Protein AF-I7L7L6-F1 (afdb_monomer)

Organism: NCBI:txid1423758

Structure (mmCIF, N/CA/C/O backbone):
data_AF-I7L7L6-F1
#
_entry.id   AF-I7L7L6-F1
#
loop_
_atom_site.group_PDB
_atom_site.id
_atom_site.type_symbol
_atom_site.label_atom_id
_atom_site.label_alt_id
_atom_site.label_comp_id
_atom_site.label_asym_id
_atom_site.label_entity_id
_atom_site.label_seq_id
_atom_site.pdbx_PDB_ins_code
_atom_site.Cartn_x
_atom_site.Cartn_y
_atom_site.Cartn_z
_atom_site.occupancy
_atom_site.B_iso_or_equiv
_atom_site.auth_seq_id
_atom_site.auth_comp_id
_atom_site.auth_asym_id
_atom_site.auth_atom_id
_atom_site.pdbx_PDB_model_num
ATOM 1 N N . MET A 1 1 ? -85.418 -21.195 -28.691 1.00 34.19 1 MET A N 1
ATOM 2 C CA . MET A 1 1 ? -84.416 -22.250 -28.409 1.00 34.19 1 MET A CA 1
ATOM 3 C C . MET A 1 1 ? -83.277 -21.586 -27.632 1.00 34.19 1 MET A C 1
ATOM 5 O O . MET A 1 1 ? -82.710 -20.649 -28.163 1.00 34.19 1 MET A O 1
ATOM 9 N N . ASN A 1 2 ? -83.180 -21.758 -26.302 1.00 35.44 2 ASN A N 1
ATOM 10 C CA . ASN A 1 2 ? -82.299 -22.736 -25.615 1.00 35.44 2 ASN A CA 1
ATOM 11 C C . ASN A 1 2 ? -80.818 -22.563 -26.050 1.00 35.44 2 ASN A C 1
ATOM 13 O O . ASN A 1 2 ? -80.560 -22.733 -27.229 1.00 35.44 2 ASN A O 1
ATOM 17 N N . PHE A 1 3 ? -79.797 -22.224 -25.241 1.00 32.50 3 PHE A N 1
ATOM 18 C CA . PHE A 1 3 ? -79.466 -22.521 -23.834 1.00 32.50 3 PHE A CA 1
ATOM 19 C C . PHE A 1 3 ? -78.437 -21.502 -23.244 1.00 32.50 3 PHE A C 1
ATOM 21 O O . PHE A 1 3 ? -77.791 -20.761 -23.973 1.00 32.50 3 PHE A O 1
ATOM 28 N N . LYS A 1 4 ? -78.304 -21.537 -21.905 1.00 37.53 4 LYS A N 1
ATOM 29 C CA . LYS A 1 4 ? -77.403 -20.854 -20.929 1.00 37.53 4 LYS A CA 1
ATOM 30 C C . LYS A 1 4 ? -75.898 -20.780 -21.352 1.00 37.53 4 LYS A C 1
ATOM 32 O O . LYS A 1 4 ? -75.464 -21.647 -22.094 1.00 37.53 4 LYS A O 1
ATOM 37 N N . THR A 1 5 ? -74.986 -19.913 -20.854 1.00 35.25 5 THR A N 1
ATOM 38 C CA . THR A 1 5 ? -74.486 -19.782 -19.452 1.00 35.25 5 THR A CA 1
ATOM 39 C C . THR A 1 5 ? -73.306 -18.755 -19.335 1.00 35.25 5 THR A C 1
ATOM 41 O O . THR A 1 5 ? -72.387 -18.847 -20.134 1.00 35.25 5 THR A O 1
ATOM 44 N N . ARG A 1 6 ? -73.313 -17.897 -18.280 1.00 33.97 6 ARG A N 1
ATOM 45 C CA . ARG A 1 6 ? -72.214 -17.304 -17.422 1.00 33.97 6 ARG A CA 1
ATOM 46 C C . ARG A 1 6 ? -71.104 -16.365 -17.983 1.00 33.97 6 ARG A C 1
ATOM 48 O O . ARG A 1 6 ? -70.454 -16.703 -18.955 1.00 33.97 6 ARG A O 1
ATOM 55 N N . LEU A 1 7 ? -70.980 -15.128 -17.436 1.00 31.05 7 LEU A N 1
ATOM 56 C CA . LEU A 1 7 ? -70.035 -14.585 -16.389 1.00 31.05 7 LEU A CA 1
ATOM 57 C C . LEU A 1 7 ? -68.542 -14.580 -16.831 1.00 31.05 7 LEU A C 1
ATOM 59 O O . LEU A 1 7 ? -68.091 -15.596 -17.326 1.00 31.05 7 LEU A O 1
ATOM 63 N N . THR A 1 8 ? -67.664 -13.572 -16.661 1.00 30.53 8 THR A N 1
ATOM 64 C CA . THR A 1 8 ? -67.605 -12.307 -15.884 1.00 30.53 8 THR A CA 1
ATOM 65 C C . THR A 1 8 ? -66.386 -11.467 -16.342 1.00 30.53 8 THR A C 1
ATOM 67 O O . THR A 1 8 ? -65.343 -12.033 -16.639 1.00 30.53 8 THR A O 1
ATOM 70 N N . PHE A 1 9 ? -66.551 -10.139 -16.326 1.00 29.22 9 PHE A N 1
ATOM 71 C CA . PHE A 1 9 ? -65.647 -9.009 -16.006 1.00 29.22 9 PHE A CA 1
ATOM 72 C C . PHE A 1 9 ? -64.100 -9.030 -16.144 1.00 29.22 9 PHE A C 1
ATOM 74 O O . PHE A 1 9 ? -63.403 -9.785 -15.475 1.00 29.22 9 PHE A O 1
ATOM 81 N N . SER A 1 10 ? -63.627 -7.969 -16.827 1.00 28.00 10 SER A N 1
ATOM 82 C CA . SER A 1 10 ? -62.680 -6.914 -16.380 1.00 28.00 10 SER A CA 1
ATOM 83 C C . SER A 1 10 ? -61.375 -6.786 -17.166 1.00 28.00 10 SER A C 1
ATOM 85 O O . SER A 1 10 ? -60.552 -7.694 -17.157 1.00 28.00 10 SER A O 1
ATOM 87 N N . SER A 1 11 ? -61.153 -5.593 -17.736 1.00 26.45 11 SER A N 1
ATOM 88 C CA . SER A 1 11 ? -59.952 -4.744 -17.566 1.00 26.45 11 SER A CA 1
ATOM 89 C C . SER A 1 11 ? -59.984 -3.589 -18.574 1.00 26.45 11 SER A C 1
ATOM 91 O O . SER A 1 11 ? -60.025 -3.829 -19.776 1.00 26.45 11 SER A O 1
ATOM 93 N N . ALA A 1 12 ? -59.920 -2.341 -18.106 1.00 29.64 12 ALA A N 1
ATOM 94 C CA . ALA A 1 12 ? -59.600 -1.191 -18.952 1.00 29.64 12 ALA A CA 1
ATOM 95 C C . ALA A 1 12 ? -58.591 -0.291 -18.224 1.00 29.64 12 ALA A C 1
ATOM 97 O O . ALA A 1 12 ? -58.911 0.352 -17.226 1.00 29.64 12 ALA A O 1
ATOM 98 N N . LEU A 1 13 ? -57.359 -0.311 -18.736 1.00 31.36 13 LEU A N 1
ATOM 99 C CA . LEU A 1 13 ? -56.295 0.666 -18.508 1.00 31.36 13 LEU A CA 1
ATOM 100 C C . LEU A 1 13 ? -56.710 2.019 -19.095 1.00 31.36 13 LEU A C 1
ATOM 102 O O . LEU A 1 13 ? -57.141 2.046 -20.245 1.00 31.36 13 LEU A O 1
ATOM 106 N N . LEU A 1 14 ? -56.425 3.126 -18.405 1.00 29.47 14 LEU A N 1
ATOM 107 C CA . LEU A 1 14 ? -56.180 4.407 -19.073 1.00 29.47 14 LEU A CA 1
ATOM 108 C C . LEU A 1 14 ? -55.027 5.176 -18.412 1.00 29.47 14 LEU A C 1
ATOM 110 O O . LEU A 1 14 ? -55.011 5.421 -17.208 1.00 29.47 14 LEU A O 1
ATOM 114 N N . LEU A 1 15 ? -54.064 5.523 -19.268 1.00 34.28 15 LEU A N 1
ATOM 115 C CA . LEU A 1 15 ? -52.950 6.446 -19.075 1.00 34.28 15 LEU A CA 1
ATOM 116 C C . LEU A 1 15 ? -53.448 7.901 -19.101 1.00 34.28 15 LEU A C 1
ATOM 118 O O . LEU A 1 15 ? -54.176 8.277 -20.014 1.00 34.28 15 LEU A O 1
ATOM 122 N N . SER A 1 16 ? -52.936 8.736 -18.200 1.00 29.86 16 SER A N 1
ATOM 123 C CA . SER A 1 16 ? -52.790 10.197 -18.355 1.00 29.86 16 SER A CA 1
ATOM 124 C C . SER A 1 16 ? -52.010 10.699 -17.137 1.00 29.86 16 SER A C 1
ATOM 126 O O . SER A 1 16 ? -52.305 10.262 -16.033 1.00 29.86 16 SER A O 1
ATOM 128 N N . GLY A 1 17 ? -51.021 11.579 -17.177 1.00 29.28 17 GLY A N 1
ATOM 129 C CA . GLY A 1 17 ? -50.395 12.373 -18.219 1.00 29.28 17 GLY A CA 1
ATOM 130 C C . GLY A 1 17 ? -49.221 13.108 -17.551 1.00 29.28 17 GLY A C 1
ATOM 131 O O . GLY A 1 17 ? -49.232 13.346 -16.343 1.00 29.28 17 GLY A O 1
ATOM 132 N N . LEU A 1 18 ? -48.183 13.410 -18.324 1.00 29.41 18 LEU A N 1
ATOM 133 C CA . LEU A 1 18 ? -47.002 14.143 -17.877 1.00 29.41 18 LEU A CA 1
ATOM 134 C C . LEU A 1 18 ? -47.317 15.650 -17.885 1.00 29.41 18 LEU A C 1
ATOM 136 O O . LEU A 1 18 ? -47.670 16.188 -18.932 1.00 29.41 18 LEU A O 1
ATOM 140 N N . VAL A 1 19 ? -47.157 16.336 -16.751 1.00 33.38 19 VAL A N 1
ATOM 141 C CA . VAL A 1 19 ? -47.098 17.806 -16.689 1.00 33.38 19 VAL A CA 1
ATOM 142 C C . VAL A 1 19 ? -45.759 18.195 -16.072 1.00 33.38 19 VAL A C 1
ATOM 144 O O . VAL A 1 19 ? -45.473 17.871 -14.922 1.00 33.38 19 VAL A O 1
ATOM 147 N N . LEU A 1 20 ? -44.931 18.875 -16.866 1.00 31.67 20 LEU A N 1
ATOM 148 C CA . LEU A 1 20 ? -43.700 19.529 -16.432 1.00 31.67 20 LEU A CA 1
ATOM 149 C C . LEU A 1 20 ? -44.046 20.922 -15.897 1.00 31.67 20 LEU A C 1
ATOM 151 O O . LEU A 1 20 ? -44.504 21.777 -16.653 1.00 31.67 20 LEU A O 1
ATOM 155 N N . THR A 1 21 ? -43.767 21.175 -14.621 1.00 29.77 21 THR A N 1
ATOM 156 C CA . THR A 1 21 ? -43.637 22.533 -14.082 1.00 29.77 21 THR A CA 1
ATOM 157 C C . THR A 1 21 ? -42.301 22.669 -13.353 1.00 29.77 21 THR A C 1
ATOM 159 O O . THR A 1 21 ? -41.925 21.848 -12.520 1.00 29.77 21 THR A O 1
ATOM 162 N N . ASN A 1 22 ? -41.551 23.708 -13.728 1.00 34.19 22 ASN A N 1
ATOM 163 C CA . ASN A 1 22 ? -40.254 24.065 -13.161 1.00 34.19 22 ASN A CA 1
ATOM 164 C C . ASN A 1 22 ? -40.383 24.402 -11.669 1.00 34.19 22 ASN A C 1
ATOM 166 O O . ASN A 1 22 ? -40.995 25.411 -11.323 1.00 34.19 22 ASN A O 1
ATOM 170 N N . PHE A 1 23 ? -39.733 23.621 -10.803 1.00 31.50 23 PHE A N 1
ATOM 171 C CA . PHE A 1 23 ? -39.450 24.017 -9.425 1.00 31.50 23 PHE A CA 1
ATOM 172 C C . PHE A 1 23 ? -37.955 23.892 -9.111 1.00 31.50 23 PHE A C 1
ATOM 174 O O . PHE A 1 23 ? -37.300 22.893 -9.391 1.00 31.50 23 PHE A O 1
ATOM 181 N N . SER A 1 24 ? -37.455 24.988 -8.546 1.00 29.94 24 SER A N 1
ATOM 182 C CA . SER A 1 24 ? -36.121 25.276 -8.021 1.00 29.94 24 SER A CA 1
ATOM 183 C C . SER A 1 24 ? -35.337 24.066 -7.482 1.00 29.94 24 SER A C 1
ATOM 185 O O . SER A 1 24 ? -35.799 23.352 -6.593 1.00 29.94 24 SER A O 1
ATOM 187 N N . LEU A 1 25 ? -34.097 23.896 -7.956 1.00 36.78 25 LEU A N 1
ATOM 188 C CA . LEU A 1 25 ? -33.116 22.980 -7.372 1.00 36.78 25 LEU A CA 1
ATOM 189 C C . LEU A 1 25 ? -32.709 23.470 -5.974 1.00 36.78 25 LEU A C 1
ATOM 191 O O . LEU A 1 25 ? -31.808 24.294 -5.821 1.00 36.78 25 LEU A O 1
ATOM 195 N N . LYS A 1 26 ? -33.341 22.915 -4.939 1.00 35.09 26 LYS A N 1
ATOM 196 C CA . LYS A 1 26 ? -32.782 22.866 -3.584 1.00 35.09 26 LYS A CA 1
ATOM 197 C C . LYS A 1 26 ? -32.782 21.420 -3.096 1.00 35.09 26 LYS A C 1
ATOM 199 O O . LYS A 1 26 ? -33.825 20.879 -2.766 1.00 35.09 26 LYS A O 1
ATOM 204 N N . ASN A 1 27 ? -31.588 20.825 -3.075 1.00 34.84 27 ASN A N 1
ATOM 205 C CA . ASN A 1 27 ? -31.181 19.649 -2.296 1.00 34.84 27 ASN A CA 1
ATOM 206 C C . ASN A 1 27 ? -32.273 18.607 -1.988 1.00 34.84 27 ASN A C 1
ATOM 208 O O . ASN A 1 27 ? -32.697 18.464 -0.841 1.00 34.84 27 ASN A O 1
ATOM 212 N N . ASN A 1 28 ? -32.631 17.788 -2.978 1.00 29.22 28 ASN A N 1
ATOM 213 C CA . ASN A 1 28 ? -33.352 16.545 -2.718 1.00 29.22 28 ASN A CA 1
ATOM 214 C C . ASN A 1 28 ? -32.371 15.469 -2.238 1.00 29.22 28 ASN A C 1
ATOM 216 O O . ASN A 1 28 ? -31.779 14.741 -3.033 1.00 29.22 28 ASN A O 1
ATOM 220 N N . ARG A 1 29 ? -32.230 15.337 -0.913 1.00 34.03 29 ARG A N 1
ATOM 221 C CA . ARG A 1 29 ? -31.909 14.031 -0.330 1.00 34.03 29 ARG A CA 1
ATOM 222 C C . ARG A 1 29 ? -33.093 13.121 -0.649 1.00 34.03 29 ARG A C 1
ATOM 224 O O . ARG A 1 29 ? -34.191 13.354 -0.156 1.00 34.03 29 ARG A O 1
ATOM 231 N N . THR A 1 30 ? -32.877 12.130 -1.501 1.00 34.44 30 THR A N 1
ATOM 232 C CA . THR A 1 30 ? -33.829 11.052 -1.785 1.00 34.44 30 THR A CA 1
ATOM 233 C C . THR A 1 30 ? -34.335 10.446 -0.474 1.00 34.44 30 THR A C 1
ATOM 235 O O . THR A 1 30 ? -33.562 9.838 0.269 1.00 34.44 30 THR A O 1
ATOM 238 N N . VAL A 1 31 ? -35.620 10.649 -0.173 1.00 36.47 31 VAL A N 1
ATOM 239 C CA . VAL A 1 31 ? -36.315 9.975 0.927 1.00 36.47 31 VAL A CA 1
ATOM 240 C C . VAL A 1 31 ? -36.690 8.589 0.423 1.00 36.47 31 VAL A C 1
ATOM 242 O O . VAL A 1 31 ? -37.537 8.446 -0.454 1.00 36.47 31 VAL A O 1
ATOM 245 N N . TYR A 1 32 ? -36.019 7.579 0.955 1.00 43.00 32 TYR A N 1
ATOM 246 C CA . TYR A 1 32 ? -36.356 6.182 0.734 1.00 43.00 32 TYR A CA 1
ATOM 247 C C . TYR A 1 32 ? -37.596 5.794 1.574 1.00 43.00 32 TYR A C 1
ATOM 249 O O . TYR A 1 32 ? -37.790 6.304 2.686 1.00 43.00 32 TYR A O 1
ATOM 257 N N . ALA A 1 33 ? -38.487 4.978 1.002 1.00 48.09 33 ALA A N 1
ATOM 258 C CA . ALA A 1 33 ? -39.845 4.756 1.498 1.00 48.09 33 ALA A CA 1
ATOM 259 C C . ALA A 1 33 ? -39.893 3.695 2.612 1.00 48.09 33 ALA A C 1
ATOM 261 O O . ALA A 1 33 ? -39.917 2.495 2.360 1.00 48.09 33 ALA A O 1
ATOM 262 N N . ALA A 1 34 ? -39.996 4.149 3.859 1.00 61.00 34 ALA A N 1
ATOM 263 C CA . ALA A 1 34 ? -40.232 3.269 4.996 1.00 61.00 34 ALA A CA 1
ATOM 264 C C . ALA A 1 34 ? -41.626 2.622 4.937 1.00 61.00 34 ALA A C 1
ATOM 266 O O . ALA A 1 34 ? -42.621 3.285 4.639 1.00 61.00 34 ALA A O 1
ATOM 267 N N . THR A 1 35 ? -41.720 1.346 5.310 1.00 77.69 35 THR A N 1
ATOM 268 C CA . THR A 1 35 ? -43.015 0.668 5.470 1.00 77.69 35 THR A CA 1
ATOM 269 C C . THR A 1 35 ? -43.519 0.855 6.898 1.00 77.69 35 THR A C 1
ATOM 271 O O . THR A 1 35 ? -42.817 0.505 7.849 1.00 77.69 35 THR A O 1
ATOM 274 N N . VAL A 1 36 ? -44.735 1.385 7.066 1.00 83.25 36 VAL A N 1
ATOM 275 C CA . VAL A 1 36 ? -45.377 1.551 8.380 1.00 83.25 36 VAL A CA 1
ATOM 276 C C . VAL A 1 36 ? -46.529 0.568 8.521 1.00 83.25 36 VAL A C 1
ATOM 278 O O . VAL A 1 36 ? -47.490 0.619 7.759 1.00 83.25 36 VAL A O 1
ATOM 281 N N . THR A 1 37 ? -46.450 -0.301 9.524 1.00 82.06 37 THR A N 1
ATOM 282 C CA . THR A 1 37 ? -47.480 -1.301 9.825 1.00 82.06 37 THR A CA 1
ATOM 283 C C . THR A 1 37 ? -48.147 -1.008 11.162 1.00 82.06 37 THR A C 1
ATOM 285 O O . THR A 1 37 ? -47.463 -0.743 12.157 1.00 82.06 37 THR A O 1
ATOM 288 N N . ASP A 1 38 ? -49.475 -1.107 11.215 1.00 84.19 38 ASP A N 1
ATOM 289 C CA . ASP A 1 38 ? -50.216 -1.079 12.475 1.00 84.19 38 ASP A CA 1
ATOM 290 C C . ASP A 1 38 ? -49.940 -2.378 13.245 1.00 84.19 38 ASP A C 1
ATOM 292 O O . ASP A 1 38 ? -50.348 -3.465 12.842 1.00 84.19 38 ASP A O 1
ATOM 296 N N . GLN A 1 39 ? -49.210 -2.271 14.355 1.00 78.56 39 GLN A N 1
ATOM 297 C CA . GLN A 1 39 ? -48.799 -3.408 15.173 1.00 78.56 39 GLN A CA 1
ATOM 298 C C . GLN A 1 39 ? -48.833 -2.995 16.640 1.00 78.56 39 GLN A C 1
ATOM 300 O O . GLN A 1 39 ? -47.944 -2.298 17.135 1.00 78.56 39 GLN A O 1
ATOM 305 N N . LYS A 1 40 ? -49.881 -3.440 17.338 1.00 85.81 40 LYS A N 1
ATOM 306 C CA . LYS A 1 40 ? -50.063 -3.177 18.765 1.00 85.81 40 LYS A CA 1
ATOM 307 C C . LYS A 1 40 ? -49.274 -4.189 19.586 1.00 85.81 40 LYS A C 1
ATOM 309 O O . LYS A 1 40 ? -49.532 -5.384 19.494 1.00 85.81 40 LYS A O 1
ATOM 314 N N . GLN A 1 41 ? -48.334 -3.716 20.394 1.00 78.12 41 GLN A N 1
ATOM 315 C CA . GLN A 1 41 ? -47.501 -4.568 21.246 1.00 78.12 41 GLN A CA 1
ATOM 316 C C . GLN A 1 41 ? -46.975 -3.804 22.461 1.00 78.12 41 GLN A C 1
ATOM 318 O O . GLN A 1 41 ? -47.000 -2.575 22.489 1.00 78.12 41 GLN A O 1
ATOM 323 N N . THR A 1 42 ? -46.466 -4.525 23.457 1.00 76.62 42 THR A N 1
ATOM 324 C CA . THR A 1 42 ? -45.689 -3.922 24.545 1.00 76.62 42 THR A CA 1
ATOM 325 C C . THR A 1 42 ? -44.207 -4.013 24.210 1.00 76.62 42 THR A C 1
ATOM 327 O O . THR A 1 42 ? -43.700 -5.093 23.915 1.00 76.62 42 THR A O 1
ATOM 330 N N . VAL A 1 43 ? -43.521 -2.877 24.277 1.00 77.38 43 VAL A N 1
ATOM 331 C CA . VAL A 1 43 ? -42.077 -2.752 24.084 1.00 77.38 43 VAL A CA 1
ATOM 332 C C . VAL A 1 43 ? -41.412 -2.460 25.423 1.00 77.38 43 VAL A C 1
ATOM 334 O O . VAL A 1 43 ? -41.873 -1.588 26.162 1.00 77.38 43 VAL A O 1
ATOM 337 N N . LYS A 1 44 ? -40.340 -3.180 25.758 1.00 79.06 44 LYS A N 1
ATOM 338 C CA . LYS A 1 44 ? -39.538 -2.899 26.951 1.00 79.06 44 LYS A CA 1
ATOM 339 C C . LYS A 1 44 ? -38.302 -2.106 26.555 1.00 79.06 44 LYS A C 1
ATOM 341 O O . LYS A 1 44 ? -37.574 -2.505 25.650 1.00 79.06 44 LYS A O 1
ATOM 346 N N . ILE A 1 45 ? -38.058 -0.997 27.245 1.00 70.31 45 ILE A N 1
ATOM 347 C CA . ILE A 1 45 ? -36.851 -0.202 27.040 1.00 70.31 45 ILE A CA 1
ATOM 348 C C . ILE A 1 45 ? -35.660 -0.953 27.621 1.00 70.31 45 ILE A C 1
ATOM 350 O O . ILE A 1 45 ? -35.612 -1.228 28.821 1.00 70.31 45 ILE A O 1
ATOM 354 N N . ASN A 1 46 ? -34.707 -1.264 26.753 1.00 66.62 46 ASN A N 1
ATOM 355 C CA . ASN A 1 46 ? -33.424 -1.851 27.084 1.00 66.62 46 ASN A CA 1
ATOM 356 C C . ASN A 1 46 ? -32.323 -0.855 26.695 1.00 66.62 46 ASN A C 1
ATOM 358 O O . ASN A 1 46 ? -31.833 -0.850 25.567 1.00 66.62 46 ASN A O 1
ATOM 362 N N . TYR A 1 47 ? -31.993 0.044 27.622 1.00 51.19 47 TYR A N 1
ATOM 363 C CA . TYR A 1 47 ? -31.039 1.131 27.411 1.00 51.19 47 TYR A CA 1
ATOM 364 C C . TYR A 1 47 ? -30.219 1.375 28.674 1.00 51.19 47 TYR A C 1
ATOM 366 O O . TYR A 1 47 ? -30.737 1.828 29.688 1.00 51.19 47 TYR A O 1
ATOM 374 N N . SER A 1 48 ? -28.922 1.091 28.625 1.00 45.88 48 SER A N 1
ATOM 375 C CA . SER A 1 48 ? -28.028 1.185 29.785 1.00 45.88 48 SER A CA 1
ATOM 376 C C . SER A 1 48 ? -27.271 2.518 29.894 1.00 45.88 48 SER A C 1
ATOM 378 O O . SER A 1 48 ? -26.329 2.608 30.678 1.00 45.88 48 SER A O 1
ATOM 380 N N . GLY A 1 49 ? -27.635 3.535 29.102 1.00 42.50 49 GLY A N 1
ATOM 381 C CA . GLY A 1 49 ? -27.033 4.874 29.147 1.00 42.50 49 GLY A CA 1
ATOM 382 C C . GLY A 1 49 ? -27.736 5.830 30.122 1.00 42.50 49 GLY A C 1
ATOM 383 O O . GLY A 1 49 ? -28.885 5.614 30.510 1.00 42.50 49 GLY A O 1
ATOM 384 N N . GLY A 1 50 ? -27.058 6.916 30.510 1.00 42.25 50 GLY A N 1
ATOM 385 C CA . GLY A 1 50 ? -27.665 7.995 31.302 1.00 42.25 50 GLY A CA 1
ATOM 386 C C . GLY A 1 50 ? -28.744 8.756 30.517 1.00 42.25 50 GLY A C 1
ATOM 387 O O . GLY A 1 50 ? -28.659 8.870 29.296 1.00 42.25 50 GLY A O 1
ATOM 388 N N . GLY A 1 51 ? -29.771 9.263 31.209 1.00 53.25 51 GLY A N 1
ATOM 389 C CA . GLY A 1 51 ? -30.784 10.167 30.635 1.00 53.25 51 GLY A CA 1
ATOM 390 C C . GLY A 1 51 ? -31.988 9.519 29.933 1.00 53.25 51 GLY A C 1
ATOM 391 O O . GLY A 1 51 ? -32.938 10.229 29.629 1.00 53.25 51 GLY A O 1
ATOM 392 N N . GLY A 1 52 ? -32.009 8.195 29.735 1.00 64.44 52 GLY A N 1
ATOM 393 C CA . GLY A 1 52 ? -33.124 7.478 29.090 1.00 64.44 52 GLY A CA 1
ATOM 394 C C . GLY A 1 52 ? -33.144 7.561 27.554 1.00 64.44 52 GLY A C 1
ATOM 395 O O . GLY A 1 52 ? -32.335 8.247 26.935 1.00 64.44 52 GLY A O 1
ATOM 396 N N . VAL A 1 53 ? -34.068 6.835 26.918 1.00 65.50 53 VAL A N 1
ATOM 397 C CA . VAL A 1 53 ? -34.233 6.808 25.452 1.00 65.50 53 VAL A CA 1
ATOM 398 C C . VAL A 1 53 ? -35.054 8.004 24.992 1.00 65.50 53 VAL A C 1
ATOM 400 O O . VAL A 1 53 ? -36.205 8.147 25.399 1.00 65.50 53 VAL A O 1
ATOM 403 N N . ALA A 1 54 ? -34.487 8.835 24.119 1.00 62.31 54 ALA A N 1
ATOM 404 C CA . ALA A 1 54 ? -35.178 9.995 23.566 1.00 62.31 54 ALA A CA 1
ATOM 405 C C . ALA A 1 54 ? -36.403 9.596 22.724 1.00 62.31 54 ALA A C 1
ATOM 407 O O . ALA A 1 54 ? -36.335 8.690 21.889 1.00 62.31 54 ALA A O 1
ATOM 408 N N . VAL A 1 55 ? -37.503 10.324 22.916 1.00 71.69 55 VAL A N 1
ATOM 409 C CA . VAL A 1 55 ? -38.703 10.258 22.076 1.00 71.69 55 VAL A CA 1
ATOM 410 C C . VAL A 1 55 ? -38.600 11.311 20.974 1.00 71.69 55 VAL A C 1
ATOM 412 O O . VAL A 1 55 ? -38.283 12.475 21.229 1.00 71.69 55 VAL A O 1
ATOM 415 N N . TRP A 1 56 ? -38.887 10.898 19.745 1.00 79.19 56 TRP A N 1
ATOM 416 C CA . TRP A 1 56 ? -38.780 11.711 18.537 1.00 79.19 56 TRP A CA 1
ATOM 417 C C . TRP A 1 56 ? -40.156 12.013 17.957 1.00 79.19 56 TRP A C 1
ATOM 419 O O . TRP A 1 56 ? -41.063 11.183 18.032 1.00 79.19 56 TRP A O 1
ATOM 429 N N . ASN A 1 57 ? -40.314 13.188 17.347 1.00 78.50 57 ASN A N 1
ATOM 430 C CA . ASN A 1 57 ? -41.570 13.561 16.695 1.00 78.50 57 ASN A CA 1
ATOM 431 C C . ASN A 1 57 ? -41.826 12.791 15.384 1.00 78.50 57 ASN A C 1
ATOM 433 O O . ASN A 1 57 ? -42.968 12.670 14.943 1.00 78.50 57 ASN A O 1
ATOM 437 N N . ASN A 1 58 ? -40.770 12.241 14.782 1.00 74.25 58 ASN A N 1
ATOM 438 C CA . ASN A 1 58 ? -40.814 11.495 13.534 1.00 74.25 58 ASN A CA 1
ATOM 439 C C . ASN A 1 58 ? -39.740 10.390 13.517 1.00 74.25 58 ASN A C 1
ATOM 441 O O . ASN A 1 58 ? -38.748 10.478 14.239 1.00 74.25 58 ASN A O 1
ATOM 445 N N . TYR A 1 59 ? -39.942 9.363 12.691 1.00 75.56 59 TYR A N 1
ATOM 446 C CA . TYR A 1 59 ? -38.982 8.276 12.447 1.00 75.56 59 TYR A CA 1
ATOM 447 C C . TYR A 1 59 ? -38.138 8.497 11.175 1.00 75.56 59 TYR A C 1
ATOM 449 O O . TYR A 1 59 ? -37.169 7.774 10.942 1.00 75.56 59 TYR A O 1
ATOM 457 N N . GLN A 1 60 ? -38.526 9.469 10.340 1.00 72.62 60 GLN A N 1
ATOM 458 C CA . GLN A 1 60 ? -37.806 9.915 9.146 1.00 72.62 60 GLN A CA 1
ATOM 459 C C . GLN A 1 60 ? -37.192 11.301 9.359 1.00 72.62 60 GLN A C 1
ATOM 461 O O . GLN A 1 60 ? -37.773 12.164 10.019 1.00 72.62 60 GLN A O 1
ATOM 466 N N . ALA A 1 61 ? -36.036 11.535 8.737 1.00 53.97 61 ALA A N 1
ATOM 467 C CA . ALA A 1 61 ? -35.372 12.830 8.769 1.00 53.97 61 ALA A CA 1
ATOM 468 C C . ALA A 1 61 ? -36.132 13.895 7.936 1.00 53.97 61 ALA A C 1
ATOM 470 O O 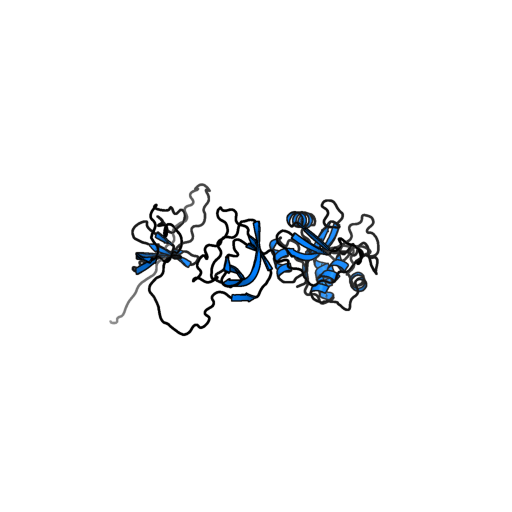. ALA A 1 61 ? -36.613 13.572 6.850 1.00 53.97 61 ALA A O 1
ATOM 471 N N . PRO A 1 62 ? -36.167 15.170 8.375 1.00 55.62 62 PRO A N 1
ATOM 472 C CA . PRO A 1 62 ? -35.640 15.655 9.647 1.00 55.62 62 PRO A CA 1
ATOM 473 C C . PRO A 1 62 ? -36.582 15.306 10.809 1.00 55.62 62 PRO A C 1
ATOM 475 O O . PRO A 1 62 ? -37.780 15.573 10.776 1.00 55.62 62 PRO A O 1
ATOM 478 N N . GLN A 1 63 ? -36.007 14.726 11.857 1.00 62.66 63 GLN A N 1
ATOM 479 C CA . GLN A 1 63 ? -36.691 14.358 13.094 1.00 62.66 63 GLN A CA 1
ATOM 480 C C . GLN A 1 63 ? -36.097 15.158 14.249 1.00 62.66 63 GLN A C 1
ATOM 482 O O . GLN A 1 63 ? -34.890 15.399 14.293 1.00 62.66 63 GLN A O 1
ATOM 487 N N . HIS A 1 64 ? -36.943 15.548 15.193 1.00 63.50 64 HIS A N 1
ATOM 488 C CA . HIS A 1 64 ? -36.572 16.346 16.354 1.00 63.50 64 HIS A CA 1
ATOM 489 C C . HIS A 1 64 ? -36.966 15.622 17.641 1.00 63.50 64 HIS A C 1
ATOM 491 O O . HIS A 1 64 ? -38.002 14.953 17.707 1.00 63.50 64 HIS A O 1
ATOM 497 N N . VAL A 1 65 ? -36.135 15.763 18.674 1.00 55.94 65 VAL A N 1
ATOM 498 C CA . VAL A 1 65 ? -36.456 15.261 20.012 1.00 55.94 65 VAL A CA 1
ATOM 499 C C . VAL A 1 65 ? -37.622 16.055 20.592 1.00 55.94 65 VAL A C 1
ATOM 501 O O . VAL A 1 65 ? -37.644 17.281 20.521 1.00 55.94 65 VAL A O 1
ATOM 504 N N . THR A 1 66 ? -38.590 15.372 21.200 1.00 62.00 66 THR A N 1
ATOM 505 C CA . THR A 1 66 ? -39.750 16.035 21.824 1.00 62.00 66 THR A CA 1
ATOM 506 C C . THR A 1 66 ? -39.436 16.585 23.220 1.00 62.00 66 THR A C 1
ATOM 508 O O . THR A 1 66 ? -40.329 17.093 23.889 1.00 62.00 66 THR A O 1
ATOM 511 N N . GLY A 1 67 ? -38.210 16.380 23.717 1.00 59.34 67 GLY A N 1
ATOM 512 C CA . GLY A 1 67 ? -37.812 16.648 25.103 1.00 59.34 67 GLY A CA 1
ATOM 513 C C . GLY A 1 67 ? -38.210 15.559 26.111 1.00 59.34 67 GLY A C 1
ATOM 514 O O . GLY A 1 67 ? -37.918 15.701 27.294 1.00 59.34 67 GLY A O 1
ATOM 515 N N . LYS A 1 68 ? -38.851 14.464 25.671 1.00 64.44 68 LYS A N 1
ATOM 516 C CA . LYS A 1 68 ? -39.215 13.325 26.532 1.00 64.44 68 LYS A CA 1
ATOM 517 C C . LYS A 1 68 ? -38.193 12.199 26.425 1.00 64.44 68 LYS A C 1
ATOM 519 O O . LYS A 1 68 ? -37.696 11.916 25.335 1.00 64.44 68 LYS A O 1
ATOM 524 N N . TYR A 1 69 ? -37.967 11.516 27.545 1.00 73.56 69 TYR A N 1
ATOM 525 C CA . TYR A 1 69 ? -37.040 10.394 27.646 1.00 73.56 69 TYR A CA 1
ATOM 526 C C . TYR A 1 69 ? -37.665 9.234 28.415 1.00 73.56 69 TYR A C 1
ATOM 528 O O . TYR A 1 69 ? -38.351 9.440 29.416 1.00 73.56 69 TYR A O 1
ATOM 536 N N . LEU A 1 70 ? -37.424 8.011 27.947 1.00 65.56 70 LEU A N 1
ATOM 537 C CA . LEU A 1 70 ? -37.950 6.797 28.561 1.00 65.56 70 LEU A CA 1
ATOM 538 C C . LEU A 1 70 ? -36.868 6.114 29.388 1.00 65.56 70 LEU A C 1
ATOM 540 O O . LEU A 1 70 ? -35.797 5.782 28.877 1.00 65.56 70 LEU A O 1
ATOM 544 N N . ALA A 1 71 ? -37.146 5.899 30.671 1.00 61.19 71 ALA A N 1
ATOM 545 C CA . ALA A 1 71 ? -36.201 5.252 31.569 1.00 61.19 71 ALA A CA 1
ATOM 546 C C . ALA A 1 71 ? -35.967 3.783 31.182 1.00 61.19 71 ALA A C 1
ATOM 548 O O . ALA A 1 71 ? -36.851 3.103 30.650 1.00 61.19 71 ALA A O 1
ATOM 549 N N . ASN A 1 72 ? -34.771 3.284 31.485 1.00 67.94 72 ASN A N 1
ATOM 550 C CA . ASN A 1 72 ? -34.443 1.877 31.296 1.00 67.94 72 ASN A CA 1
ATOM 551 C C . ASN A 1 72 ? -35.426 0.969 32.051 1.00 67.94 72 ASN A C 1
ATOM 553 O O . ASN A 1 72 ? -35.914 1.334 33.118 1.00 67.94 72 ASN A O 1
ATOM 557 N N . ASN A 1 73 ? -35.680 -0.227 31.523 1.00 65.56 73 ASN A N 1
ATOM 558 C CA . ASN A 1 73 ? -36.592 -1.223 32.088 1.00 65.56 73 ASN A CA 1
ATOM 559 C C . ASN A 1 73 ? -38.062 -0.790 32.209 1.00 65.56 73 ASN A C 1
ATOM 561 O O . ASN A 1 73 ? -38.848 -1.500 32.837 1.00 65.56 73 ASN A O 1
ATOM 565 N N . THR A 1 74 ? -38.466 0.317 31.584 1.00 66.50 74 THR A N 1
ATOM 566 C CA . THR A 1 74 ? -39.882 0.694 31.493 1.00 66.50 74 THR A CA 1
ATOM 567 C C . THR A 1 74 ? -40.562 -0.003 30.315 1.00 66.50 74 THR A C 1
ATOM 569 O O . THR A 1 74 ? -39.942 -0.254 29.281 1.00 66.50 74 THR A O 1
ATOM 572 N N . ASN A 1 75 ? -41.843 -0.335 30.473 1.00 77.88 75 ASN A N 1
ATOM 573 C CA . ASN A 1 75 ? -42.654 -0.963 29.431 1.00 77.88 75 ASN A CA 1
ATOM 574 C C . ASN A 1 75 ? -43.606 0.070 28.828 1.00 77.88 75 ASN A C 1
ATOM 576 O O . ASN A 1 75 ? -44.286 0.783 29.566 1.00 77.88 75 ASN A O 1
ATOM 580 N N . TRP A 1 76 ? -43.692 0.117 27.502 1.00 81.19 76 TRP A N 1
ATOM 581 C CA . TRP A 1 76 ? -44.532 1.065 26.775 1.00 81.19 76 TRP A CA 1
ATOM 582 C C . TRP A 1 76 ? -45.405 0.354 25.755 1.00 81.19 76 TRP A C 1
ATOM 584 O O . TRP A 1 76 ? -45.011 -0.647 25.160 1.00 81.19 76 TRP A O 1
ATOM 594 N N . LYS A 1 77 ? -46.608 0.883 25.533 1.00 80.88 77 LYS A N 1
ATOM 595 C CA . LYS A 1 77 ? -47.469 0.415 24.447 1.00 80.88 77 LYS A CA 1
ATOM 596 C C . LYS A 1 77 ? -46.972 1.017 23.139 1.00 80.88 77 LYS A C 1
ATOM 598 O O . LYS A 1 77 ? -46.870 2.235 23.020 1.00 80.88 77 LYS A O 1
ATOM 603 N N . SER A 1 78 ? -46.693 0.157 22.171 1.00 87.56 78 SER A N 1
ATOM 604 C CA . SER A 1 78 ? -46.460 0.536 20.787 1.00 87.56 78 SER A CA 1
ATOM 605 C C . SER A 1 78 ? -47.705 0.256 19.952 1.00 87.56 78 SER A C 1
ATOM 607 O O . SER A 1 78 ? -48.355 -0.769 20.151 1.00 87.56 78 SER A O 1
ATOM 609 N N . PHE A 1 79 ? -48.050 1.171 19.046 1.00 78.38 79 PHE A N 1
ATOM 610 C CA . PHE A 1 79 ? -49.241 1.072 18.190 1.00 78.38 79 PHE A CA 1
ATOM 611 C C . PHE A 1 79 ? -48.912 0.792 16.721 1.00 78.38 79 PHE A C 1
ATOM 613 O O . PHE A 1 79 ? -49.734 0.211 16.013 1.00 78.38 79 PHE A O 1
ATOM 620 N N . LYS A 1 80 ? -47.727 1.213 16.266 1.00 86.00 80 LYS A N 1
ATOM 621 C CA . LYS A 1 80 ? -47.230 1.043 14.895 1.00 86.00 80 LYS A CA 1
ATOM 622 C C . LYS A 1 80 ? -45.733 0.777 14.904 1.00 86.00 80 LYS A C 1
ATOM 624 O O . LYS A 1 80 ? -45.031 1.251 15.800 1.00 86.00 80 LYS A O 1
ATOM 629 N N . VAL A 1 81 ? -45.253 0.096 13.871 1.00 88.38 81 VAL A N 1
ATOM 630 C CA . VAL A 1 81 ? -43.826 -0.107 13.609 1.00 88.38 81 VAL A CA 1
ATOM 631 C C . VAL A 1 81 ? -43.498 0.466 12.239 1.00 88.38 81 VAL A C 1
ATOM 633 O O . VAL A 1 81 ? -44.150 0.123 11.257 1.00 88.38 81 VAL A O 1
ATOM 636 N N . ALA A 1 82 ? -42.501 1.344 12.177 1.00 79.50 82 ALA A N 1
ATOM 637 C CA . ALA A 1 82 ? -41.928 1.811 10.922 1.00 79.50 82 ALA A CA 1
ATOM 638 C C . ALA A 1 82 ? -40.627 1.051 10.663 1.00 79.50 82 ALA A C 1
ATOM 640 O O . ALA A 1 82 ? -39.756 1.013 11.531 1.00 79.50 82 ALA A O 1
ATOM 641 N N . THR A 1 83 ? -40.501 0.447 9.486 1.00 81.69 83 THR A N 1
ATOM 642 C CA . THR A 1 83 ? -39.289 -0.246 9.037 1.00 81.69 83 THR A CA 1
ATOM 643 C C . THR A 1 83 ? -38.677 0.552 7.895 1.00 81.69 83 THR A C 1
ATOM 645 O O . THR A 1 83 ? -39.304 0.715 6.849 1.00 81.69 83 THR A O 1
ATOM 648 N N . LEU A 1 84 ? -37.479 1.087 8.124 1.00 73.19 84 LEU A N 1
ATOM 649 C CA . LEU A 1 84 ? -36.689 1.803 7.123 1.00 73.19 84 LEU A CA 1
ATOM 650 C C . LEU A 1 84 ? -36.037 0.807 6.142 1.00 73.19 84 LEU A C 1
ATOM 652 O O . LEU A 1 84 ? -35.884 -0.367 6.470 1.00 73.19 84 LEU A O 1
ATOM 656 N N . ASP A 1 85 ? -35.580 1.275 4.979 1.00 60.94 85 ASP A N 1
ATOM 657 C CA . ASP A 1 85 ? -34.944 0.449 3.932 1.00 60.94 85 ASP A CA 1
ATOM 658 C C . ASP A 1 85 ? -33.712 -0.332 4.414 1.00 60.94 85 ASP A C 1
ATOM 660 O O . ASP A 1 85 ? -33.445 -1.439 3.957 1.00 60.94 85 ASP A O 1
ATOM 664 N N . ASN A 1 86 ? -32.985 0.202 5.398 1.00 57.78 86 ASN A N 1
ATOM 665 C CA . ASN A 1 86 ? -31.871 -0.487 6.059 1.00 57.78 86 ASN A CA 1
ATOM 666 C C . ASN A 1 86 ? -32.326 -1.487 7.142 1.00 57.78 86 ASN A C 1
ATOM 668 O O . ASN A 1 86 ? -31.541 -1.849 8.015 1.00 57.78 86 ASN A O 1
ATOM 672 N N . GLN A 1 87 ? -33.605 -1.873 7.127 1.00 66.88 87 GLN A N 1
ATOM 673 C CA . GLN A 1 87 ? -34.288 -2.726 8.102 1.00 66.88 87 GLN A CA 1
ATOM 674 C C . GLN A 1 87 ? -34.334 -2.182 9.540 1.00 66.88 87 GLN A C 1
ATOM 676 O O . GLN A 1 87 ? -34.823 -2.866 10.444 1.00 66.88 87 GLN A O 1
ATOM 681 N N . ARG A 1 88 ? -33.888 -0.940 9.785 1.00 70.06 88 ARG A N 1
ATOM 682 C CA . ARG A 1 88 ? -33.997 -0.311 11.106 1.00 70.06 88 ARG A CA 1
ATOM 683 C C . ARG A 1 88 ? -35.463 -0.073 11.444 1.00 70.06 88 ARG A C 1
ATOM 685 O O . ARG A 1 88 ? -36.211 0.499 10.651 1.00 70.06 88 ARG A O 1
ATOM 692 N N . LYS A 1 89 ? -35.852 -0.471 12.653 1.00 84.69 89 LYS A N 1
ATOM 693 C CA . LYS A 1 89 ? -37.223 -0.331 13.149 1.00 84.69 89 LYS A CA 1
ATOM 694 C C . LYS A 1 89 ? -37.367 0.855 14.088 1.00 84.69 89 LYS A C 1
ATOM 696 O O . LYS A 1 89 ? -36.469 1.148 14.872 1.00 84.69 89 LYS A O 1
ATOM 701 N N . TRP A 1 90 ? -38.534 1.477 14.044 1.00 86.06 90 TRP A N 1
ATOM 702 C CA . TRP A 1 90 ? -38.992 2.496 14.979 1.00 86.06 90 TRP A CA 1
ATOM 703 C C . TRP A 1 90 ? -40.366 2.112 15.513 1.00 86.06 90 TRP A C 1
ATOM 705 O O . TRP A 1 90 ? -41.208 1.616 14.766 1.00 86.06 90 TRP A O 1
ATOM 715 N N . TYR A 1 91 ? -40.606 2.367 16.796 1.00 84.12 91 TYR A N 1
ATOM 716 C CA . TYR A 1 91 ? -41.852 2.008 17.472 1.00 84.12 91 TYR A CA 1
ATOM 717 C C . TYR A 1 91 ? -42.640 3.270 17.828 1.00 84.12 91 TYR A C 1
ATOM 719 O O . TYR A 1 91 ? -42.128 4.161 18.506 1.00 84.12 91 TYR A O 1
ATOM 727 N N . ASN A 1 92 ? -43.892 3.353 17.372 1.00 91.75 92 ASN A N 1
ATOM 728 C CA . ASN A 1 92 ? -44.783 4.478 17.657 1.00 91.75 92 ASN A CA 1
ATOM 729 C C . ASN A 1 92 ? -45.447 4.315 19.022 1.00 91.75 92 ASN A C 1
ATOM 731 O O . ASN A 1 92 ? -46.026 3.261 19.282 1.00 91.75 92 ASN A O 1
ATOM 735 N N . LEU A 1 93 ? -45.434 5.369 19.837 1.00 81.88 93 LEU A N 1
ATOM 736 C CA . LEU A 1 93 ? -46.018 5.416 21.186 1.00 81.88 93 LEU A CA 1
ATOM 737 C C . LEU A 1 93 ? -47.349 6.188 21.249 1.00 81.88 93 LEU A C 1
ATOM 739 O O . LEU A 1 93 ? -47.864 6.449 22.334 1.00 81.88 93 LEU A O 1
ATOM 743 N N . GLY A 1 94 ? -47.910 6.555 20.092 1.00 74.44 94 GLY A N 1
ATOM 744 C CA . GLY A 1 94 ? -49.132 7.346 19.948 1.00 74.44 94 GLY A CA 1
ATOM 745 C C . GLY A 1 94 ? -48.858 8.776 19.470 1.00 74.44 94 GLY A C 1
ATOM 746 O O . GLY A 1 94 ? -47.986 9.474 19.994 1.00 74.44 94 GLY A O 1
ATOM 747 N N . GLY A 1 95 ? -49.620 9.229 18.469 1.00 83.06 95 GLY A N 1
ATOM 748 C CA . GLY A 1 95 ? -49.413 10.531 17.828 1.00 83.06 95 GLY A CA 1
ATOM 749 C C . GLY A 1 95 ? -48.031 10.641 17.170 1.00 83.06 95 GLY A C 1
ATOM 750 O O . GLY A 1 95 ? -47.506 9.665 16.630 1.00 83.06 95 GLY A O 1
ATOM 751 N N . GLN A 1 96 ? -47.428 11.828 17.238 1.00 84.38 96 GLN A N 1
ATOM 752 C CA . GLN A 1 96 ? -46.075 12.116 16.745 1.00 84.38 96 GLN A CA 1
ATOM 753 C C . GLN A 1 96 ? -45.017 11.749 17.800 1.00 84.38 96 GLN A C 1
ATOM 755 O O . GLN A 1 96 ? -44.306 12.612 18.300 1.00 84.38 96 GLN A O 1
ATOM 760 N N . GLN A 1 97 ? -44.968 10.485 18.227 1.00 79.44 97 GLN A N 1
ATOM 761 C CA . GLN A 1 97 ? -43.994 10.009 19.217 1.00 79.44 97 GLN A CA 1
ATOM 762 C C . GLN A 1 97 ? -43.432 8.659 18.785 1.00 79.44 97 GLN A C 1
ATOM 764 O O . GLN A 1 97 ? -44.158 7.667 18.702 1.00 79.44 97 GLN A O 1
ATOM 769 N N . TRP A 1 98 ? -42.131 8.632 18.525 1.00 83.88 98 TRP A N 1
ATOM 770 C CA . TRP A 1 98 ? -41.406 7.480 18.012 1.00 83.88 98 TRP A CA 1
ATOM 771 C C . TRP A 1 98 ? -40.142 7.236 18.826 1.00 83.88 98 TRP A C 1
ATOM 773 O O . TRP A 1 98 ? -39.460 8.176 19.234 1.00 83.88 98 TRP A O 1
ATOM 783 N N . ILE A 1 99 ? -39.822 5.966 19.048 1.00 71.62 99 ILE A N 1
ATOM 784 C CA . ILE A 1 99 ? -38.575 5.546 19.689 1.00 71.62 99 ILE A CA 1
ATOM 785 C C . ILE A 1 99 ? -37.817 4.577 18.797 1.00 71.62 99 ILE A C 1
ATOM 787 O O . ILE A 1 99 ? -38.408 3.784 18.059 1.00 71.62 99 ILE A O 1
ATOM 791 N N . ASP A 1 100 ? -36.497 4.664 18.876 1.00 76.44 100 ASP A N 1
ATOM 792 C CA . ASP A 1 100 ? -35.602 3.852 18.072 1.00 76.44 100 ASP A CA 1
ATOM 793 C C . ASP A 1 100 ? -35.621 2.395 18.533 1.00 76.44 100 ASP A C 1
ATOM 795 O O . ASP A 1 100 ? -35.443 2.095 19.718 1.00 76.44 100 ASP A O 1
ATOM 799 N N . GLY A 1 101 ? -35.820 1.481 17.588 1.00 68.69 101 GLY A N 1
ATOM 800 C CA . GLY A 1 101 ? -35.955 0.063 17.873 1.00 68.69 101 GLY A CA 1
ATOM 801 C C . GLY A 1 101 ? -34.694 -0.604 18.402 1.00 68.69 101 GLY A C 1
ATOM 802 O O . GLY A 1 101 ? -34.799 -1.662 19.012 1.00 68.69 101 GLY A O 1
ATOM 803 N N . GLN A 1 102 ? -33.525 0.025 18.253 1.00 71.44 102 GLN A N 1
ATOM 804 C CA . GLN A 1 102 ? -32.275 -0.473 18.838 1.00 71.44 102 GLN A CA 1
ATOM 805 C C . GLN A 1 102 ? -32.290 -0.516 20.379 1.00 71.44 102 GLN A C 1
ATOM 807 O O . GLN A 1 102 ? -31.465 -1.196 20.979 1.00 71.44 102 GLN A O 1
ATOM 812 N N . TYR A 1 103 ? -33.218 0.204 21.020 1.00 74.56 103 TYR A N 1
ATOM 813 C CA . TYR A 1 103 ? -33.354 0.268 22.478 1.00 74.56 103 TYR A CA 1
ATOM 814 C C . TYR A 1 103 ? -34.583 -0.480 23.006 1.00 74.56 103 TYR A C 1
ATOM 816 O O . TYR A 1 103 ? -35.003 -0.260 24.142 1.00 74.56 103 TYR A O 1
ATOM 824 N N . VAL A 1 104 ? -35.206 -1.319 22.178 1.00 68.38 104 VAL A N 1
ATOM 825 C CA . VAL A 1 104 ? -36.471 -1.989 22.480 1.00 68.38 104 VAL A CA 1
ATOM 826 C C . VAL A 1 104 ? -36.296 -3.504 22.431 1.00 68.38 104 VAL A C 1
ATOM 828 O O . VAL A 1 104 ? -35.846 -4.044 21.425 1.00 68.38 104 VAL A O 1
ATOM 831 N N . SER A 1 105 ? -36.735 -4.204 23.479 1.00 71.75 105 SER A N 1
ATOM 832 C CA . SER A 1 105 ? -37.003 -5.643 23.429 1.00 71.75 105 SER A CA 1
ATOM 833 C C . SER A 1 105 ? -38.506 -5.917 23.334 1.00 71.75 105 SER A C 1
ATOM 835 O O . SER A 1 105 ? -39.330 -5.246 23.962 1.00 71.75 105 SER A O 1
ATOM 837 N N . THR A 1 106 ? -38.871 -6.909 22.520 1.00 62.69 106 THR A N 1
ATOM 838 C CA . THR A 1 106 ? -40.242 -7.424 22.404 1.00 62.69 106 THR A CA 1
ATOM 839 C C . THR A 1 106 ? -40.267 -8.820 23.018 1.00 62.69 106 THR A C 1
ATOM 841 O O . THR A 1 106 ? -39.341 -9.605 22.816 1.00 62.69 106 THR A O 1
ATOM 844 N N . ASN A 1 107 ? -41.271 -9.124 23.844 1.00 48.28 107 ASN A N 1
ATOM 845 C CA . ASN A 1 107 ? -41.382 -10.436 24.482 1.00 48.28 107 ASN A CA 1
ATOM 846 C C . ASN A 1 107 ? -41.745 -11.486 23.426 1.00 48.28 107 ASN A C 1
ATOM 848 O O . ASN A 1 107 ? -42.914 -11.737 23.145 1.00 48.28 107 ASN A O 1
ATOM 852 N N . SER A 1 108 ? -40.733 -12.099 22.827 1.00 36.50 108 SER A N 1
ATOM 853 C CA . SER A 1 108 ? -40.850 -13.337 22.068 1.00 36.50 108 SER A CA 1
ATOM 854 C C . SER A 1 108 ? -39.577 -14.151 22.299 1.00 36.50 108 SER A C 1
ATOM 856 O O . SER A 1 108 ? -38.526 -13.821 21.768 1.00 36.50 108 SER A O 1
ATOM 858 N N . GLN A 1 109 ? -39.734 -15.210 23.104 1.00 31.53 109 GLN A N 1
ATOM 859 C CA . GLN A 1 109 ? -38.816 -16.332 23.362 1.00 31.53 109 GLN A CA 1
ATOM 860 C C . GLN A 1 109 ? -37.703 -16.141 24.412 1.00 31.53 109 GLN A C 1
ATOM 862 O O . GLN A 1 109 ? -36.579 -15.746 24.131 1.00 31.53 109 GLN A O 1
ATOM 867 N N . ALA A 1 110 ? -38.029 -16.562 25.638 1.00 29.30 110 ALA A N 1
ATOM 868 C CA . ALA A 1 110 ? -37.089 -17.178 26.570 1.00 29.30 110 ALA A CA 1
ATOM 869 C C . ALA A 1 110 ? -37.181 -18.704 26.400 1.00 29.30 110 ALA A C 1
ATOM 871 O O . ALA A 1 110 ? -38.300 -19.200 26.301 1.00 29.30 110 ALA A O 1
ATOM 872 N N . ASN A 1 111 ? -36.050 -19.423 26.367 1.00 27.27 111 ASN A N 1
ATOM 873 C CA . ASN A 1 111 ? -35.905 -20.792 26.889 1.00 27.27 111 ASN A CA 1
ATOM 874 C C . ASN A 1 111 ? -34.420 -21.200 26.958 1.00 27.27 111 ASN A C 1
ATOM 876 O O . ASN A 1 111 ? -33.650 -20.962 26.033 1.00 27.27 111 ASN A O 1
ATOM 880 N N . ASN A 1 112 ? -34.048 -21.789 28.097 1.00 32.62 112 ASN A N 1
ATOM 881 C CA . ASN A 1 112 ? -32.694 -22.168 28.503 1.00 32.62 112 ASN A CA 1
ATOM 882 C C . ASN A 1 112 ? -32.230 -23.489 27.856 1.00 32.62 112 ASN A C 1
ATOM 884 O O . ASN A 1 112 ? -32.959 -24.478 27.898 1.00 32.62 112 ASN A O 1
ATOM 888 N N . ALA A 1 113 ? -30.989 -23.523 27.364 1.00 27.22 113 ALA A N 1
ATOM 889 C CA . ALA A 1 113 ? -30.217 -24.715 26.988 1.00 27.22 113 ALA A CA 1
ATOM 890 C C . ALA A 1 113 ? -28.719 -24.431 27.278 1.00 27.22 113 ALA A C 1
ATOM 892 O O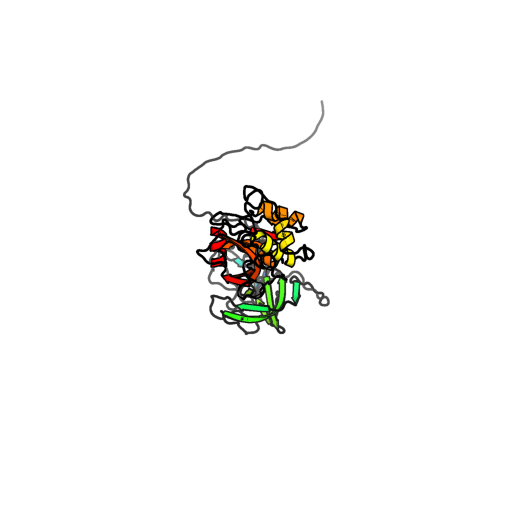 . ALA A 1 113 ? -28.348 -23.254 27.335 1.00 27.22 113 ALA A O 1
ATOM 893 N N . PRO A 1 114 ? -27.865 -25.445 27.537 1.00 28.81 114 PRO A N 1
ATOM 894 C CA . PRO A 1 114 ? -26.485 -25.233 27.985 1.00 28.81 114 PRO A CA 1
ATOM 895 C C . PRO A 1 114 ? -25.702 -24.434 26.939 1.00 28.81 114 PRO A C 1
ATOM 897 O O . PRO A 1 114 ? -25.936 -24.615 25.750 1.00 28.81 114 PRO A O 1
ATOM 900 N N . ALA A 1 115 ? -24.823 -23.531 27.394 1.00 34.28 115 ALA A N 1
ATOM 901 C CA . ALA A 1 115 ? -24.177 -22.491 26.590 1.00 34.28 115 ALA A CA 1
ATOM 902 C C . ALA A 1 115 ? -23.401 -23.050 25.382 1.00 34.28 115 ALA A C 1
ATOM 904 O O . ALA A 1 115 ? -22.194 -23.275 25.439 1.00 34.28 115 ALA A O 1
ATOM 905 N N . SER A 1 116 ? -24.115 -23.258 24.280 1.00 26.11 116 SER A N 1
ATOM 906 C CA . SER A 1 116 ? -23.571 -23.458 22.950 1.00 26.11 116 SER A CA 1
ATOM 907 C C . SER A 1 116 ? -23.370 -22.088 22.314 1.00 26.11 116 SER A C 1
ATOM 909 O O . SER A 1 116 ? -24.324 -21.332 22.122 1.00 26.11 116 SER A O 1
ATOM 911 N N . ASP A 1 117 ? -22.104 -21.803 22.039 1.00 33.41 117 ASP A N 1
ATOM 912 C CA . ASP A 1 117 ? -21.557 -20.735 21.211 1.00 33.41 117 ASP A CA 1
ATOM 913 C C . ASP A 1 117 ? -22.495 -20.335 20.057 1.00 33.41 117 ASP A C 1
ATOM 915 O O . ASP A 1 117 ? -22.624 -21.033 19.054 1.00 33.41 117 ASP A O 1
ATOM 919 N N . ASN A 1 118 ? -23.195 -19.215 20.232 1.00 38.03 118 ASN A N 1
ATOM 920 C CA . ASN A 1 118 ? -23.996 -18.578 19.190 1.00 38.03 118 ASN A CA 1
ATOM 921 C C . ASN A 1 118 ? -23.331 -17.243 18.846 1.00 38.03 118 ASN A C 1
ATOM 923 O O . ASN A 1 118 ? -23.870 -16.161 19.098 1.00 38.03 118 ASN A O 1
ATOM 927 N N . SER A 1 119 ? -22.077 -17.308 18.405 1.00 44.84 119 SER A N 1
ATOM 928 C CA . SER A 1 119 ? -21.254 -16.121 18.237 1.00 44.84 119 SER A CA 1
ATOM 929 C C . SER A 1 119 ? -21.566 -15.405 16.921 1.00 44.84 119 SER A C 1
ATOM 931 O O . SER A 1 119 ? -21.016 -15.688 15.859 1.00 44.84 119 SER A O 1
ATOM 933 N N . GLN A 1 120 ? -22.393 -14.359 17.020 1.00 60.69 120 GLN A N 1
ATOM 934 C CA . GLN A 1 120 ? -22.485 -13.302 15.999 1.00 60.69 120 GLN A CA 1
ATOM 935 C C . GLN A 1 120 ? -21.152 -12.549 15.792 1.00 60.69 120 GLN A C 1
ATOM 937 O O . GLN A 1 120 ? -21.044 -11.726 14.887 1.00 60.69 120 GLN A O 1
ATOM 942 N N . TYR A 1 121 ? -20.130 -12.848 16.606 1.00 61.56 121 TYR A N 1
ATOM 943 C CA . TYR A 1 121 ? -18.792 -12.265 16.574 1.00 61.56 121 TYR A CA 1
ATOM 944 C C . TYR A 1 121 ? -17.720 -13.351 16.484 1.00 61.56 121 TYR A C 1
ATOM 946 O O . TYR A 1 121 ? -17.572 -14.163 17.388 1.00 61.56 121 TYR A O 1
ATOM 954 N N . GLN A 1 122 ? -16.912 -13.320 15.432 1.00 74.69 122 GLN A N 1
ATOM 955 C CA . GLN A 1 122 ? -15.744 -14.183 15.284 1.00 74.69 122 GLN A CA 1
ATOM 956 C C . GLN A 1 122 ? -14.578 -13.619 16.099 1.00 74.69 122 GLN A C 1
ATOM 958 O O . GLN A 1 122 ? -14.187 -12.468 15.900 1.00 74.69 122 GLN A O 1
ATOM 963 N N . VAL A 1 123 ? -14.014 -14.417 17.007 1.00 81.00 123 VAL A N 1
ATOM 964 C CA . VAL A 1 123 ? -12.897 -13.995 17.866 1.00 81.00 123 VAL A CA 1
ATOM 965 C C . VAL A 1 123 ? -11.592 -14.614 17.388 1.00 81.00 123 VAL A C 1
ATOM 967 O O . VAL A 1 123 ? -11.478 -15.830 17.260 1.00 81.00 123 VAL A O 1
ATOM 970 N N . LYS A 1 124 ? -10.576 -13.776 17.175 1.00 80.69 124 LYS A N 1
ATOM 971 C CA . LYS A 1 124 ? -9.230 -14.188 16.774 1.00 80.69 124 LYS A CA 1
ATOM 972 C C . LYS A 1 124 ? -8.185 -13.645 17.744 1.00 80.69 124 LYS A C 1
ATOM 974 O O . LYS A 1 124 ? -8.134 -12.443 18.002 1.00 80.69 124 LYS A O 1
ATOM 979 N N . GLU A 1 125 ? -7.297 -14.515 18.223 1.00 80.25 125 GLU A N 1
ATOM 980 C CA . GLU A 1 125 ? -6.081 -14.110 18.941 1.00 80.25 125 GLU A CA 1
ATOM 981 C C . GLU A 1 125 ? -5.187 -13.311 17.982 1.00 80.25 125 GLU A C 1
ATOM 983 O O . GLU A 1 125 ? -4.650 -13.845 17.012 1.00 80.25 125 GLU A O 1
ATOM 988 N N . THR A 1 126 ? -5.075 -12.007 18.215 1.00 74.62 126 THR A N 1
ATOM 989 C CA . THR A 1 126 ? -4.267 -11.085 17.411 1.00 74.62 126 THR A CA 1
ATOM 990 C C . THR A 1 126 ? -3.667 -10.082 18.372 1.00 74.62 126 THR A C 1
ATOM 992 O O . THR A 1 126 ? -4.395 -9.462 19.143 1.00 74.62 126 THR A O 1
ATOM 995 N N . LYS A 1 127 ? -2.343 -9.938 18.348 1.00 78.94 127 LYS A N 1
ATOM 996 C CA . LYS A 1 127 ? -1.624 -9.028 19.237 1.00 78.94 127 LYS A CA 1
ATOM 997 C C . LYS A 1 127 ? -1.188 -7.792 18.469 1.00 78.94 127 LYS A C 1
ATOM 999 O O . LYS A 1 127 ? -0.701 -7.911 17.349 1.00 78.94 127 LYS A O 1
ATOM 1004 N N . GLY A 1 128 ? -1.307 -6.632 19.095 1.00 72.69 128 GLY A N 1
ATOM 1005 C CA . GLY A 1 128 ? -0.853 -5.375 18.516 1.00 72.69 128 GLY A CA 1
ATOM 1006 C C . GLY A 1 128 ? -1.040 -4.207 19.470 1.00 72.69 128 GLY A C 1
ATOM 1007 O O . GLY A 1 128 ? -1.235 -4.393 20.673 1.00 72.69 128 GLY A O 1
ATOM 1008 N N . THR A 1 129 ? -0.986 -2.998 18.921 1.00 74.94 129 THR A N 1
ATOM 1009 C CA . THR A 1 129 ? -1.200 -1.757 19.666 1.00 74.94 129 THR A CA 1
ATOM 1010 C C . THR A 1 129 ? -2.391 -1.014 19.065 1.00 74.94 129 THR A C 1
ATOM 1012 O O . THR A 1 129 ? -2.434 -0.762 17.864 1.00 74.94 129 THR A O 1
ATOM 1015 N N . ALA A 1 130 ? -3.373 -0.680 19.893 1.00 71.06 130 ALA A N 1
ATOM 1016 C CA . ALA A 1 130 ? -4.516 0.154 19.559 1.00 71.06 130 ALA A CA 1
ATOM 1017 C C . ALA A 1 130 ? -4.184 1.614 19.882 1.00 71.06 130 ALA A C 1
ATOM 1019 O O . ALA A 1 130 ? -3.809 1.919 21.018 1.00 71.06 130 ALA A O 1
ATOM 1020 N N . HIS A 1 131 ? -4.327 2.505 18.901 1.00 76.44 131 HIS A N 1
ATOM 1021 C CA . HIS A 1 131 ? -4.186 3.941 19.109 1.00 76.44 131 HIS A CA 1
ATOM 1022 C C . HIS A 1 131 ? -5.547 4.600 19.204 1.00 76.44 131 HIS A C 1
ATOM 1024 O O . HIS A 1 131 ? -6.339 4.531 18.265 1.00 76.44 131 HIS A O 1
ATOM 1030 N N . ILE A 1 132 ? -5.813 5.223 20.346 1.00 74.00 132 ILE A N 1
ATOM 1031 C CA . ILE A 1 132 ? -7.115 5.809 20.630 1.00 74.00 132 ILE A CA 1
ATOM 1032 C C . ILE A 1 132 ? -7.242 7.155 19.926 1.00 74.00 132 ILE A C 1
ATOM 1034 O O . ILE A 1 132 ? -6.546 8.107 20.278 1.00 74.00 132 ILE A O 1
ATOM 1038 N N . THR A 1 133 ? -8.171 7.235 18.976 1.00 61.88 133 THR A N 1
ATOM 1039 C CA . THR A 1 133 ? -8.552 8.462 18.276 1.00 61.88 133 THR A CA 1
ATOM 1040 C C . THR A 1 133 ? -9.999 8.810 18.614 1.00 61.88 133 THR A C 1
ATOM 1042 O O . THR A 1 133 ? -10.960 8.203 18.148 1.00 61.88 133 THR A O 1
ATOM 1045 N N . TYR A 1 134 ? -10.167 9.801 19.488 1.00 56.19 134 TYR A N 1
ATOM 1046 C CA . TYR A 1 134 ? -11.474 10.277 19.928 1.00 56.19 134 TYR A CA 1
ATOM 1047 C C . TYR A 1 134 ? -11.441 11.788 20.158 1.00 56.19 134 TYR A C 1
ATOM 1049 O O . TYR A 1 134 ? -10.717 12.285 21.016 1.00 56.19 134 TYR A O 1
ATOM 1057 N N . SER A 1 135 ? -12.239 12.529 19.390 1.00 44.06 135 SER A N 1
ATOM 1058 C CA . SER A 1 135 ? -12.289 13.996 19.430 1.00 44.06 135 SER A CA 1
ATOM 1059 C C . SER A 1 135 ? -13.282 14.563 20.456 1.00 44.06 135 SER A C 1
ATOM 1061 O O . SER A 1 135 ? -13.451 15.778 20.528 1.00 44.06 135 SER A O 1
ATOM 1063 N N . GLY A 1 136 ? -13.971 13.709 21.222 1.00 47.06 136 GLY A N 1
ATOM 1064 C CA . GLY A 1 136 ? -14.917 14.117 22.265 1.00 47.06 136 GLY A CA 1
ATOM 1065 C C . GLY A 1 136 ? -14.287 14.204 23.662 1.00 47.06 136 GLY A C 1
ATOM 1066 O O . GLY A 1 136 ? -13.208 13.672 23.919 1.00 47.06 136 GLY A O 1
ATOM 1067 N N . GLY A 1 137 ? -14.984 14.849 24.601 1.00 43.53 137 GLY A N 1
ATOM 1068 C CA . GLY A 1 137 ? -14.598 14.845 26.018 1.00 43.53 137 GLY A CA 1
ATOM 1069 C C . GLY A 1 137 ? -14.834 13.481 26.688 1.00 43.53 137 GLY A C 1
ATOM 1070 O O . GLY A 1 137 ? -15.737 12.746 26.293 1.00 43.53 137 GLY A O 1
ATOM 1071 N N . GLY A 1 138 ? -14.036 13.143 27.710 1.00 54.06 138 GLY A N 1
ATOM 1072 C CA . GLY A 1 138 ? -14.271 11.986 28.598 1.00 54.06 138 GLY A CA 1
ATOM 1073 C C . GLY A 1 138 ? -13.576 10.664 28.231 1.00 54.06 138 GLY A C 1
ATOM 1074 O O . GLY A 1 138 ? -13.595 9.739 29.038 1.00 54.06 138 GLY A O 1
ATOM 1075 N N . GLY A 1 139 ? -12.912 10.578 27.073 1.00 63.91 139 GLY A N 1
ATOM 1076 C CA . GLY A 1 139 ? -12.187 9.373 26.643 1.00 63.91 139 GLY A CA 1
ATOM 1077 C C . GLY A 1 139 ? -13.088 8.231 26.152 1.00 63.91 139 GLY A C 1
ATOM 1078 O O . GLY A 1 139 ? -14.312 8.339 26.119 1.00 63.91 139 GLY A O 1
ATOM 1079 N N . VAL A 1 140 ? -12.471 7.121 25.745 1.00 68.06 140 VAL A N 1
ATOM 1080 C CA . VAL A 1 140 ? -13.156 5.953 25.171 1.00 68.06 140 VAL A CA 1
ATOM 1081 C C . VAL A 1 140 ? -13.434 4.911 26.248 1.00 68.06 140 VAL A C 1
ATOM 1083 O O . VAL A 1 140 ? -12.514 4.456 26.923 1.00 68.06 140 VAL A O 1
ATOM 1086 N N . ALA A 1 141 ? -14.695 4.509 26.402 1.00 67.19 141 ALA A N 1
ATOM 1087 C CA . ALA A 1 141 ? -15.101 3.542 27.418 1.00 67.19 141 ALA A CA 1
ATOM 1088 C C . ALA A 1 141 ? -14.507 2.142 27.179 1.00 67.19 141 ALA A C 1
ATOM 1090 O O . ALA A 1 141 ? -14.500 1.634 26.055 1.00 67.19 141 ALA A O 1
ATOM 1091 N N . VAL A 1 142 ? -14.086 1.495 28.268 1.00 68.44 142 VAL A N 1
ATOM 1092 C CA . VAL A 1 142 ? -13.710 0.078 28.302 1.00 68.44 142 VAL A CA 1
ATOM 1093 C C . VAL A 1 142 ? -14.904 -0.754 28.764 1.00 68.44 142 VAL A C 1
ATOM 1095 O O . VAL A 1 142 ? -15.558 -0.452 29.764 1.00 68.44 142 VAL A O 1
ATOM 1098 N N . TRP A 1 143 ? -15.157 -1.841 28.052 1.00 79.12 143 TRP A N 1
ATOM 1099 C CA . TRP A 1 143 ? -16.293 -2.735 28.221 1.00 79.12 143 TRP A CA 1
ATOM 1100 C C . TRP A 1 143 ? -15.843 -4.086 28.757 1.00 79.12 143 TRP A C 1
ATOM 1102 O O . TRP A 1 143 ? -14.735 -4.532 28.476 1.00 79.12 143 TRP A O 1
ATOM 1112 N N . ASN A 1 144 ? -16.696 -4.761 29.520 1.00 71.12 144 ASN A N 1
ATOM 1113 C CA . ASN A 1 144 ? -16.366 -6.076 30.060 1.00 71.12 144 ASN A CA 1
ATOM 1114 C C . ASN A 1 144 ? -16.502 -7.223 29.041 1.00 71.12 144 ASN A C 1
ATOM 1116 O O . ASN A 1 144 ? -16.045 -8.331 29.308 1.00 71.12 144 ASN A O 1
ATOM 1120 N N . ASN A 1 145 ? -17.127 -6.958 27.891 1.00 70.69 145 ASN A N 1
ATOM 1121 C CA . ASN A 1 145 ? -17.358 -7.909 26.809 1.00 70.69 145 ASN A CA 1
ATOM 1122 C C . ASN A 1 145 ? -17.475 -7.163 25.459 1.00 70.69 145 ASN A C 1
ATOM 1124 O O . ASN A 1 145 ? -17.564 -5.934 25.447 1.00 70.69 145 ASN A O 1
ATOM 1128 N N . TYR A 1 146 ? -17.475 -7.886 24.339 1.00 74.62 146 TYR A N 1
ATOM 1129 C CA . TYR A 1 146 ? -17.618 -7.343 22.974 1.00 74.62 146 TYR A CA 1
ATOM 1130 C C . TYR A 1 146 ? -19.024 -7.545 22.390 1.00 74.62 146 TYR A C 1
ATOM 1132 O O . TYR A 1 146 ? -19.483 -6.746 21.574 1.00 74.62 146 TYR A O 1
ATOM 1140 N N . ASP A 1 147 ? -19.734 -8.580 22.834 1.00 71.50 147 ASP A N 1
ATOM 1141 C CA . ASP A 1 147 ? -21.093 -8.878 22.389 1.00 71.50 147 ASP A CA 1
ATOM 1142 C C . ASP A 1 147 ? -22.138 -7.910 22.982 1.00 71.50 147 ASP A C 1
ATOM 1144 O O . ASP A 1 147 ? -21.830 -6.916 23.649 1.00 71.50 147 ASP A O 1
ATOM 1148 N N . ASN A 1 148 ? -23.414 -8.185 22.725 1.00 63.34 148 ASN A N 1
ATOM 1149 C CA . ASN A 1 148 ? -24.525 -7.341 23.160 1.00 63.34 148 ASN A CA 1
ATOM 1150 C C . ASN A 1 148 ? -24.809 -7.392 24.675 1.00 63.34 148 ASN A C 1
ATOM 1152 O O . ASN A 1 148 ? -25.590 -6.578 25.163 1.00 63.34 148 ASN A O 1
ATOM 1156 N N . SER A 1 149 ? -24.159 -8.277 25.439 1.00 65.69 149 SER A N 1
ATOM 1157 C CA . SER A 1 149 ? -24.247 -8.330 26.903 1.00 65.69 149 SER A CA 1
ATOM 1158 C C . SER A 1 149 ? -23.246 -7.400 27.606 1.00 65.69 149 SER A C 1
ATOM 1160 O O . SER A 1 149 ? -23.217 -7.352 28.842 1.00 65.69 149 SER A O 1
ATOM 1162 N N . ARG A 1 150 ? -22.385 -6.711 26.847 1.00 72.38 150 ARG A N 1
ATOM 1163 C CA . ARG A 1 150 ? -21.313 -5.855 27.367 1.00 72.38 150 ARG A CA 1
ATOM 1164 C C . ARG A 1 150 ? -21.813 -4.732 28.280 1.00 72.38 150 ARG A C 1
ATOM 1166 O O . ARG A 1 150 ? -22.842 -4.103 28.042 1.00 72.38 150 ARG A O 1
ATOM 1173 N N . LYS A 1 151 ? -21.027 -4.433 29.310 1.00 59.34 151 LYS A N 1
ATOM 1174 C CA . LYS A 1 151 ? -21.230 -3.352 30.283 1.00 59.34 151 LYS A CA 1
ATOM 1175 C C . LYS A 1 151 ? -19.940 -2.551 30.429 1.00 59.34 151 LYS A C 1
ATOM 1177 O O . LYS A 1 151 ? -18.852 -3.120 30.356 1.00 59.34 151 LYS A O 1
ATOM 1182 N N . ILE A 1 152 ? -20.056 -1.243 30.646 1.00 53.97 152 ILE A N 1
ATOM 1183 C CA . ILE A 1 152 ? -18.899 -0.376 30.906 1.00 53.97 152 ILE A CA 1
ATOM 1184 C C . ILE A 1 152 ? -18.272 -0.781 32.246 1.00 53.97 152 ILE A C 1
ATOM 1186 O O . ILE A 1 152 ? -18.981 -0.976 33.230 1.00 53.97 152 ILE A O 1
ATOM 1190 N N . THR A 1 153 ? -16.947 -0.907 32.285 1.00 60.59 153 THR A N 1
ATOM 1191 C CA . THR A 1 153 ? -16.195 -1.286 33.499 1.00 60.59 153 THR A CA 1
ATOM 1192 C C . THR A 1 153 ? -15.985 -0.118 34.466 1.00 60.59 153 THR A C 1
ATOM 1194 O O . THR A 1 153 ? -15.573 -0.324 35.601 1.00 60.59 153 THR A O 1
ATOM 1197 N N . GLY A 1 154 ? -16.232 1.110 34.005 1.00 59.56 154 GLY A N 1
ATOM 1198 C CA . GLY A 1 154 ? -15.894 2.362 34.686 1.00 59.56 154 GLY A CA 1
ATOM 1199 C C . GLY A 1 154 ? -14.546 2.947 34.248 1.00 59.56 154 GLY A C 1
ATOM 1200 O O . GLY A 1 154 ? -14.236 4.082 34.599 1.00 59.56 154 GLY A O 1
ATOM 1201 N N . LYS A 1 155 ? -13.760 2.210 33.450 1.00 65.88 155 LYS A N 1
ATOM 1202 C CA . LYS A 1 155 ? -12.478 2.664 32.898 1.00 65.88 155 LYS A CA 1
ATOM 1203 C C . LYS A 1 155 ? -12.661 3.342 31.539 1.00 65.88 155 LYS A C 1
ATOM 1205 O O . LYS A 1 155 ? -13.436 2.874 30.705 1.00 65.88 155 LYS A O 1
ATOM 1210 N N . TYR A 1 156 ? -11.884 4.400 31.310 1.00 77.81 156 TYR A N 1
ATOM 1211 C CA . TYR A 1 156 ? -11.849 5.159 30.062 1.00 77.81 156 TYR A CA 1
ATOM 1212 C C . TYR A 1 156 ? -10.408 5.333 29.586 1.00 77.81 156 TYR A C 1
ATOM 1214 O O . TYR A 1 156 ? -9.493 5.491 30.394 1.00 77.81 156 TYR A O 1
ATOM 1222 N N . LEU A 1 157 ? -10.209 5.290 28.272 1.00 72.25 157 LEU A N 1
ATOM 1223 C CA . LEU A 1 157 ? -8.917 5.494 27.630 1.00 72.25 157 LEU A CA 1
ATOM 1224 C C . LEU A 1 157 ? -8.847 6.925 27.103 1.00 72.25 157 LEU A C 1
ATOM 1226 O O . LEU A 1 157 ? -9.735 7.364 26.371 1.00 72.25 157 LEU A O 1
ATOM 1230 N N . ALA A 1 158 ? -7.803 7.662 27.473 1.00 71.31 158 ALA A N 1
ATOM 1231 C CA . ALA A 1 158 ? -7.621 9.022 26.985 1.00 71.31 158 ALA A CA 1
ATOM 1232 C C . ALA A 1 158 ? -7.325 9.035 25.476 1.00 71.31 158 ALA A C 1
ATOM 1234 O O . ALA A 1 158 ? -6.709 8.109 24.939 1.00 71.31 158 ALA A O 1
ATOM 1235 N N . ASN A 1 159 ? -7.749 10.102 24.797 1.00 73.31 159 ASN A N 1
ATOM 1236 C CA . ASN A 1 159 ? -7.380 10.340 23.404 1.00 73.31 159 ASN A CA 1
ATOM 1237 C C . ASN A 1 159 ? -5.848 10.388 23.257 1.00 73.31 159 ASN A C 1
ATOM 1239 O O . ASN A 1 159 ? -5.158 10.839 24.172 1.00 73.31 159 ASN A O 1
ATOM 1243 N N . ASN A 1 160 ? -5.328 9.953 22.108 1.00 70.00 160 ASN A N 1
ATOM 1244 C CA . ASN A 1 160 ? -3.897 9.921 21.801 1.00 70.00 160 ASN A CA 1
ATOM 1245 C C . ASN A 1 160 ? -3.070 9.022 22.748 1.00 70.00 160 ASN A C 1
ATOM 1247 O O . ASN A 1 160 ? -1.894 9.279 23.005 1.00 70.00 160 ASN A O 1
ATOM 1251 N N . THR A 1 161 ? -3.678 7.958 23.283 1.00 72.50 161 THR A N 1
ATOM 1252 C CA . THR A 1 161 ? -2.969 6.923 24.054 1.00 72.50 161 THR A CA 1
ATOM 1253 C C . THR A 1 161 ? -2.851 5.623 23.266 1.00 72.50 161 THR A C 1
ATOM 1255 O O . THR A 1 161 ? -3.677 5.321 22.405 1.00 72.50 161 THR A O 1
ATOM 1258 N N . ASN A 1 162 ? -1.804 4.854 23.559 1.00 78.44 162 ASN A N 1
ATOM 1259 C CA . ASN A 1 162 ? -1.528 3.563 22.938 1.00 78.44 162 ASN A CA 1
ATOM 1260 C C . ASN A 1 162 ? -1.777 2.440 23.947 1.00 78.44 162 ASN A C 1
ATOM 1262 O O . ASN A 1 162 ? -1.305 2.522 25.080 1.00 78.44 162 ASN A O 1
ATOM 1266 N N . TRP A 1 163 ? -2.481 1.389 23.531 1.00 80.69 163 TRP A N 1
ATOM 1267 C CA . TRP A 1 163 ? -2.814 0.248 24.384 1.00 80.69 163 TRP A CA 1
ATOM 1268 C C . TRP A 1 163 ? -2.517 -1.066 23.683 1.00 80.69 163 TRP A C 1
ATOM 1270 O O . TRP A 1 163 ? -2.906 -1.256 22.535 1.00 80.69 163 TRP A O 1
ATOM 1280 N N . HIS A 1 164 ? -1.870 -2.000 24.372 1.00 76.94 164 HIS A N 1
ATOM 1281 C CA . HIS A 1 164 ? -1.715 -3.348 23.839 1.00 76.94 164 HIS A CA 1
ATOM 1282 C C . HIS A 1 164 ? -3.061 -4.066 23.801 1.00 76.94 164 HIS A C 1
ATOM 1284 O O . HIS A 1 164 ? -3.825 -4.011 24.767 1.00 76.94 164 HIS A O 1
ATOM 1290 N N . TYR A 1 165 ? -3.324 -4.758 22.696 1.00 82.25 165 TYR A N 1
ATOM 1291 C CA . TYR A 1 165 ? -4.455 -5.665 22.581 1.00 82.25 165 TYR A CA 1
ATOM 1292 C C . TYR A 1 165 ? -3.993 -7.096 22.301 1.00 82.25 165 TYR A C 1
ATOM 1294 O O . TYR A 1 165 ? -2.897 -7.319 21.784 1.00 82.25 165 TYR A O 1
ATOM 1302 N N . PHE A 1 166 ? -4.837 -8.062 22.662 1.00 77.88 166 PHE A N 1
ATOM 1303 C CA . PHE A 1 166 ? -4.519 -9.493 22.636 1.00 77.88 166 PHE A CA 1
ATOM 1304 C C . PHE A 1 166 ? -5.466 -10.314 21.754 1.00 77.88 166 PHE A C 1
ATOM 1306 O O . PHE A 1 166 ? -5.089 -11.384 21.278 1.00 77.88 166 PHE A O 1
ATOM 1313 N N . LYS A 1 167 ? -6.684 -9.813 21.520 1.00 83.00 167 LYS A N 1
ATOM 1314 C CA . LYS A 1 167 ? -7.716 -10.456 20.696 1.00 83.00 167 LYS A CA 1
ATOM 1315 C C . LYS A 1 167 ? -8.497 -9.410 19.919 1.00 83.00 167 LYS A C 1
ATOM 1317 O O . LYS A 1 167 ? -8.653 -8.285 20.397 1.00 83.00 167 LYS A O 1
ATOM 1322 N N . ILE A 1 168 ? -9.031 -9.819 18.777 1.00 84.38 168 ILE A N 1
ATOM 1323 C CA . ILE A 1 168 ? -9.988 -9.050 17.986 1.00 84.38 16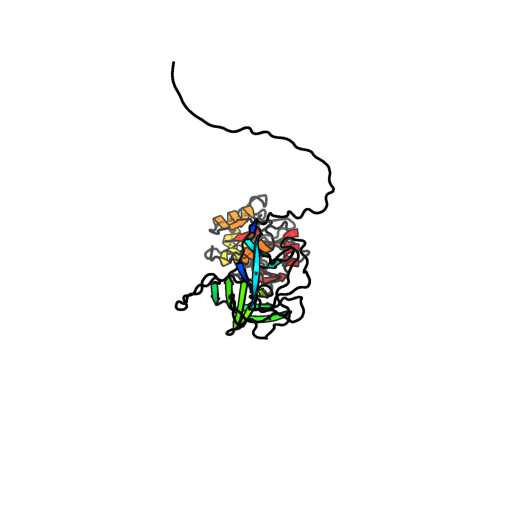8 ILE A CA 1
ATOM 1324 C C . ILE A 1 168 ? -11.280 -9.858 17.892 1.00 84.38 168 ILE A C 1
ATOM 1326 O O . ILE A 1 168 ? -11.229 -11.053 17.603 1.00 84.38 168 ILE A O 1
ATOM 1330 N N . ALA A 1 169 ? -12.421 -9.221 18.149 1.00 78.62 169 ALA A N 1
ATOM 1331 C CA . ALA A 1 169 ? -13.741 -9.802 17.925 1.00 78.62 169 ALA A CA 1
ATOM 1332 C C . ALA A 1 169 ? -14.479 -9.015 16.837 1.00 78.62 169 ALA A C 1
ATOM 1334 O O . ALA A 1 169 ? -14.662 -7.803 16.969 1.00 78.62 169 ALA A O 1
ATOM 1335 N N . THR A 1 170 ? -14.908 -9.700 15.779 1.00 79.69 170 THR A N 1
ATOM 1336 C CA . THR A 1 170 ? -15.496 -9.087 14.580 1.00 79.69 170 THR A CA 1
ATOM 1337 C C . THR A 1 170 ? -16.886 -9.656 14.322 1.00 79.69 170 THR A C 1
ATOM 1339 O O . THR A 1 170 ? -17.033 -10.860 14.136 1.00 79.69 170 THR A O 1
ATOM 1342 N N . GLY A 1 171 ? -17.910 -8.806 14.309 1.00 64.88 171 GLY A N 1
ATOM 1343 C CA . GLY A 1 171 ? -19.318 -9.209 14.209 1.00 64.88 171 GLY A CA 1
ATOM 1344 C C . GLY A 1 171 ? -20.243 -7.997 14.187 1.00 64.88 171 GLY A C 1
ATOM 1345 O O . GLY A 1 171 ? -19.835 -6.922 14.613 1.00 64.88 171 GLY A O 1
ATOM 1346 N N . ASP A 1 172 ? -21.453 -8.123 13.641 1.00 67.12 172 ASP A N 1
ATOM 1347 C CA . ASP A 1 172 ? -22.431 -7.023 13.493 1.00 67.12 172 ASP A CA 1
ATOM 1348 C C . ASP A 1 172 ? -21.853 -5.710 12.916 1.00 67.12 172 ASP A C 1
ATOM 1350 O O . ASP A 1 172 ? -22.178 -4.612 13.377 1.00 67.12 172 ASP A O 1
ATOM 1354 N N . ASN A 1 173 ? -20.957 -5.798 11.924 1.00 58.69 173 ASN A N 1
ATOM 1355 C CA . ASN A 1 173 ? -20.217 -4.651 11.366 1.00 58.69 173 ASN A CA 1
ATOM 1356 C C . ASN A 1 173 ? -19.397 -3.852 12.399 1.00 58.69 173 ASN A C 1
ATOM 1358 O O . ASN A 1 173 ? -19.070 -2.685 12.177 1.00 58.69 173 ASN A O 1
ATOM 1362 N N . LYS A 1 174 ? -19.041 -4.473 13.524 1.00 67.19 174 LYS A N 1
ATOM 1363 C CA . LYS A 1 174 ? -18.171 -3.918 14.556 1.00 67.19 174 LYS A CA 1
ATOM 1364 C C . LYS A 1 174 ? -16.915 -4.754 14.720 1.00 67.19 174 LYS A C 1
ATOM 1366 O O . LYS A 1 174 ? -16.904 -5.965 14.510 1.00 67.19 174 LYS A O 1
ATOM 1371 N N . THR A 1 175 ? -15.859 -4.071 15.139 1.00 80.38 175 THR A N 1
ATOM 1372 C CA . THR A 1 175 ? -14.595 -4.681 15.547 1.00 80.38 175 THR A CA 1
ATOM 1373 C C . THR A 1 175 ? -14.321 -4.262 16.981 1.00 80.38 175 THR A C 1
ATOM 1375 O O . THR A 1 175 ? -14.452 -3.086 17.303 1.00 80.38 175 THR A O 1
ATOM 1378 N N . TRP A 1 176 ? -13.946 -5.203 17.838 1.00 85.44 176 TRP A N 1
ATOM 1379 C CA . TRP A 1 176 ? -13.600 -4.958 19.236 1.00 85.44 176 TRP A CA 1
ATOM 1380 C C . TRP A 1 176 ? -12.195 -5.462 19.531 1.00 85.44 176 TRP A C 1
ATOM 1382 O O . TRP A 1 176 ? -11.825 -6.539 19.070 1.00 85.44 176 TRP A O 1
ATOM 1392 N N . TYR A 1 177 ? -11.443 -4.728 20.351 1.00 83.12 177 TYR A N 1
ATOM 1393 C CA . TYR A 1 177 ? -10.073 -5.084 20.732 1.00 83.12 177 TYR A CA 1
ATOM 1394 C C . TYR A 1 177 ? -10.000 -5.420 22.218 1.00 83.12 177 TYR A C 1
ATOM 1396 O O . TYR A 1 177 ? -10.427 -4.625 23.055 1.00 83.12 177 TYR A O 1
ATOM 1404 N N . ASN A 1 178 ? -9.455 -6.589 22.556 1.00 89.44 178 ASN A N 1
ATOM 1405 C CA . ASN A 1 178 ? -9.281 -7.022 23.940 1.00 89.44 178 ASN A CA 1
ATOM 1406 C C . ASN A 1 178 ? -7.997 -6.451 24.541 1.00 89.44 178 ASN A C 1
ATOM 1408 O O . ASN A 1 178 ? -6.921 -6.744 24.035 1.00 89.44 178 ASN A O 1
ATOM 1412 N N . LEU A 1 179 ? -8.096 -5.732 25.657 1.00 80.50 179 LEU A N 1
ATOM 1413 C CA . LEU A 1 179 ? -6.971 -5.111 26.374 1.00 80.50 179 LEU A CA 1
ATOM 1414 C C . LEU A 1 179 ? -6.444 -5.974 27.537 1.00 80.50 179 LEU A C 1
ATOM 1416 O O . LEU A 1 179 ? -5.679 -5.491 28.371 1.00 80.50 179 LEU A O 1
ATOM 1420 N N . GLY A 1 180 ? -6.875 -7.236 27.618 1.00 70.62 180 GLY A N 1
ATOM 1421 C CA . GLY A 1 180 ? -6.525 -8.190 28.669 1.00 70.62 180 GLY A CA 1
ATOM 1422 C C . GLY A 1 180 ? -7.691 -8.491 29.615 1.00 70.62 180 GLY A C 1
ATOM 1423 O O . GLY A 1 180 ? -8.364 -7.589 30.123 1.00 70.62 180 GLY A O 1
ATOM 1424 N N . GLY A 1 181 ? -7.923 -9.781 29.877 1.00 76.94 181 GLY A N 1
ATOM 1425 C CA . GLY A 1 181 ? -9.047 -10.251 30.690 1.00 76.94 181 GLY A CA 1
ATOM 1426 C C . GLY A 1 181 ? -10.395 -9.836 30.094 1.00 76.94 181 GLY A C 1
ATOM 1427 O O . GLY A 1 181 ? -10.593 -9.889 28.880 1.00 76.94 181 GLY A O 1
ATOM 1428 N N . ASN A 1 182 ? -11.306 -9.369 30.946 1.00 79.19 182 ASN A N 1
ATOM 1429 C CA . ASN A 1 182 ? -12.633 -8.884 30.558 1.00 79.19 182 ASN A CA 1
ATOM 1430 C C . ASN A 1 182 ? -12.587 -7.381 30.245 1.00 79.19 182 ASN A C 1
ATOM 1432 O O . ASN A 1 182 ? -13.263 -6.592 30.897 1.00 79.19 182 ASN A O 1
ATOM 1436 N N . GLN A 1 183 ? -11.722 -6.959 29.323 1.00 77.38 183 GLN A N 1
ATOM 1437 C CA . GLN A 1 183 ? -11.609 -5.560 28.902 1.00 77.38 183 GLN A CA 1
ATOM 1438 C C . GLN A 1 183 ? -11.583 -5.483 27.383 1.00 77.38 183 GLN A C 1
ATOM 1440 O O . GLN A 1 183 ? -10.675 -6.012 26.749 1.00 77.38 183 GLN A O 1
ATOM 1445 N N . TRP A 1 184 ? -12.563 -4.797 26.812 1.00 82.38 184 TRP A N 1
ATOM 1446 C CA . TRP A 1 184 ? -12.759 -4.632 25.381 1.00 82.38 184 TRP A CA 1
ATOM 1447 C C . TRP A 1 184 ? -13.011 -3.169 25.053 1.00 82.38 1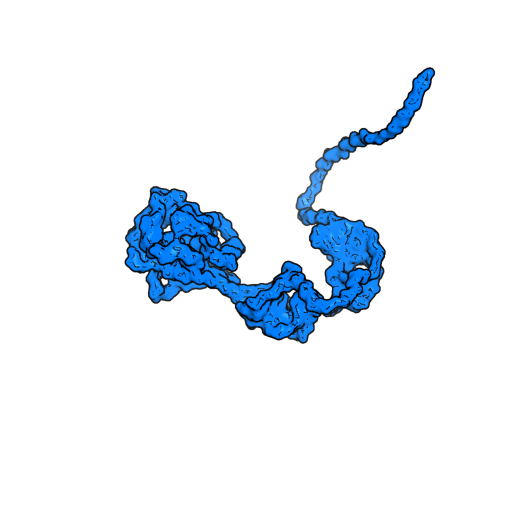84 TRP A C 1
ATOM 1449 O O . TRP A 1 184 ? -13.649 -2.450 25.819 1.00 82.38 184 TRP A O 1
ATOM 1459 N N . VAL A 1 185 ? -12.514 -2.715 23.914 1.00 81.75 185 VAL A N 1
ATOM 1460 C CA . VAL A 1 185 ? -12.713 -1.348 23.431 1.00 81.75 185 VAL A CA 1
ATOM 1461 C C . VAL A 1 185 ? -13.233 -1.383 21.998 1.00 81.75 185 VAL A C 1
ATOM 1463 O O . VAL A 1 185 ? -12.852 -2.256 21.214 1.00 81.75 185 VAL A O 1
ATOM 1466 N N . ASP A 1 186 ? -14.153 -0.469 21.691 1.00 78.50 186 ASP A N 1
ATOM 1467 C CA . ASP A 1 186 ? -14.795 -0.384 20.381 1.00 78.50 186 ASP A CA 1
ATOM 1468 C C . ASP A 1 186 ? -13.787 0.130 19.346 1.00 78.50 186 ASP A C 1
ATOM 1470 O O . ASP A 1 186 ? -13.187 1.197 19.505 1.00 78.50 186 ASP A O 1
ATOM 1474 N N . GLY A 1 187 ? -13.607 -0.649 18.284 1.00 71.31 187 GLY A N 1
ATOM 1475 C CA . GLY A 1 187 ? -12.676 -0.383 17.200 1.00 71.31 187 GLY A CA 1
ATOM 1476 C C . GLY A 1 187 ? -12.976 0.887 16.418 1.00 71.31 187 GLY A C 1
ATOM 1477 O O . GLY A 1 187 ? -12.075 1.402 15.769 1.00 71.31 187 GLY A O 1
ATOM 1478 N N . GLN A 1 188 ? -14.190 1.442 16.509 1.00 72.69 188 GLN A N 1
ATOM 1479 C CA . GLN A 1 188 ? -14.514 2.717 15.858 1.00 72.69 188 GLN A CA 1
ATOM 1480 C C . GLN A 1 188 ? -13.669 3.899 16.371 1.00 72.69 188 GLN A C 1
ATOM 1482 O O . GLN A 1 188 ? -13.543 4.904 15.679 1.00 72.69 188 GLN A O 1
ATOM 1487 N N . TYR A 1 189 ? -13.112 3.786 17.582 1.00 71.38 189 TYR A N 1
ATOM 1488 C CA . TYR A 1 189 ? -12.252 4.802 18.199 1.00 71.38 189 TYR A CA 1
ATOM 1489 C C . TYR A 1 189 ? -10.774 4.413 18.169 1.00 71.38 189 TYR A C 1
ATOM 1491 O O . TYR A 1 189 ? -9.961 4.973 18.908 1.00 71.38 189 TYR A O 1
ATOM 1499 N N . ILE A 1 190 ? -10.441 3.391 17.384 1.00 71.50 190 ILE A N 1
ATOM 1500 C CA . ILE A 1 190 ? -9.090 2.882 17.247 1.00 71.50 190 ILE A CA 1
ATOM 1501 C C . ILE A 1 190 ? -8.658 3.089 15.813 1.00 71.50 190 ILE A C 1
ATOM 1503 O O . ILE A 1 190 ? -9.240 2.548 14.875 1.00 71.50 190 ILE A O 1
ATOM 1507 N N . THR A 1 191 ? -7.551 3.796 15.658 1.00 67.75 191 THR A N 1
ATOM 1508 C CA . THR A 1 191 ? -6.735 3.611 14.471 1.00 67.75 191 THR A CA 1
ATOM 1509 C C . THR A 1 191 ? -5.875 2.379 14.740 1.00 67.75 191 THR A C 1
ATOM 1511 O O . THR A 1 191 ? -5.083 2.371 15.686 1.00 67.75 191 THR A O 1
ATOM 1514 N N . GLU A 1 192 ? -6.073 1.295 13.979 1.00 59.81 192 GLU A N 1
ATOM 1515 C CA . GLU A 1 192 ? -5.208 0.112 14.068 1.00 59.81 192 GLU A CA 1
ATOM 1516 C C . GLU A 1 192 ? -3.765 0.548 13.810 1.00 59.81 192 GLU A C 1
ATOM 1518 O O . GLU A 1 192 ? -3.372 0.673 12.654 1.00 59.81 192 GLU A O 1
ATOM 1523 N N . ASN A 1 193 ? -2.938 0.696 14.847 1.00 59.78 193 ASN A N 1
ATOM 1524 C CA . ASN A 1 193 ? -1.484 0.806 14.693 1.00 59.78 193 ASN A CA 1
ATOM 1525 C C . ASN A 1 193 ? -0.882 -0.574 14.381 1.00 59.78 193 ASN A C 1
ATOM 1527 O O . ASN A 1 193 ? 0.150 -0.965 14.925 1.00 59.78 193 ASN A O 1
ATOM 1531 N N . GLN A 1 194 ? -1.561 -1.346 13.534 1.00 66.44 194 GLN A N 1
ATOM 1532 C CA . GLN A 1 194 ? -1.023 -2.573 13.000 1.00 66.44 194 GLN A CA 1
ATOM 1533 C C . GLN A 1 194 ? -0.171 -2.202 11.796 1.00 66.44 194 GLN A C 1
ATOM 1535 O O . GLN A 1 194 ? -0.672 -1.740 10.770 1.00 66.44 194 GLN A O 1
ATOM 1540 N N . GLU A 1 195 ? 1.138 -2.360 11.963 1.00 84.50 195 GLU A N 1
ATOM 1541 C CA . GLU A 1 195 ? 2.060 -2.329 10.843 1.00 84.50 195 GLU A CA 1
ATOM 1542 C C . GLU A 1 195 ? 1.933 -3.660 10.096 1.00 84.50 195 GLU A C 1
ATOM 1544 O O . GLU A 1 195 ? 2.104 -4.742 10.657 1.00 84.50 195 GLU A O 1
ATOM 1549 N N . TYR A 1 196 ? 1.599 -3.572 8.818 1.00 86.62 196 TYR A N 1
ATOM 1550 C CA . TYR A 1 196 ? 1.587 -4.685 7.888 1.00 86.62 196 TYR A CA 1
ATOM 1551 C C . TYR A 1 196 ? 2.918 -4.628 7.154 1.00 86.62 196 TYR A C 1
ATOM 1553 O O . TYR A 1 196 ? 3.085 -3.792 6.272 1.00 86.62 196 TYR A O 1
ATOM 1561 N N . ILE A 1 197 ? 3.883 -5.458 7.542 1.00 93.31 197 ILE A N 1
ATOM 1562 C CA . ILE A 1 197 ? 5.178 -5.564 6.860 1.00 93.31 197 ILE A CA 1
ATOM 1563 C C . ILE A 1 197 ? 5.207 -6.900 6.130 1.00 93.31 197 ILE A C 1
ATOM 1565 O O . ILE A 1 197 ? 5.054 -7.958 6.740 1.00 93.31 197 ILE A O 1
ATOM 1569 N N . LEU A 1 198 ? 5.380 -6.845 4.813 1.00 92.81 198 LEU A N 1
ATOM 1570 C CA . LEU A 1 198 ? 5.450 -8.028 3.968 1.00 92.81 198 LEU A CA 1
ATOM 1571 C C . LEU A 1 198 ? 6.818 -8.716 4.131 1.00 92.81 198 LEU A C 1
ATOM 1573 O O . LEU A 1 198 ? 7.822 -8.028 4.318 1.00 92.81 198 LEU A O 1
ATOM 1577 N N . PRO A 1 199 ? 6.907 -10.054 4.042 1.00 94.12 199 PRO A N 1
ATOM 1578 C CA . PRO A 1 199 ? 8.176 -10.775 4.146 1.00 94.12 199 PRO A CA 1
ATOM 1579 C C . PRO A 1 199 ? 8.974 -10.694 2.830 1.00 94.12 199 PRO A C 1
ATOM 1581 O O . PRO A 1 199 ? 9.025 -11.650 2.063 1.00 94.12 199 PRO A O 1
ATOM 1584 N N . TYR A 1 200 ? 9.574 -9.539 2.531 1.00 96.69 200 TYR A N 1
ATOM 1585 C CA . TYR A 1 200 ? 10.371 -9.333 1.314 1.00 96.69 200 TYR A CA 1
ATOM 1586 C C . TYR A 1 200 ? 11.861 -9.647 1.521 1.00 96.69 200 TYR A C 1
ATOM 1588 O O . TYR A 1 200 ? 12.406 -9.518 2.616 1.00 96.69 200 TYR A O 1
ATOM 1596 N N . THR A 1 201 ? 12.548 -9.977 0.428 1.00 96.50 201 THR A N 1
ATOM 1597 C CA . THR A 1 201 ? 14.010 -9.907 0.314 1.00 96.50 201 THR A CA 1
ATOM 1598 C C . THR A 1 201 ? 14.385 -8.653 -0.469 1.00 96.50 201 THR A C 1
ATOM 1600 O O . THR A 1 201 ? 13.843 -8.387 -1.542 1.00 96.50 201 THR A O 1
ATOM 1603 N N . TYR A 1 202 ? 15.312 -7.862 0.068 1.00 97.06 202 TYR A N 1
ATOM 1604 C CA . TYR A 1 202 ? 15.812 -6.677 -0.621 1.00 97.06 202 TYR A CA 1
ATOM 1605 C C . TYR A 1 202 ? 16.800 -7.060 -1.730 1.00 97.06 202 TYR A C 1
ATOM 1607 O O . TYR A 1 202 ? 17.720 -7.845 -1.501 1.00 97.06 202 TYR A O 1
ATOM 1615 N N . TYR A 1 203 ? 16.661 -6.434 -2.898 1.00 96.56 203 TYR A N 1
ATOM 1616 C CA . TYR A 1 203 ? 17.597 -6.558 -4.011 1.00 96.56 203 TYR A CA 1
ATOM 1617 C C . TYR A 1 203 ? 18.008 -5.176 -4.502 1.00 96.56 203 TYR A C 1
ATOM 1619 O O . TYR A 1 203 ? 17.173 -4.301 -4.712 1.00 96.56 203 TYR A O 1
ATOM 1627 N N . SER A 1 204 ? 19.310 -4.994 -4.699 1.00 96.94 204 SER A N 1
ATOM 1628 C CA . SER A 1 204 ? 19.863 -3.761 -5.245 1.00 96.94 204 SER A CA 1
ATOM 1629 C C . SER A 1 204 ? 19.942 -3.851 -6.762 1.00 96.94 204 SER A C 1
ATOM 1631 O O . SER A 1 204 ? 20.378 -4.868 -7.299 1.00 96.94 204 SER A O 1
ATOM 1633 N N . GLN A 1 205 ? 19.608 -2.767 -7.460 1.00 95.81 205 GLN A N 1
ATOM 1634 C CA . GLN A 1 205 ? 19.979 -2.649 -8.872 1.00 95.81 205 GLN A CA 1
ATOM 1635 C C . GLN A 1 205 ? 21.465 -2.293 -9.051 1.00 95.81 205 GLN A C 1
ATOM 1637 O O . GLN A 1 205 ? 22.017 -2.489 -10.125 1.00 95.81 205 GLN A O 1
ATOM 1642 N N . LEU A 1 206 ? 22.138 -1.787 -8.011 1.00 95.81 206 LEU A N 1
ATOM 1643 C CA . LEU A 1 206 ? 23.531 -1.326 -8.067 1.00 95.81 206 LEU A CA 1
ATOM 1644 C C . LEU A 1 206 ? 24.548 -2.439 -7.776 1.00 95.81 206 LEU A C 1
ATOM 1646 O O . LEU A 1 20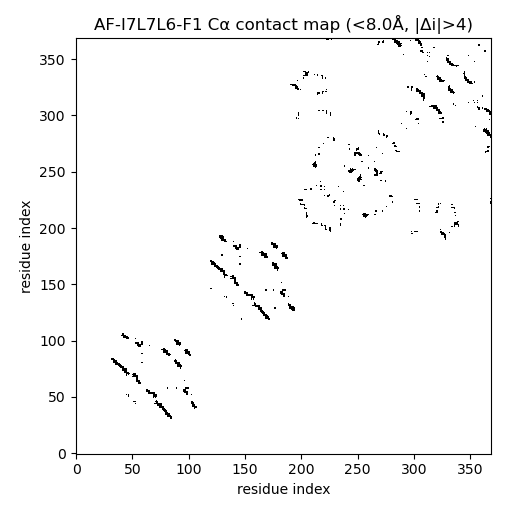6 ? 25.704 -2.327 -8.169 1.00 95.81 206 LEU A O 1
ATOM 1650 N N . THR A 1 207 ? 24.138 -3.531 -7.126 1.00 92.62 207 THR A N 1
ATOM 1651 C CA . THR A 1 207 ? 25.016 -4.664 -6.790 1.00 92.62 207 THR A CA 1
ATOM 1652 C C . THR A 1 207 ? 24.263 -5.998 -6.835 1.00 92.62 207 THR A C 1
ATOM 1654 O O . THR A 1 207 ? 23.095 -6.039 -6.446 1.00 92.62 207 THR A O 1
ATOM 1657 N N . PRO A 1 208 ? 24.888 -7.097 -7.305 1.00 92.12 208 PRO A N 1
ATOM 1658 C CA . PRO A 1 208 ? 26.261 -7.208 -7.835 1.00 92.12 208 PRO A CA 1
ATOM 1659 C C . PRO A 1 208 ? 26.398 -6.761 -9.300 1.00 92.12 208 PRO A C 1
ATOM 1661 O O . PRO A 1 208 ? 27.477 -6.802 -9.875 1.00 92.12 208 PRO A O 1
ATOM 1664 N N . THR A 1 209 ? 25.288 -6.379 -9.921 1.00 87.88 209 THR A N 1
ATOM 1665 C CA . THR A 1 209 ? 25.148 -6.287 -11.376 1.00 87.88 209 THR A CA 1
ATOM 1666 C C . THR A 1 209 ? 25.433 -4.894 -11.944 1.00 87.88 209 THR A C 1
ATOM 1668 O O . THR A 1 209 ? 25.736 -4.786 -13.126 1.00 87.88 209 THR A O 1
ATOM 1671 N N . PHE A 1 210 ? 25.338 -3.850 -11.112 1.00 95.62 210 PHE A N 1
ATOM 1672 C CA . PHE A 1 210 ? 25.436 -2.439 -11.497 1.00 95.62 210 PHE A CA 1
ATOM 1673 C C . PHE A 1 210 ? 24.590 -2.076 -12.733 1.00 95.62 210 PHE A C 1
ATOM 1675 O O . PHE A 1 210 ? 25.086 -1.838 -13.831 1.00 95.62 210 PHE A O 1
ATOM 1682 N N . ALA A 1 211 ? 23.276 -2.018 -12.533 1.00 97.06 211 ALA A N 1
ATOM 1683 C CA . ALA A 1 211 ? 22.279 -1.629 -13.520 1.00 97.06 211 ALA A CA 1
ATOM 1684 C C . ALA A 1 211 ? 21.573 -0.325 -13.085 1.00 97.06 211 ALA A C 1
ATOM 1686 O O . ALA A 1 211 ? 20.474 -0.351 -12.514 1.00 97.06 211 ALA A O 1
ATOM 1687 N N . PRO A 1 212 ? 22.197 0.850 -13.302 1.00 95.12 212 PRO A N 1
ATOM 1688 C CA . PRO A 1 212 ? 21.727 2.132 -12.771 1.00 95.12 212 PRO A CA 1
ATOM 1689 C C . PRO A 1 212 ? 20.392 2.609 -13.362 1.00 95.12 212 PRO A C 1
ATOM 1691 O O . PRO A 1 212 ? 19.848 3.609 -12.914 1.00 95.12 212 PRO A O 1
ATOM 1694 N N . SER A 1 213 ? 19.829 1.929 -14.359 1.00 96.56 213 SER A N 1
ATOM 1695 C CA . SER A 1 213 ? 18.526 2.290 -14.930 1.00 96.56 213 SER A CA 1
ATOM 1696 C C . SER A 1 213 ? 17.504 1.157 -14.876 1.00 96.56 213 SER A C 1
ATOM 1698 O O . SER A 1 213 ? 16.505 1.203 -15.570 1.00 96.56 213 SER A O 1
ATOM 1700 N N . ALA A 1 214 ? 17.720 0.146 -14.033 1.00 97.38 214 ALA A N 1
ATOM 1701 C CA . ALA A 1 214 ? 16.860 -1.034 -13.945 1.00 97.38 214 ALA A CA 1
ATOM 1702 C C . ALA A 1 214 ? 15.881 -1.032 -12.755 1.00 97.38 214 ALA A C 1
ATOM 1704 O O . ALA A 1 214 ? 15.593 -2.094 -12.194 1.00 97.38 214 ALA A O 1
ATOM 1705 N N . CYS A 1 215 ? 15.393 0.138 -12.332 1.00 97.69 215 CYS A N 1
ATOM 1706 C CA . CYS A 1 215 ? 14.582 0.263 -11.117 1.00 97.69 215 CYS A CA 1
ATOM 1707 C C . CYS A 1 215 ? 13.295 -0.578 -11.150 1.00 97.69 215 CYS A C 1
ATOM 1709 O O . CYS A 1 215 ? 12.891 -1.129 -10.128 1.00 97.69 215 CYS A O 1
ATOM 1711 N N . GLU A 1 216 ? 12.704 -0.770 -12.327 1.00 98.69 216 GLU A N 1
ATOM 1712 C CA . GLU A 1 216 ? 11.506 -1.571 -12.563 1.00 98.69 216 GLU A CA 1
ATOM 1713 C C . GLU A 1 216 ? 11.769 -3.060 -12.361 1.00 98.69 216 GLU A C 1
ATOM 1715 O O . GLU A 1 216 ? 11.037 -3.718 -11.626 1.00 98.69 216 GLU A O 1
ATOM 1720 N N . ALA A 1 217 ? 12.832 -3.589 -12.972 1.00 98.44 217 ALA A N 1
ATOM 1721 C CA . ALA A 1 217 ? 13.208 -4.996 -12.855 1.00 98.44 217 ALA A CA 1
ATOM 1722 C C . ALA A 1 217 ? 13.655 -5.345 -11.427 1.00 98.44 217 ALA A C 1
ATOM 1724 O O . ALA A 1 217 ? 13.271 -6.386 -10.891 1.00 98.44 217 ALA A O 1
ATOM 1725 N N . ALA A 1 218 ? 14.426 -4.464 -10.784 1.00 98.31 218 ALA A N 1
ATOM 1726 C CA . ALA A 1 218 ? 14.854 -4.665 -9.404 1.00 98.31 218 ALA A CA 1
ATOM 1727 C C . ALA A 1 218 ? 13.679 -4.563 -8.416 1.00 98.31 218 ALA A C 1
ATOM 1729 O O . ALA A 1 218 ? 13.540 -5.427 -7.550 1.00 98.31 218 ALA A O 1
ATOM 1730 N N . SER A 1 219 ? 12.781 -3.586 -8.588 1.00 98.75 219 SER A N 1
ATOM 1731 C CA . SER A 1 219 ? 11.538 -3.498 -7.807 1.00 98.75 219 SER A CA 1
ATOM 1732 C C . SER A 1 219 ? 10.643 -4.715 -8.017 1.00 98.75 219 SER A C 1
ATOM 1734 O O . SER A 1 219 ? 10.139 -5.290 -7.056 1.00 98.75 219 SER A O 1
ATOM 1736 N N . LEU A 1 220 ? 10.499 -5.181 -9.260 1.00 98.81 220 LEU A N 1
ATOM 1737 C CA . LEU A 1 220 ? 9.769 -6.409 -9.557 1.00 98.81 220 LEU A CA 1
ATOM 1738 C C . LEU A 1 220 ? 10.371 -7.609 -8.817 1.00 98.81 220 LEU A C 1
ATOM 1740 O O . LEU A 1 220 ? 9.632 -8.386 -8.214 1.00 98.81 220 LEU A O 1
ATOM 1744 N N . LYS A 1 221 ? 11.702 -7.741 -8.794 1.00 98.38 221 LYS A N 1
ATOM 1745 C CA . LYS A 1 221 ? 12.375 -8.818 -8.059 1.00 98.38 221 LYS A CA 1
ATOM 1746 C C . LYS A 1 221 ? 12.116 -8.741 -6.546 1.00 98.38 221 LYS A C 1
ATOM 1748 O O . LYS A 1 221 ? 11.881 -9.783 -5.930 1.00 98.38 221 LYS A O 1
ATOM 1753 N N . ILE A 1 222 ? 12.102 -7.541 -5.956 1.00 98.62 222 ILE A N 1
ATOM 1754 C CA . ILE A 1 222 ? 11.708 -7.336 -4.549 1.00 98.62 222 ILE A CA 1
ATOM 1755 C C . ILE A 1 222 ? 10.252 -7.774 -4.340 1.00 98.62 222 ILE A C 1
ATOM 1757 O O . ILE A 1 222 ? 9.979 -8.577 -3.450 1.00 98.62 222 ILE A O 1
ATOM 1761 N N . ALA A 1 223 ? 9.320 -7.311 -5.174 1.00 98.75 223 ALA A N 1
ATOM 1762 C CA . ALA A 1 223 ? 7.903 -7.649 -5.058 1.00 98.75 223 ALA A CA 1
ATOM 1763 C C . ALA A 1 223 ? 7.647 -9.162 -5.195 1.00 98.75 223 ALA A C 1
ATOM 1765 O O . ALA A 1 223 ? 6.963 -9.757 -4.368 1.00 98.75 223 ALA A O 1
ATOM 1766 N N . MET A 1 224 ? 8.251 -9.827 -6.182 1.00 98.56 224 MET A N 1
ATOM 1767 C CA . MET A 1 224 ? 8.117 -11.278 -6.365 1.00 98.56 224 MET A CA 1
ATOM 1768 C C . MET A 1 224 ? 8.611 -12.078 -5.151 1.00 98.56 224 MET A C 1
ATOM 1770 O O . MET A 1 224 ? 8.027 -13.114 -4.824 1.00 98.56 224 MET A O 1
ATOM 1774 N N . SER A 1 225 ? 9.639 -11.588 -4.447 1.00 98.31 225 SER A N 1
ATOM 1775 C CA . SER A 1 225 ? 10.190 -12.271 -3.270 1.00 98.31 225 SER A CA 1
ATOM 1776 C C . SER A 1 225 ? 9.192 -12.399 -2.115 1.00 98.31 225 SER A C 1
ATOM 1778 O O . SER A 1 225 ? 9.224 -13.403 -1.411 1.00 98.31 225 SER A O 1
ATOM 1780 N N . VAL A 1 226 ? 8.246 -11.460 -1.975 1.00 97.75 226 VAL A N 1
ATOM 1781 C CA . VAL A 1 226 ? 7.173 -11.532 -0.961 1.00 97.75 226 VAL A CA 1
ATOM 1782 C C . VAL A 1 226 ? 6.311 -12.779 -1.137 1.00 97.75 226 VAL A C 1
ATOM 1784 O O . VAL A 1 226 ? 5.799 -13.334 -0.168 1.00 97.75 226 VAL A O 1
ATOM 1787 N N . LYS A 1 227 ? 6.151 -13.226 -2.385 1.00 95.12 227 LYS A N 1
ATOM 1788 C CA . LYS A 1 227 ? 5.365 -14.406 -2.752 1.00 95.12 227 LYS A CA 1
ATOM 1789 C C . LYS A 1 227 ? 6.238 -15.653 -2.942 1.00 95.12 227 LYS A C 1
ATOM 1791 O O . LYS A 1 227 ? 5.736 -16.686 -3.369 1.00 95.12 227 LYS A O 1
ATOM 1796 N N . GLY A 1 228 ? 7.543 -15.560 -2.664 1.00 95.81 228 GLY A N 1
ATOM 1797 C CA . GLY A 1 228 ? 8.509 -16.633 -2.914 1.00 95.81 228 GLY A CA 1
ATOM 1798 C C . GLY A 1 228 ? 8.691 -16.976 -4.399 1.00 95.81 228 GLY A C 1
ATOM 1799 O O . GLY A 1 228 ? 9.129 -18.079 -4.725 1.00 95.81 228 GLY A O 1
ATOM 1800 N N . ILE A 1 229 ? 8.336 -16.063 -5.309 1.00 94.38 229 ILE A N 1
ATOM 1801 C CA . ILE A 1 229 ? 8.350 -16.309 -6.755 1.00 94.38 229 ILE A CA 1
ATOM 1802 C C . ILE A 1 229 ? 9.724 -15.959 -7.327 1.00 94.38 229 ILE A C 1
ATOM 1804 O O . ILE A 1 229 ? 10.327 -14.935 -7.001 1.00 94.38 229 ILE A O 1
ATOM 1808 N N . GLY A 1 230 ? 10.226 -16.817 -8.219 1.00 89.81 230 GLY A N 1
ATOM 1809 C CA . GLY A 1 230 ? 11.492 -16.593 -8.913 1.00 89.81 230 GLY A CA 1
ATOM 1810 C C . GLY A 1 230 ? 12.710 -16.626 -7.989 1.00 89.81 230 GLY A C 1
ATOM 1811 O O . GLY A 1 230 ? 13.695 -15.957 -8.282 1.00 89.81 230 GLY A O 1
ATOM 1812 N N . ASN A 1 231 ? 12.672 -17.363 -6.871 1.00 90.56 231 ASN A N 1
ATOM 1813 C CA . ASN A 1 231 ? 13.797 -17.491 -5.926 1.00 90.56 231 ASN A CA 1
ATOM 1814 C C . ASN A 1 231 ? 15.092 -18.005 -6.581 1.00 90.56 231 ASN A C 1
ATOM 1816 O O . ASN A 1 231 ? 16.183 -17.669 -6.133 1.00 90.56 231 ASN A O 1
ATOM 1820 N N . ASN A 1 232 ? 14.971 -18.770 -7.665 1.00 93.12 232 ASN A N 1
ATOM 1821 C CA . ASN A 1 232 ? 16.077 -19.252 -8.493 1.00 93.12 232 ASN A CA 1
ATOM 1822 C C . ASN A 1 232 ? 16.632 -18.204 -9.477 1.00 93.12 232 ASN A C 1
ATOM 1824 O O . ASN A 1 232 ? 17.649 -18.459 -10.112 1.00 93.12 232 ASN A O 1
ATOM 1828 N N . LEU A 1 233 ? 15.968 -17.057 -9.640 1.00 95.94 233 LEU A N 1
ATOM 1829 C CA . LEU A 1 233 ? 16.412 -15.970 -10.511 1.00 95.94 233 LEU A CA 1
ATOM 1830 C C . LEU A 1 233 ? 17.216 -14.952 -9.706 1.00 95.94 233 LEU A C 1
ATOM 1832 O O . LEU A 1 233 ? 16.724 -14.407 -8.711 1.00 95.94 233 LEU A O 1
ATOM 1836 N N . SER A 1 234 ? 18.422 -14.638 -10.168 1.00 96.88 234 SER A N 1
ATOM 1837 C CA . SER A 1 234 ? 19.172 -13.484 -9.679 1.00 96.88 234 SER A CA 1
ATOM 1838 C C . SER A 1 234 ? 18.511 -12.173 -10.130 1.00 96.88 234 SER A C 1
ATOM 1840 O O . SER A 1 234 ? 17.694 -12.150 -11.053 1.00 96.88 234 SER A O 1
ATOM 1842 N N . VAL A 1 235 ? 18.878 -11.045 -9.509 1.00 96.56 235 VAL A N 1
ATOM 1843 C CA . VAL A 1 235 ? 18.436 -9.723 -9.995 1.00 96.56 235 VAL A CA 1
ATOM 1844 C C . VAL A 1 235 ? 18.895 -9.485 -11.439 1.00 96.56 235 VAL A C 1
ATOM 1846 O O . VAL A 1 235 ? 18.128 -8.959 -12.239 1.00 96.56 235 VAL A O 1
ATOM 1849 N N . LYS A 1 236 ? 20.092 -9.969 -11.805 1.00 97.69 236 LYS A N 1
ATOM 1850 C CA . LYS A 1 236 ? 20.617 -9.920 -13.173 1.00 97.69 236 LYS A CA 1
ATOM 1851 C C . LYS A 1 236 ? 19.713 -10.661 -14.154 1.00 97.69 236 LYS A C 1
ATOM 1853 O O . LYS A 1 236 ? 19.390 -10.111 -15.197 1.00 97.69 236 LYS A O 1
ATOM 1858 N N . ASP A 1 237 ? 19.250 -11.860 -13.797 1.00 98.12 237 ASP A N 1
ATOM 1859 C CA . ASP A 1 237 ? 18.345 -12.634 -14.655 1.00 98.12 237 ASP A CA 1
ATOM 1860 C C . ASP A 1 237 ? 17.033 -11.888 -14.909 1.00 98.12 237 ASP A C 1
ATOM 1862 O O . ASP A 1 237 ? 16.519 -11.909 -16.026 1.00 98.12 237 ASP A O 1
ATOM 1866 N N . VAL A 1 238 ? 16.495 -11.213 -13.885 1.00 98.31 238 VAL A N 1
ATOM 1867 C CA . VAL A 1 238 ? 15.272 -10.407 -14.021 1.00 98.31 238 VAL A CA 1
ATOM 1868 C C . VAL A 1 238 ? 15.515 -9.152 -14.865 1.00 98.31 238 VAL A C 1
ATOM 1870 O O . VAL A 1 238 ? 14.618 -8.719 -15.583 1.00 98.31 238 VAL A O 1
ATOM 1873 N N . ILE A 1 239 ? 16.713 -8.573 -14.831 1.00 98.25 239 ILE A N 1
ATOM 1874 C CA . ILE A 1 239 ? 17.075 -7.431 -15.680 1.00 98.25 239 ILE A CA 1
ATOM 1875 C C . ILE A 1 239 ? 17.248 -7.875 -17.138 1.00 98.25 239 ILE A C 1
ATOM 1877 O O . ILE A 1 239 ? 16.678 -7.258 -18.035 1.00 98.25 239 ILE A O 1
ATOM 1881 N N . ASP A 1 240 ? 17.986 -8.959 -17.375 1.00 98.12 240 ASP A N 1
ATOM 1882 C CA . ASP A 1 240 ? 18.332 -9.436 -18.718 1.00 98.12 240 ASP A CA 1
ATOM 1883 C C . ASP A 1 240 ? 17.125 -9.977 -19.487 1.00 98.12 240 ASP A C 1
ATOM 1885 O O . ASP A 1 240 ? 17.044 -9.820 -20.704 1.00 98.12 240 ASP A O 1
ATOM 1889 N N . LYS A 1 241 ? 16.174 -10.602 -18.784 1.00 97.81 241 LYS A N 1
ATOM 1890 C CA . LYS A 1 241 ? 14.946 -11.142 -19.386 1.00 97.81 241 LYS A CA 1
ATOM 1891 C C . LYS A 1 241 ? 13.843 -10.090 -19.555 1.00 97.81 241 LYS A C 1
ATOM 1893 O O . LYS A 1 241 ? 12.820 -10.397 -20.165 1.00 97.81 241 LYS A O 1
ATOM 1898 N N . MET A 1 242 ? 14.024 -8.866 -19.043 1.00 98.25 242 MET A N 1
ATOM 1899 C CA . MET A 1 242 ? 13.025 -7.801 -19.162 1.00 98.25 242 MET A CA 1
ATOM 1900 C C . MET A 1 242 ? 12.804 -7.442 -20.641 1.00 98.25 242 MET A C 1
ATOM 1902 O O . MET A 1 242 ? 13.775 -7.160 -21.350 1.00 98.25 242 MET A O 1
ATOM 1906 N N . PRO A 1 243 ? 11.548 -7.414 -21.132 1.00 98.12 243 PRO A N 1
ATOM 1907 C CA . PRO A 1 243 ? 11.268 -7.159 -22.538 1.00 98.12 243 PRO A CA 1
ATOM 1908 C C . PRO A 1 243 ? 11.768 -5.779 -22.956 1.00 98.12 243 PRO A C 1
ATOM 1910 O O . PRO A 1 243 ? 11.718 -4.814 -22.192 1.00 98.12 243 PRO A O 1
ATOM 1913 N N . ARG A 1 244 ? 12.248 -5.691 -24.195 1.00 97.88 244 ARG A N 1
ATOM 1914 C CA . ARG A 1 244 ? 12.925 -4.522 -24.764 1.00 97.88 244 ARG A CA 1
ATOM 1915 C C . ARG A 1 244 ? 12.077 -3.968 -25.897 1.00 97.88 244 ARG A C 1
ATOM 1917 O O . ARG A 1 244 ? 11.602 -4.737 -26.728 1.00 97.88 244 ARG A O 1
ATOM 1924 N N . ALA A 1 245 ? 11.893 -2.655 -25.949 1.00 97.56 245 ALA A N 1
ATOM 1925 C CA . ALA A 1 245 ? 11.126 -2.013 -27.013 1.00 97.56 245 ALA A CA 1
ATOM 1926 C C . ALA A 1 245 ? 11.608 -0.580 -27.255 1.00 97.56 245 ALA A C 1
ATOM 1928 O O . ALA A 1 245 ? 12.358 -0.030 -26.460 1.00 97.56 245 ALA A O 1
ATOM 1929 N N . SER A 1 246 ? 11.164 0.052 -28.342 1.00 95.19 246 SER A N 1
ATOM 1930 C CA . SER A 1 246 ? 11.429 1.478 -28.581 1.00 95.19 246 SER A CA 1
ATOM 1931 C C . SER A 1 246 ? 10.595 2.403 -27.688 1.00 95.19 246 SER A C 1
ATOM 1933 O O . SER A 1 246 ? 10.992 3.543 -27.454 1.00 95.19 246 SER A O 1
ATOM 1935 N N . THR A 1 247 ? 9.455 1.926 -27.178 1.00 96.56 247 THR A N 1
ATOM 1936 C CA . THR A 1 247 ? 8.506 2.706 -26.371 1.00 96.56 247 THR A CA 1
ATOM 1937 C C . THR A 1 247 ? 8.146 1.983 -25.071 1.00 96.56 247 THR A C 1
ATOM 1939 O O . THR A 1 247 ? 7.932 0.766 -25.109 1.00 96.56 247 THR A O 1
ATOM 1942 N N . PRO A 1 248 ? 7.973 2.716 -23.957 1.00 97.31 248 PRO A N 1
ATOM 1943 C CA . PRO A 1 248 ? 7.707 2.135 -22.639 1.00 97.31 248 PRO A CA 1
ATOM 1944 C C . PRO A 1 248 ? 6.388 1.353 -22.549 1.00 97.31 248 PRO A C 1
ATOM 1946 O O . PRO A 1 248 ? 6.296 0.426 -21.748 1.00 97.31 248 PRO A O 1
ATOM 1949 N N . ASP A 1 249 ? 5.396 1.654 -23.399 1.00 97.31 249 ASP A N 1
ATOM 1950 C CA . ASP A 1 249 ? 4.126 0.910 -23.495 1.00 97.31 249 ASP A CA 1
ATOM 1951 C C . ASP A 1 249 ? 4.282 -0.527 -24.020 1.00 97.31 249 ASP A C 1
ATOM 1953 O O . ASP A 1 249 ? 3.379 -1.346 -23.870 1.00 97.31 249 ASP A O 1
ATOM 1957 N N . LYS A 1 250 ? 5.422 -0.846 -24.648 1.00 97.69 250 LYS A N 1
ATOM 1958 C CA . LYS A 1 250 ? 5.689 -2.158 -25.262 1.00 97.69 250 LYS A CA 1
ATOM 1959 C C . LYS A 1 250 ? 6.818 -2.935 -24.577 1.00 97.69 250 LYS A C 1
ATOM 1961 O O . LYS A 1 250 ? 6.960 -4.129 -24.816 1.00 97.69 250 LYS A O 1
ATOM 1966 N N . GLY A 1 251 ? 7.632 -2.277 -23.756 1.00 98.31 251 GLY A N 1
ATOM 1967 C CA . GLY A 1 251 ? 8.815 -2.854 -23.118 1.00 98.31 251 GLY A CA 1
ATOM 1968 C C . GLY A 1 251 ? 9.787 -1.766 -22.670 1.00 98.31 251 GLY A C 1
ATOM 1969 O O . GLY A 1 251 ? 9.532 -0.583 -22.864 1.00 98.31 251 GLY A O 1
ATOM 1970 N N . PHE A 1 252 ? 10.915 -2.152 -22.082 1.00 98.44 252 PHE A N 1
ATOM 1971 C CA . PHE A 1 252 ? 11.903 -1.206 -21.577 1.00 98.44 252 PHE A CA 1
ATOM 1972 C C . PHE A 1 252 ? 12.655 -0.498 -22.718 1.00 98.44 252 PHE A C 1
ATOM 1974 O O . PHE A 1 252 ? 13.260 -1.166 -23.564 1.00 98.44 252 PHE A O 1
ATOM 1981 N N . ASN A 1 253 ? 12.659 0.841 -22.720 1.00 97.19 253 ASN A N 1
ATOM 1982 C CA . ASN A 1 253 ? 13.126 1.687 -23.834 1.00 97.19 253 ASN A CA 1
ATOM 1983 C C . ASN A 1 253 ? 14.528 2.312 -23.669 1.00 97.19 253 ASN A C 1
ATOM 1985 O O . ASN A 1 253 ? 14.763 3.464 -24.030 1.00 97.19 253 ASN A O 1
ATOM 1989 N N . GLY A 1 254 ? 15.496 1.560 -23.152 1.00 95.06 254 GLY A N 1
ATOM 1990 C CA . GLY A 1 254 ? 16.874 2.039 -22.967 1.00 95.06 254 GLY A CA 1
ATOM 1991 C C . GLY A 1 254 ? 17.782 0.969 -22.387 1.00 95.06 254 GLY A C 1
ATOM 1992 O O . GLY A 1 254 ? 17.302 -0.091 -22.034 1.00 95.06 254 GLY A O 1
ATOM 1993 N N . ASP A 1 255 ? 19.086 1.178 -22.272 1.00 96.00 255 ASP A N 1
ATOM 1994 C CA . ASP A 1 255 ? 20.001 0.181 -21.690 1.00 96.00 255 ASP A CA 1
ATOM 1995 C C . ASP A 1 255 ? 19.935 0.204 -20.143 1.00 96.00 255 ASP A C 1
ATOM 1997 O O . ASP A 1 255 ? 20.236 1.244 -19.563 1.00 96.00 255 ASP A O 1
ATOM 2001 N N . PRO A 1 256 ? 19.550 -0.892 -19.455 1.00 96.69 256 PRO A N 1
ATOM 2002 C CA . PRO A 1 256 ? 19.418 -0.903 -17.997 1.00 96.69 256 PRO A CA 1
ATOM 2003 C C . PRO A 1 256 ? 20.779 -0.789 -17.291 1.00 96.69 256 PRO A C 1
ATOM 2005 O O . PRO A 1 256 ? 20.834 -0.377 -16.129 1.00 96.69 256 PRO A O 1
ATOM 2008 N N . TYR A 1 257 ? 21.865 -1.118 -17.999 1.00 97.12 257 TYR A N 1
ATOM 2009 C CA . TYR A 1 257 ? 23.246 -1.106 -17.515 1.00 97.12 257 TYR A CA 1
ATOM 2010 C C . TYR A 1 257 ? 23.966 0.224 -17.740 1.00 97.12 257 TYR A C 1
ATOM 2012 O O . TYR A 1 257 ? 25.126 0.375 -17.360 1.00 97.12 257 TYR A O 1
ATOM 2020 N N . LYS A 1 258 ? 23.297 1.211 -18.341 1.00 95.06 258 LYS A N 1
ATOM 2021 C CA . LYS A 1 258 ? 23.864 2.541 -18.571 1.00 95.06 258 LYS A CA 1
ATOM 2022 C C . LYS A 1 258 ? 22.987 3.595 -17.939 1.00 95.06 258 LYS A C 1
ATOM 2024 O O . LYS A 1 258 ? 21.771 3.468 -17.903 1.00 95.06 258 LYS A O 1
ATOM 2029 N N . PHE A 1 259 ? 23.616 4.671 -17.485 1.00 90.50 259 PHE A N 1
ATOM 2030 C CA . PHE A 1 259 ? 22.874 5.860 -17.100 1.00 90.50 259 PHE A CA 1
ATOM 2031 C C . PHE A 1 259 ? 22.065 6.373 -18.290 1.00 90.50 259 PHE A C 1
ATOM 2033 O O . PHE A 1 259 ? 22.572 6.463 -19.409 1.00 90.50 259 PHE A O 1
ATOM 2040 N N . ALA A 1 260 ? 20.822 6.767 -18.028 1.00 84.75 260 ALA A N 1
ATOM 2041 C CA . ALA A 1 260 ? 19.902 7.237 -19.056 1.00 84.75 260 ALA A CA 1
ATOM 2042 C C . ALA A 1 260 ? 20.388 8.487 -19.819 1.00 84.75 260 ALA A C 1
ATOM 2044 O O . ALA A 1 260 ? 19.890 8.779 -20.906 1.00 84.75 260 ALA A O 1
ATOM 2045 N N . GLY A 1 261 ? 21.348 9.240 -19.264 1.00 83.44 261 GLY A N 1
ATOM 2046 C CA . GLY A 1 261 ? 21.952 10.399 -19.930 1.00 83.44 261 GLY A CA 1
ATOM 2047 C C . GLY A 1 261 ? 20.933 11.485 -20.286 1.00 83.44 261 GLY A C 1
ATOM 2048 O O . GLY A 1 261 ? 20.987 12.041 -21.377 1.00 83.44 261 GLY A O 1
ATOM 2049 N N . GLY A 1 262 ? 19.953 11.725 -19.408 1.00 80.12 262 GLY A N 1
ATOM 2050 C CA . GLY A 1 262 ? 18.861 12.681 -19.631 1.00 80.12 262 GLY A CA 1
ATOM 2051 C C . GLY A 1 262 ? 17.685 12.141 -20.453 1.00 80.12 262 GLY A C 1
ATOM 2052 O O . GLY A 1 262 ? 16.671 12.823 -20.574 1.00 80.12 262 GLY A O 1
ATOM 2053 N N . LYS A 1 263 ? 17.770 10.915 -20.986 1.00 86.62 263 LYS A N 1
ATOM 2054 C CA . LYS A 1 263 ? 16.633 10.252 -21.635 1.00 86.62 263 LYS A CA 1
ATOM 2055 C C . LYS A 1 263 ? 15.664 9.714 -20.589 1.00 86.62 263 LYS A C 1
ATOM 2057 O O . LYS A 1 263 ? 16.071 9.218 -19.543 1.00 86.62 263 LYS A O 1
ATOM 2062 N N . PHE A 1 264 ? 14.377 9.754 -20.906 1.00 92.00 264 PHE A N 1
ATOM 2063 C CA . PHE A 1 264 ? 13.371 9.049 -20.126 1.00 92.00 264 PHE A CA 1
ATOM 2064 C C . PHE A 1 264 ? 13.332 7.580 -20.563 1.00 92.00 264 PHE A C 1
ATOM 2066 O O . PHE A 1 264 ? 12.826 7.264 -21.644 1.00 92.00 264 PHE A O 1
ATOM 2073 N N . ILE A 1 265 ? 13.912 6.702 -19.741 1.00 94.25 265 ILE A N 1
ATOM 2074 C CA . ILE A 1 265 ? 13.940 5.255 -19.978 1.00 94.25 265 ILE A CA 1
ATOM 2075 C C . ILE A 1 265 ? 13.208 4.527 -18.852 1.00 94.25 265 ILE A C 1
ATOM 2077 O O . ILE A 1 265 ? 13.444 4.810 -17.682 1.00 94.25 265 ILE A O 1
ATOM 2081 N N . THR A 1 266 ? 12.277 3.652 -19.215 1.00 97.50 266 THR A N 1
ATOM 2082 C CA . THR A 1 266 ? 11.402 2.914 -18.299 1.00 97.50 266 THR A CA 1
ATOM 2083 C C . THR A 1 266 ? 10.691 1.779 -19.046 1.00 97.50 266 THR A C 1
ATOM 2085 O O . THR A 1 266 ? 10.777 1.656 -20.269 1.00 97.50 266 THR A O 1
ATOM 2088 N N . ILE A 1 267 ? 9.941 0.966 -18.311 1.00 98.56 267 ILE A N 1
ATOM 2089 C CA . ILE A 1 267 ? 8.894 0.079 -18.821 1.00 98.56 267 ILE A CA 1
ATOM 2090 C C . ILE A 1 267 ? 7.602 0.412 -18.071 1.00 98.56 267 ILE A C 1
ATOM 2092 O O . ILE A 1 267 ? 7.601 0.518 -16.845 1.00 98.56 267 ILE A O 1
ATOM 2096 N N . TYR A 1 268 ? 6.494 0.603 -18.785 1.00 98.62 268 TYR A N 1
ATOM 2097 C CA . TYR A 1 268 ? 5.233 0.963 -18.141 1.00 98.62 268 TYR A CA 1
ATOM 2098 C C . TYR A 1 268 ? 4.531 -0.229 -17.470 1.00 98.62 268 TYR A C 1
ATOM 2100 O O . TYR A 1 268 ? 4.866 -1.386 -17.736 1.00 98.62 268 TYR A O 1
ATOM 2108 N N . PRO A 1 269 ? 3.547 0.037 -16.586 1.00 98.81 269 PRO A N 1
ATOM 2109 C CA . PRO A 1 269 ? 2.904 -0.991 -15.771 1.00 98.81 269 PRO A CA 1
ATOM 2110 C C . PRO A 1 269 ? 2.343 -2.192 -16.534 1.00 98.81 269 PRO A C 1
ATOM 2112 O O . PRO A 1 269 ? 2.500 -3.316 -16.071 1.00 98.81 269 PRO A O 1
ATOM 2115 N N . GLU A 1 270 ? 1.727 -1.992 -17.702 1.00 98.62 270 GLU A N 1
ATOM 2116 C CA . GLU A 1 270 ? 1.135 -3.095 -18.469 1.00 98.62 270 GLU A CA 1
ATOM 2117 C C . GLU A 1 270 ? 2.183 -4.112 -18.966 1.00 98.62 270 GLU A C 1
ATOM 2119 O O . GLU A 1 270 ? 2.099 -5.286 -18.585 1.00 98.62 270 GLU A O 1
ATOM 2124 N N . PRO A 1 271 ? 3.220 -3.716 -19.737 1.00 98.81 271 PRO A N 1
ATOM 2125 C CA . PRO A 1 271 ? 4.270 -4.652 -20.134 1.00 98.81 271 PRO A CA 1
ATOM 2126 C C . PRO A 1 271 ? 5.104 -5.157 -18.945 1.00 98.81 271 PRO A C 1
ATOM 2128 O O . PRO A 1 271 ? 5.580 -6.291 -18.994 1.00 98.81 271 PRO A O 1
ATOM 2131 N N . LEU A 1 272 ? 5.239 -4.392 -17.852 1.00 98.88 272 LEU A N 1
ATOM 2132 C CA . LEU A 1 272 ? 5.894 -4.873 -16.629 1.00 98.88 272 LEU A CA 1
ATOM 2133 C C . LEU A 1 272 ? 5.085 -5.986 -15.938 1.00 98.88 272 LEU A C 1
ATOM 2135 O O . LEU A 1 272 ? 5.655 -6.995 -15.527 1.00 98.88 272 LEU A O 1
ATOM 2139 N N . ALA A 1 273 ? 3.760 -5.846 -15.849 1.00 98.88 273 ALA A N 1
ATOM 2140 C CA . ALA A 1 273 ? 2.877 -6.879 -15.313 1.00 98.88 273 ALA A CA 1
ATOM 2141 C C . ALA A 1 273 ? 2.851 -8.124 -16.215 1.00 98.88 273 ALA A C 1
ATOM 2143 O O . ALA A 1 273 ? 2.867 -9.253 -15.724 1.00 98.88 273 ALA A O 1
ATOM 2144 N N . ALA A 1 274 ? 2.849 -7.948 -17.541 1.00 98.88 274 ALA A N 1
ATOM 2145 C CA . ALA A 1 274 ? 2.992 -9.058 -18.486 1.00 98.88 274 ALA A CA 1
ATOM 2146 C C . ALA A 1 274 ? 4.337 -9.783 -18.318 1.00 98.88 274 ALA A C 1
ATOM 2148 O O . ALA A 1 274 ? 4.379 -11.014 -18.287 1.00 98.88 274 ALA A O 1
ATOM 2149 N N . TYR A 1 275 ? 5.424 -9.032 -18.132 1.00 98.75 275 TYR A N 1
ATOM 2150 C CA . TYR A 1 275 ? 6.735 -9.602 -17.860 1.00 98.75 275 TYR A CA 1
ATOM 2151 C C . TYR A 1 275 ? 6.754 -10.393 -16.544 1.00 98.75 275 TYR A C 1
ATOM 2153 O O . TYR A 1 275 ? 7.165 -11.551 -16.534 1.00 98.75 275 TYR A O 1
ATOM 2161 N N . ALA A 1 276 ? 6.218 -9.833 -15.460 1.00 98.75 276 ALA A N 1
ATOM 2162 C CA . ALA A 1 276 ? 6.077 -10.530 -14.184 1.00 98.75 276 ALA A CA 1
ATOM 2163 C C . ALA A 1 276 ? 5.304 -11.857 -14.324 1.00 98.75 276 ALA A C 1
ATOM 2165 O O . ALA A 1 276 ? 5.731 -12.881 -13.787 1.00 98.75 276 ALA A O 1
ATOM 2166 N N . ARG A 1 277 ? 4.222 -11.872 -15.118 1.00 98.69 277 ARG A N 1
ATOM 2167 C CA . ARG A 1 277 ? 3.471 -13.097 -15.444 1.00 98.69 277 ARG A CA 1
ATOM 2168 C C . ARG A 1 277 ? 4.312 -14.135 -16.179 1.00 98.69 277 ARG A C 1
ATOM 2170 O O . ARG A 1 277 ? 4.232 -15.313 -15.846 1.00 98.69 277 ARG A O 1
ATOM 2177 N N . SER A 1 278 ? 5.174 -13.718 -17.108 1.00 98.12 278 SER A N 1
ATOM 2178 C CA . SER A 1 278 ? 6.109 -14.634 -17.785 1.00 98.12 278 SER A CA 1
ATOM 2179 C C . SER A 1 278 ? 7.135 -15.274 -16.837 1.00 98.12 278 SER A C 1
ATOM 2181 O O . SER A 1 278 ? 7.644 -16.354 -17.122 1.00 98.12 278 SER A O 1
ATOM 2183 N N . LEU A 1 279 ? 7.398 -14.645 -15.685 1.00 97.56 279 LEU A N 1
ATOM 2184 C CA . LEU A 1 279 ? 8.251 -15.180 -14.619 1.00 97.56 279 LEU A CA 1
ATOM 2185 C C . LEU A 1 279 ? 7.477 -16.006 -13.572 1.00 97.56 279 LEU A C 1
ATOM 2187 O O . LEU A 1 279 ? 8.056 -16.409 -12.564 1.00 97.56 279 LEU A O 1
ATOM 2191 N N . GLY A 1 280 ? 6.179 -16.248 -13.790 1.00 96.69 280 GLY A N 1
ATOM 2192 C CA . GLY A 1 280 ? 5.321 -17.046 -12.909 1.00 96.69 280 GLY A CA 1
ATOM 2193 C C . GLY A 1 280 ? 4.581 -16.255 -11.826 1.00 96.69 280 GLY A C 1
ATOM 2194 O O . GLY A 1 280 ? 3.964 -16.864 -10.957 1.00 96.69 280 GLY A O 1
ATOM 2195 N N . ALA A 1 281 ? 4.624 -14.920 -11.848 1.00 97.62 281 ALA A N 1
ATOM 2196 C CA . ALA A 1 281 ? 3.886 -14.094 -10.896 1.00 97.62 281 ALA A CA 1
ATOM 2197 C C . ALA A 1 281 ? 2.430 -13.862 -11.328 1.00 97.62 281 ALA A C 1
ATOM 2199 O O . ALA A 1 281 ? 2.149 -13.623 -12.499 1.00 97.62 281 ALA A O 1
ATOM 2200 N N . ASN A 1 282 ? 1.494 -13.835 -10.381 1.00 98.06 282 ASN A N 1
ATOM 2201 C CA . ASN A 1 282 ? 0.130 -13.379 -10.642 1.00 98.06 282 ASN A CA 1
ATOM 2202 C C . ASN A 1 282 ? 0.071 -11.844 -10.534 1.00 98.06 282 ASN A C 1
ATOM 2204 O O . ASN A 1 282 ? -0.194 -11.283 -9.470 1.00 98.06 282 ASN A O 1
ATOM 2208 N N . ALA A 1 283 ? 0.420 -11.165 -11.628 1.00 98.62 283 ALA A N 1
ATOM 2209 C CA . ALA A 1 283 ? 0.659 -9.724 -11.648 1.00 98.62 283 ALA A CA 1
ATOM 2210 C C . ALA A 1 283 ? -0.377 -8.947 -12.468 1.00 98.62 283 ALA A C 1
ATOM 2212 O O . ALA A 1 283 ? -0.752 -9.367 -13.566 1.00 98.62 283 ALA A O 1
ATOM 2213 N N . PHE A 1 284 ? -0.771 -7.772 -11.967 1.00 98.69 284 PHE A N 1
ATOM 2214 C CA . PHE A 1 284 ? -1.761 -6.900 -12.605 1.00 98.69 284 PHE A CA 1
ATOM 2215 C C . PHE A 1 284 ? -1.313 -5.443 -12.605 1.00 98.69 284 PHE A C 1
ATOM 2217 O O . PHE A 1 284 ? -0.806 -4.935 -11.605 1.00 98.69 284 PHE A O 1
ATOM 2224 N N . ASN A 1 285 ? -1.570 -4.753 -13.711 1.00 98.75 285 ASN A N 1
ATOM 2225 C CA . ASN A 1 285 ? -1.519 -3.302 -13.767 1.00 98.75 285 ASN A CA 1
ATOM 2226 C C . ASN A 1 285 ? -2.707 -2.727 -12.983 1.00 98.75 285 ASN A C 1
ATOM 2228 O O . ASN A 1 285 ? -3.862 -2.971 -13.324 1.00 98.75 285 ASN A O 1
ATOM 2232 N N . ILE A 1 286 ? -2.414 -1.968 -11.931 1.00 98.44 286 ILE A N 1
ATOM 2233 C CA . ILE A 1 286 ? -3.413 -1.290 -11.094 1.00 98.44 286 ILE A CA 1
ATOM 2234 C C . ILE A 1 286 ? -3.216 0.225 -11.131 1.00 98.44 286 ILE A C 1
ATOM 2236 O O . ILE A 1 286 ? -3.515 0.932 -10.167 1.00 98.44 286 ILE A O 1
ATOM 2240 N N . SER A 1 287 ? -2.680 0.735 -12.241 1.00 98.38 287 SER A N 1
ATOM 2241 C CA . SER A 1 287 ? -2.475 2.167 -12.412 1.00 98.38 287 SER A CA 1
ATOM 2242 C C . SER A 1 287 ? -3.786 2.927 -12.229 1.00 98.38 287 SER A C 1
ATOM 2244 O O . SER A 1 287 ? -4.832 2.528 -12.738 1.00 98.38 287 SER A O 1
ATOM 2246 N N . GLY A 1 288 ? -3.736 4.019 -11.470 1.00 93.06 288 GLY A N 1
ATOM 2247 C CA . GLY A 1 288 ? -4.922 4.776 -11.074 1.00 93.06 288 GLY A CA 1
ATOM 2248 C C . GLY A 1 288 ? -5.572 4.321 -9.763 1.00 93.06 288 GLY A C 1
ATOM 2249 O O . GLY A 1 288 ? -6.495 5.000 -9.309 1.00 93.06 288 GLY A O 1
ATOM 2250 N N . ALA A 1 289 ? -5.088 3.246 -9.123 1.00 91.25 289 ALA A N 1
ATOM 2251 C CA . ALA A 1 289 ? -5.582 2.790 -7.821 1.00 91.25 289 ALA A CA 1
ATOM 2252 C C . ALA A 1 289 ? -5.620 3.925 -6.781 1.00 91.25 289 ALA A C 1
ATOM 2254 O O . ALA A 1 289 ? -4.712 4.757 -6.706 1.00 91.25 289 ALA A O 1
ATOM 2255 N N . SER A 1 290 ? -6.689 3.956 -5.980 1.00 87.62 290 SER A N 1
ATOM 2256 C CA . SER A 1 290 ? -6.839 4.896 -4.867 1.00 87.62 290 SER A CA 1
ATOM 2257 C C . SER A 1 290 ? -5.931 4.520 -3.695 1.00 87.62 290 SER A C 1
ATOM 2259 O O . SER A 1 290 ? -5.504 3.373 -3.581 1.00 87.62 290 SER A O 1
ATOM 2261 N N . GLU A 1 291 ? -5.699 5.465 -2.782 1.00 88.25 291 GLU A N 1
ATOM 2262 C CA . GLU A 1 291 ? -4.988 5.212 -1.521 1.00 88.25 291 GLU A CA 1
ATOM 2263 C C . GLU A 1 291 ? -5.524 3.963 -0.807 1.00 88.25 291 GLU A C 1
ATOM 2265 O O . GLU A 1 291 ? -4.770 3.042 -0.502 1.00 88.25 291 GLU A O 1
ATOM 2270 N N . GLN A 1 292 ? -6.848 3.875 -0.636 1.00 75.94 292 GLN A N 1
ATOM 2271 C CA . GLN A 1 292 ? -7.481 2.739 0.031 1.00 75.94 292 GLN A CA 1
ATOM 2272 C C . GLN A 1 292 ? -7.278 1.419 -0.722 1.00 75.94 292 GLN A C 1
ATOM 2274 O O . GLN A 1 292 ? -7.111 0.377 -0.091 1.00 75.94 292 GLN A O 1
ATOM 2279 N N . ALA A 1 293 ? -7.275 1.440 -2.058 1.00 80.06 293 ALA A N 1
ATOM 2280 C CA . ALA A 1 293 ? -7.000 0.243 -2.845 1.00 80.06 293 ALA A CA 1
ATOM 2281 C C . ALA A 1 293 ? -5.558 -0.243 -2.629 1.00 80.06 293 ALA A C 1
ATOM 2283 O O . ALA A 1 293 ? -5.355 -1.432 -2.399 1.00 80.06 293 ALA A O 1
ATOM 2284 N N . LEU A 1 294 ? -4.577 0.668 -2.609 1.00 95.81 294 LEU A N 1
ATOM 2285 C CA . LEU A 1 294 ? -3.183 0.330 -2.301 1.00 95.81 294 LEU A CA 1
ATOM 2286 C C . LEU A 1 294 ? -3.042 -0.238 -0.878 1.00 95.81 294 LEU A C 1
ATOM 2288 O O . LEU A 1 294 ? -2.380 -1.254 -0.682 1.00 95.81 294 LEU A O 1
ATOM 2292 N N . ILE A 1 295 ? -3.711 0.366 0.112 1.00 90.50 295 ILE A N 1
ATOM 2293 C CA . ILE A 1 295 ? -3.733 -0.137 1.497 1.00 90.50 295 ILE A CA 1
ATOM 2294 C C . ILE A 1 295 ? -4.300 -1.559 1.549 1.00 90.50 295 ILE A C 1
ATOM 2296 O O . ILE A 1 295 ? -3.721 -2.427 2.201 1.00 90.50 295 ILE A O 1
ATOM 2300 N N . ASN A 1 296 ? -5.417 -1.810 0.862 1.00 82.88 296 ASN A N 1
ATOM 2301 C CA . ASN A 1 296 ? -6.074 -3.115 0.864 1.00 82.88 296 ASN A CA 1
ATOM 2302 C C . ASN A 1 296 ? -5.181 -4.211 0.268 1.00 82.88 296 ASN A C 1
ATOM 2304 O O . ASN A 1 296 ? -5.141 -5.309 0.816 1.00 82.88 296 ASN A O 1
ATOM 2308 N N . GLU A 1 297 ? -4.437 -3.914 -0.801 1.00 97.12 297 GLU A N 1
ATOM 2309 C CA . GLU A 1 297 ? -3.476 -4.857 -1.389 1.00 97.12 297 GLU A CA 1
ATOM 2310 C C . GLU A 1 297 ? -2.358 -5.206 -0.395 1.00 97.12 297 GLU A C 1
ATOM 2312 O O . GLU A 1 297 ? -2.098 -6.385 -0.151 1.00 97.12 297 GLU A O 1
ATOM 2317 N N . ILE A 1 298 ? -1.764 -4.213 0.277 1.00 97.38 298 ILE A N 1
ATOM 2318 C CA . ILE A 1 298 ? -0.723 -4.473 1.283 1.00 97.38 298 ILE A CA 1
ATOM 2319 C C . ILE A 1 298 ? -1.275 -5.280 2.464 1.00 97.38 298 ILE A C 1
ATOM 2321 O O . ILE A 1 298 ? -0.646 -6.249 2.891 1.00 97.38 298 ILE A O 1
ATOM 2325 N N . LYS A 1 299 ? -2.469 -4.939 2.967 1.00 88.75 299 LYS A N 1
ATOM 2326 C CA . LYS A 1 299 ? -3.135 -5.709 4.033 1.00 88.75 299 LYS A CA 1
ATOM 2327 C C . LYS A 1 299 ? -3.450 -7.149 3.609 1.00 88.75 299 LYS A C 1
ATOM 2329 O O . LYS A 1 299 ? -3.434 -8.040 4.453 1.00 88.75 299 LYS A O 1
ATOM 2334 N N . ALA A 1 300 ? -3.695 -7.384 2.319 1.00 85.31 300 ALA A N 1
ATOM 2335 C CA . ALA A 1 300 ? -3.899 -8.712 1.740 1.00 85.31 300 ALA A CA 1
ATOM 2336 C C . ALA A 1 300 ? -2.590 -9.482 1.472 1.00 85.31 300 ALA A C 1
ATOM 2338 O O . ALA A 1 300 ? -2.630 -10.612 0.989 1.00 85.31 300 ALA A O 1
ATOM 2339 N N . GLY A 1 301 ? -1.428 -8.906 1.794 1.00 92.00 301 GLY A N 1
ATOM 2340 C CA . GLY A 1 301 ? -0.133 -9.547 1.582 1.00 92.00 301 GLY A CA 1
ATOM 2341 C C . GLY A 1 301 ? 0.462 -9.315 0.189 1.00 92.00 301 GLY A C 1
ATOM 2342 O O . GLY A 1 301 ? 1.370 -10.047 -0.205 1.00 92.00 301 GLY A O 1
ATOM 2343 N N . ASN A 1 302 ? -0.055 -8.352 -0.578 1.00 98.38 302 ASN A N 1
ATOM 2344 C CA . ASN A 1 302 ? 0.292 -8.140 -1.983 1.00 98.38 302 ASN A CA 1
ATOM 2345 C C . ASN A 1 302 ? 1.202 -6.912 -2.126 1.00 98.38 302 ASN A C 1
ATOM 2347 O O . ASN A 1 302 ? 0.743 -5.794 -1.887 1.00 98.38 302 ASN A O 1
ATOM 2351 N N . PRO A 1 303 ? 2.483 -7.071 -2.504 1.00 98.81 303 PRO A N 1
ATOM 2352 C CA . PRO A 1 303 ? 3.369 -5.935 -2.728 1.00 98.81 303 PRO A CA 1
ATOM 2353 C C . PRO A 1 303 ? 3.007 -5.193 -4.011 1.00 98.81 303 PRO A C 1
ATOM 2355 O O . PRO A 1 303 ? 2.470 -5.771 -4.963 1.00 98.81 303 PRO A O 1
ATOM 2358 N N . ILE A 1 304 ? 3.364 -3.910 -4.049 1.00 98.94 304 ILE A N 1
ATOM 2359 C CA . ILE A 1 304 ? 3.007 -3.017 -5.152 1.00 98.94 304 ILE A CA 1
ATOM 2360 C C . ILE A 1 304 ? 4.252 -2.304 -5.662 1.00 98.94 304 ILE A C 1
ATOM 2362 O O . ILE A 1 304 ? 4.905 -1.575 -4.925 1.00 98.94 304 ILE A O 1
ATOM 2366 N N . ILE A 1 305 ? 4.571 -2.481 -6.934 1.00 98.88 305 ILE A N 1
ATOM 2367 C CA . ILE A 1 305 ? 5.603 -1.724 -7.641 1.00 98.88 305 ILE A CA 1
ATOM 2368 C C . ILE A 1 305 ? 4.972 -0.412 -8.103 1.00 98.88 305 ILE A C 1
ATOM 2370 O O . ILE A 1 305 ? 3.911 -0.437 -8.725 1.00 98.88 305 ILE A O 1
ATOM 2374 N N . VAL A 1 306 ? 5.596 0.728 -7.816 1.00 98.81 306 VAL A N 1
ATOM 2375 C CA . VAL A 1 306 ? 5.032 2.055 -8.105 1.00 98.81 306 VAL A CA 1
ATOM 2376 C C . VAL A 1 306 ? 6.047 2.976 -8.759 1.00 98.81 306 VAL A C 1
ATOM 2378 O O . VAL A 1 306 ? 7.211 3.012 -8.358 1.00 98.81 306 VAL A O 1
ATOM 2381 N N . ALA A 1 307 ? 5.590 3.766 -9.731 1.00 98.31 307 ALA A N 1
ATOM 2382 C CA . ALA A 1 307 ? 6.365 4.900 -10.210 1.00 98.31 307 ALA A CA 1
ATOM 2383 C C . ALA A 1 307 ? 6.353 6.017 -9.165 1.00 98.31 307 ALA A C 1
ATOM 2385 O O . ALA A 1 307 ? 5.309 6.387 -8.623 1.00 98.31 307 ALA A O 1
ATOM 2386 N N . CYS A 1 308 ? 7.527 6.565 -8.889 1.00 97.38 308 CYS A N 1
ATOM 2387 C CA . CYS A 1 308 ? 7.732 7.578 -7.874 1.00 97.38 308 CYS A CA 1
ATOM 2388 C C . CYS A 1 308 ? 8.891 8.512 -8.241 1.00 97.38 308 CYS A C 1
ATOM 2390 O O . CYS A 1 308 ? 9.355 8.570 -9.382 1.00 97.38 308 CYS A O 1
ATOM 2392 N N . ASN A 1 309 ? 9.337 9.284 -7.257 1.00 96.00 309 ASN A N 1
ATOM 2393 C CA . ASN A 1 309 ? 10.577 10.040 -7.334 1.00 96.00 309 ASN A CA 1
ATOM 2394 C C . ASN A 1 309 ? 11.687 9.255 -6.643 1.00 96.00 309 ASN A C 1
ATOM 2396 O O . ASN A 1 309 ? 11.415 8.510 -5.695 1.00 96.00 309 ASN A O 1
ATOM 2400 N N . LEU A 1 310 ? 12.929 9.450 -7.080 1.00 94.19 310 LEU A N 1
ATOM 2401 C CA . LEU A 1 310 ? 14.089 8.857 -6.419 1.00 94.19 310 LEU A CA 1
ATOM 2402 C C . LEU A 1 310 ? 14.073 9.209 -4.919 1.00 94.19 310 LEU A C 1
ATOM 2404 O O . LEU A 1 310 ? 13.890 10.372 -4.541 1.00 94.19 310 LEU A O 1
ATOM 2408 N N . HIS A 1 311 ? 14.187 8.185 -4.066 1.00 92.62 311 HIS A N 1
ATOM 2409 C CA . HIS A 1 311 ? 14.102 8.284 -2.601 1.00 92.62 311 HIS A CA 1
ATOM 2410 C C . HIS A 1 311 ? 12.819 8.940 -2.061 1.00 92.62 311 HIS A C 1
ATOM 2412 O O . HIS A 1 311 ? 12.801 9.442 -0.936 1.00 92.62 311 HIS A O 1
ATOM 2418 N N . MET A 1 312 ? 11.746 8.974 -2.860 1.00 94.38 312 MET A N 1
ATOM 2419 C CA . MET A 1 312 ? 10.487 9.652 -2.531 1.00 94.38 312 MET A CA 1
ATOM 2420 C C . MET A 1 312 ? 10.699 11.127 -2.141 1.00 94.38 312 MET A C 1
ATOM 2422 O O . MET A 1 312 ? 10.054 11.641 -1.226 1.00 94.38 312 MET A O 1
ATOM 2426 N N . GLN A 1 313 ? 11.635 11.816 -2.800 1.00 92.50 313 GLN A N 1
ATOM 2427 C CA . GLN A 1 313 ? 11.869 13.257 -2.639 1.00 92.50 313 GLN A CA 1
ATOM 2428 C C . GLN A 1 313 ? 10.953 14.058 -3.573 1.00 92.50 313 GLN A C 1
ATOM 2430 O O . GLN A 1 313 ? 10.719 13.638 -4.700 1.00 92.50 313 GLN A O 1
ATOM 2435 N N . ASP A 1 314 ? 10.431 15.208 -3.141 1.00 83.94 314 ASP A N 1
ATOM 2436 C CA . ASP A 1 314 ? 9.388 15.943 -3.883 1.00 83.94 314 ASP A CA 1
ATOM 2437 C C . ASP A 1 314 ? 9.810 16.424 -5.280 1.00 83.94 314 ASP A C 1
ATOM 2439 O O . ASP A 1 314 ? 9.001 16.419 -6.204 1.00 83.94 314 ASP A O 1
ATOM 2443 N N . SER A 1 315 ? 11.081 16.766 -5.463 1.00 83.00 315 SER A N 1
ATOM 2444 C CA . SER A 1 315 ? 11.629 17.339 -6.697 1.00 83.00 315 SER A CA 1
ATOM 2445 C C . SER A 1 315 ? 12.847 16.546 -7.178 1.00 83.00 315 SER A C 1
ATOM 2447 O O . SER A 1 315 ? 13.951 17.070 -7.287 1.00 83.00 315 SER A O 1
ATOM 2449 N N . SER A 1 316 ? 12.643 15.255 -7.450 1.00 88.62 316 SER A N 1
ATOM 2450 C CA . SER A 1 316 ? 13.693 14.358 -7.948 1.00 88.62 316 SER A CA 1
ATOM 2451 C C . SER A 1 316 ? 13.283 13.633 -9.233 1.00 88.62 316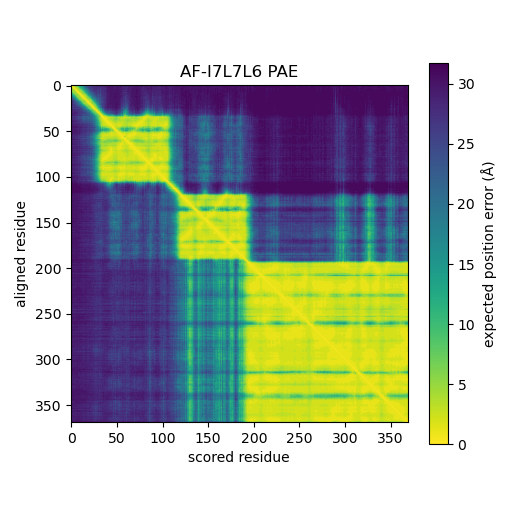 SER A C 1
ATOM 2453 O O . SER A 1 316 ? 12.134 13.716 -9.680 1.00 88.62 316 SER A O 1
ATOM 2455 N N . SER A 1 317 ? 14.240 12.945 -9.857 1.00 91.75 317 SER A N 1
ATOM 2456 C CA . SER A 1 317 ? 14.040 12.214 -11.108 1.00 91.75 317 SER A CA 1
ATOM 2457 C C . SER A 1 317 ? 12.993 11.110 -10.964 1.00 91.75 317 SER A C 1
ATOM 2459 O O . SER A 1 317 ? 12.723 10.622 -9.863 1.00 91.75 317 SER A O 1
ATOM 2461 N N . TYR A 1 318 ? 12.412 10.714 -12.099 1.00 94.75 318 TYR A N 1
ATOM 2462 C CA . TYR A 1 318 ? 11.556 9.534 -12.170 1.00 94.75 318 TYR A CA 1
ATOM 2463 C C . TYR A 1 318 ? 12.299 8.310 -11.635 1.00 94.75 318 TYR A C 1
ATOM 2465 O O . TYR A 1 318 ? 13.494 8.151 -11.887 1.00 94.75 318 TYR A O 1
ATOM 2473 N N . HIS A 1 319 ? 11.585 7.479 -10.888 1.00 97.25 319 HIS A N 1
ATOM 2474 C CA . HIS A 1 319 ? 12.102 6.263 -10.283 1.00 97.25 319 HIS A CA 1
ATOM 2475 C C . HIS A 1 319 ? 10.981 5.243 -10.102 1.00 97.25 319 HIS A C 1
ATOM 2477 O O . HIS A 1 319 ? 9.804 5.596 -10.181 1.00 97.25 319 HIS A O 1
ATOM 2483 N N . VAL A 1 320 ? 11.336 3.993 -9.819 1.00 98.44 320 VAL A N 1
ATOM 2484 C CA . VAL A 1 320 ? 10.384 2.932 -9.485 1.00 98.44 320 VAL A CA 1
ATOM 2485 C C . VAL A 1 320 ? 10.853 2.199 -8.234 1.00 98.44 320 VAL A C 1
ATOM 2487 O O . VAL A 1 320 ? 11.996 1.749 -8.161 1.00 98.44 320 VAL A O 1
ATOM 2490 N N . SER A 1 321 ? 9.947 2.071 -7.266 1.00 98.69 321 SER A N 1
ATOM 2491 C CA . SER A 1 321 ? 10.186 1.412 -5.976 1.00 98.69 321 SER A CA 1
ATOM 2492 C C . SER A 1 321 ? 9.056 0.439 -5.644 1.00 98.69 321 SER A C 1
ATOM 2494 O O . SER A 1 321 ? 8.023 0.413 -6.315 1.00 98.69 321 SER A O 1
ATOM 2496 N N . THR A 1 322 ? 9.224 -0.354 -4.584 1.00 98.88 322 THR A N 1
ATOM 2497 C CA . THR A 1 322 ? 8.205 -1.316 -4.130 1.00 98.88 322 THR A CA 1
ATOM 2498 C C . THR A 1 322 ? 7.617 -0.908 -2.785 1.00 98.88 322 THR A C 1
ATOM 2500 O O . THR A 1 322 ? 8.352 -0.701 -1.823 1.00 98.88 322 THR A O 1
ATOM 2503 N N . ILE A 1 323 ? 6.292 -0.839 -2.686 1.00 98.88 323 ILE A N 1
ATOM 2504 C CA . ILE A 1 323 ? 5.570 -0.794 -1.417 1.00 98.88 323 ILE A CA 1
ATOM 2505 C C . ILE A 1 323 ? 5.573 -2.202 -0.822 1.00 98.88 323 ILE A C 1
ATOM 2507 O O . ILE A 1 323 ? 5.026 -3.140 -1.405 1.00 98.88 323 ILE A O 1
ATOM 2511 N N . VAL A 1 324 ? 6.193 -2.334 0.346 1.00 98.56 324 VAL A N 1
ATOM 2512 C CA . VAL A 1 324 ? 6.365 -3.602 1.072 1.00 98.56 324 VAL A CA 1
ATOM 2513 C C . VAL A 1 324 ? 5.758 -3.562 2.471 1.00 98.56 324 VAL A C 1
ATOM 2515 O O . VAL A 1 324 ? 5.925 -4.491 3.258 1.00 98.56 324 VAL A O 1
ATOM 2518 N N . GLY A 1 325 ? 5.048 -2.490 2.803 1.00 96.56 325 GLY A N 1
ATOM 2519 C CA . GLY A 1 325 ? 4.312 -2.423 4.048 1.00 96.56 325 GLY A CA 1
ATOM 2520 C C . GLY A 1 325 ? 3.463 -1.176 4.195 1.00 96.56 325 GLY A C 1
ATOM 2521 O O . GLY A 1 325 ? 3.558 -0.236 3.408 1.00 96.56 325 GLY A O 1
ATOM 2522 N N . TYR A 1 326 ? 2.610 -1.192 5.205 1.00 95.06 326 TYR A N 1
ATOM 2523 C CA . TYR A 1 326 ? 1.655 -0.140 5.515 1.00 95.06 326 TYR A CA 1
ATOM 2524 C C . TYR A 1 326 ? 1.502 -0.015 7.026 1.00 95.06 326 TYR A C 1
ATOM 2526 O O . TYR A 1 326 ? 1.476 -1.010 7.745 1.00 95.06 326 TYR A O 1
ATOM 2534 N N . ARG A 1 327 ? 1.340 1.216 7.490 1.00 87.88 327 ARG A N 1
ATOM 2535 C CA . ARG A 1 327 ? 0.819 1.555 8.811 1.00 87.88 327 ARG A CA 1
ATOM 2536 C C . ARG A 1 327 ? -0.064 2.791 8.658 1.00 87.88 327 ARG A C 1
ATOM 2538 O O . ARG A 1 327 ? 0.075 3.491 7.653 1.00 87.88 327 ARG A O 1
ATOM 2545 N N . PRO A 1 328 ? -0.939 3.116 9.617 1.00 79.75 328 PRO A N 1
ATOM 2546 C CA . PRO A 1 328 ? -1.734 4.333 9.524 1.00 79.75 328 PRO A CA 1
ATOM 2547 C C . PRO A 1 328 ? -0.877 5.556 9.195 1.00 79.75 328 PRO A C 1
ATOM 2549 O O . PRO A 1 328 ? 0.101 5.850 9.883 1.00 79.75 328 PRO A O 1
ATOM 2552 N N . GLY A 1 329 ? -1.228 6.237 8.106 1.00 81.25 329 GLY A N 1
ATOM 2553 C CA . GLY A 1 329 ? -0.529 7.434 7.652 1.00 81.25 329 GLY A CA 1
ATOM 2554 C C . GLY A 1 329 ? 0.821 7.204 6.965 1.00 81.25 329 GLY A C 1
ATOM 2555 O O . GLY A 1 329 ? 1.479 8.196 6.671 1.00 81.25 329 GLY A O 1
ATOM 2556 N N . ALA A 1 330 ? 1.256 5.969 6.678 1.00 93.19 330 ALA A N 1
ATOM 2557 C CA . ALA A 1 330 ? 2.497 5.750 5.930 1.00 93.19 330 ALA A CA 1
ATOM 2558 C C . ALA A 1 330 ? 2.580 4.414 5.170 1.00 93.19 330 ALA A C 1
ATOM 2560 O O . AL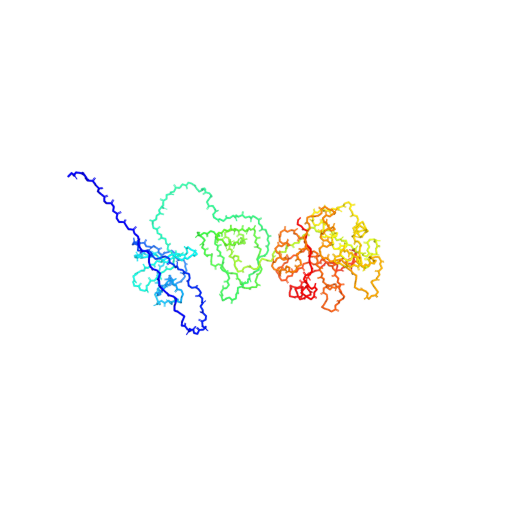A A 1 330 ? 2.075 3.380 5.607 1.00 93.19 330 ALA A O 1
ATOM 2561 N N . PHE A 1 331 ? 3.333 4.421 4.070 1.00 98.25 331 PHE A N 1
ATOM 2562 C CA . PHE A 1 331 ? 3.775 3.217 3.362 1.00 98.25 331 PHE A CA 1
ATOM 2563 C C . PHE A 1 331 ? 5.257 2.938 3.626 1.00 98.25 331 PHE A C 1
ATOM 2565 O O . PHE A 1 331 ? 6.062 3.866 3.703 1.00 98.25 331 PHE A O 1
ATOM 2572 N N . LEU A 1 332 ? 5.629 1.665 3.753 1.00 98.31 332 LEU A N 1
ATOM 2573 C CA . LEU A 1 332 ? 7.020 1.221 3.807 1.00 98.31 332 LEU A CA 1
ATOM 2574 C C . LEU A 1 332 ? 7.496 0.957 2.379 1.00 98.31 332 LEU A C 1
ATOM 2576 O O . LEU A 1 332 ? 6.955 0.090 1.690 1.00 98.31 332 LEU A O 1
ATOM 2580 N N . ILE A 1 333 ? 8.502 1.705 1.943 1.00 98.62 333 ILE A N 1
ATOM 2581 C CA . ILE A 1 333 ? 9.044 1.655 0.586 1.00 98.62 333 ILE A CA 1
ATOM 2582 C C . ILE A 1 333 ? 10.394 0.957 0.616 1.00 98.62 333 ILE A C 1
ATOM 2584 O O . ILE A 1 333 ? 11.263 1.364 1.380 1.00 98.62 333 ILE A O 1
ATOM 2588 N N . ALA A 1 334 ? 10.576 -0.053 -0.232 1.00 98.31 334 ALA A N 1
ATOM 2589 C CA . ALA A 1 334 ? 11.872 -0.612 -0.588 1.00 98.31 334 ALA A CA 1
ATOM 2590 C C . ALA A 1 334 ? 12.340 0.022 -1.907 1.00 98.31 334 ALA A C 1
ATOM 2592 O O . ALA A 1 334 ? 11.726 -0.178 -2.959 1.00 98.31 334 ALA A O 1
ATOM 2593 N N . ASP A 1 335 ? 13.404 0.817 -1.830 1.00 97.69 335 ASP A N 1
ATOM 2594 C CA . ASP A 1 335 ? 14.002 1.539 -2.952 1.00 97.69 335 ASP A CA 1
ATOM 2595 C C . ASP A 1 335 ? 15.218 0.753 -3.473 1.00 97.69 335 ASP A C 1
ATOM 2597 O O . ASP A 1 335 ? 16.211 0.656 -2.750 1.00 97.69 335 ASP A O 1
ATOM 2601 N N . PRO A 1 336 ? 15.178 0.197 -4.700 1.00 97.25 336 PRO A N 1
ATOM 2602 C CA . PRO A 1 336 ? 16.259 -0.643 -5.220 1.00 97.25 336 PRO A CA 1
ATOM 2603 C C . PRO A 1 336 ? 17.552 0.128 -5.542 1.00 97.25 336 PRO A C 1
ATOM 2605 O O . PRO A 1 336 ? 18.591 -0.501 -5.776 1.00 97.25 336 PRO A O 1
ATOM 2608 N N . TYR A 1 337 ? 17.527 1.469 -5.558 1.00 95.38 337 TYR A N 1
ATOM 2609 C CA . TYR A 1 337 ? 18.665 2.335 -5.894 1.00 95.38 337 TYR A CA 1
ATOM 2610 C C . TYR A 1 337 ? 19.560 2.624 -4.674 1.00 95.38 337 TYR A C 1
ATOM 2612 O O . TYR A 1 337 ? 19.911 3.764 -4.360 1.00 95.38 337 TYR A O 1
ATOM 2620 N N . ARG A 1 338 ? 19.922 1.566 -3.949 1.00 93.06 338 ARG A N 1
ATOM 2621 C CA . ARG A 1 338 ? 20.859 1.581 -2.814 1.00 93.06 338 ARG A CA 1
ATOM 2622 C C . ARG A 1 338 ? 21.675 0.304 -2.792 1.00 93.06 338 ARG A C 1
ATOM 2624 O O . ARG A 1 338 ? 21.149 -0.760 -3.145 1.00 93.06 338 ARG A O 1
ATOM 2631 N N . TYR A 1 339 ? 22.926 0.368 -2.348 1.00 89.00 339 TYR A N 1
ATOM 2632 C CA . TYR A 1 339 ? 23.702 -0.850 -2.109 1.00 89.00 339 TYR A CA 1
ATOM 2633 C C . TYR A 1 339 ? 23.096 -1.649 -0.943 1.00 89.00 339 TYR A C 1
ATOM 2635 O O . TYR A 1 339 ? 22.472 -1.096 -0.038 1.00 89.00 339 TYR A O 1
ATOM 2643 N N . ALA A 1 340 ? 23.244 -2.977 -0.957 1.00 78.44 340 ALA A N 1
ATOM 2644 C CA . ALA A 1 340 ? 22.569 -3.853 0.011 1.00 78.44 340 ALA A CA 1
ATOM 2645 C C . ALA A 1 340 ? 22.947 -3.552 1.478 1.00 78.44 340 ALA A C 1
ATOM 2647 O O . ALA A 1 340 ? 22.113 -3.666 2.379 1.00 78.44 340 ALA A O 1
ATOM 2648 N N . ASN A 1 341 ? 24.183 -3.116 1.713 1.00 84.06 341 ASN A N 1
ATOM 2649 C CA . ASN A 1 341 ? 24.724 -2.740 3.018 1.00 84.06 341 ASN A CA 1
ATOM 2650 C C . ASN A 1 341 ? 24.442 -1.278 3.420 1.00 84.06 341 ASN A C 1
ATOM 2652 O O . ASN A 1 341 ? 24.741 -0.906 4.550 1.00 84.06 341 ASN A O 1
ATOM 2656 N N . GLU A 1 342 ? 23.837 -0.460 2.556 1.00 85.75 342 GLU A N 1
ATOM 2657 C CA . GLU A 1 342 ? 23.516 0.932 2.883 1.00 85.75 342 GLU A CA 1
ATOM 2658 C C . GLU A 1 342 ? 22.249 1.054 3.740 1.00 85.75 342 GLU A C 1
ATOM 2660 O O . GLU A 1 342 ? 21.311 0.248 3.662 1.00 85.75 342 GLU A O 1
ATOM 2665 N N . SER A 1 343 ? 22.214 2.091 4.578 1.00 87.62 343 SER A N 1
ATOM 2666 C CA . SER A 1 343 ? 21.003 2.528 5.271 1.00 87.62 343 SER A CA 1
ATOM 2667 C C . SER A 1 343 ? 20.065 3.274 4.309 1.00 87.62 343 SER A C 1
ATOM 2669 O O . SER A 1 343 ? 20.437 3.646 3.198 1.00 87.62 343 SER A O 1
ATOM 2671 N N . GLY A 1 344 ? 18.800 3.456 4.698 1.00 88.94 344 GLY A N 1
ATOM 2672 C CA . GLY A 1 344 ? 17.834 4.213 3.887 1.00 88.94 344 GLY A CA 1
ATOM 2673 C C . GLY A 1 344 ? 17.397 3.536 2.579 1.00 88.94 344 GLY A C 1
ATOM 2674 O O . GLY A 1 344 ? 16.772 4.183 1.749 1.00 88.94 344 GLY A O 1
ATOM 2675 N N . LYS A 1 345 ? 17.702 2.246 2.393 1.00 94.38 345 LYS A N 1
ATOM 2676 C CA . LYS A 1 345 ? 17.170 1.399 1.306 1.00 94.38 345 LYS A CA 1
ATOM 2677 C C . LYS A 1 345 ? 15.708 0.996 1.496 1.00 94.38 345 LYS A C 1
ATOM 2679 O O . LYS A 1 345 ? 15.014 0.679 0.537 1.00 94.38 345 LYS A O 1
ATOM 2684 N N . VAL A 1 346 ? 15.249 1.003 2.745 1.00 97.12 346 VAL A N 1
ATOM 2685 C CA . VAL A 1 346 ? 13.860 0.743 3.114 1.00 97.12 346 VAL A CA 1
ATOM 2686 C C . VAL A 1 346 ? 13.461 1.773 4.160 1.00 97.12 346 VAL A C 1
ATOM 2688 O O . VAL A 1 346 ? 14.179 1.952 5.145 1.00 97.12 346 VAL A O 1
ATOM 2691 N N . PHE A 1 347 ? 12.365 2.489 3.932 1.00 96.81 347 PHE A N 1
ATOM 2692 C CA . PHE A 1 347 ? 11.958 3.600 4.788 1.00 96.81 347 PHE A CA 1
ATOM 2693 C C . PHE A 1 347 ? 10.452 3.856 4.720 1.00 96.81 347 PHE A C 1
ATOM 2695 O O . PHE A 1 347 ? 9.796 3.596 3.710 1.00 96.81 347 PHE A O 1
ATOM 2702 N N . TRP A 1 348 ? 9.905 4.368 5.820 1.00 96.56 348 TRP A N 1
ATOM 2703 C CA . TRP A 1 348 ? 8.515 4.804 5.895 1.00 96.56 348 TRP A CA 1
ATOM 2704 C C . TRP A 1 348 ? 8.342 6.160 5.211 1.00 96.56 348 TRP A C 1
ATOM 2706 O O . TRP A 1 348 ? 9.134 7.079 5.423 1.00 96.56 348 TRP A O 1
ATOM 2716 N N . VAL A 1 349 ? 7.277 6.294 4.428 1.00 95.06 349 VAL A N 1
ATOM 2717 C CA . VAL A 1 349 ? 6.895 7.526 3.737 1.00 95.06 349 VAL A CA 1
ATOM 2718 C C . VAL A 1 349 ? 5.506 7.928 4.192 1.00 95.06 349 VAL A C 1
ATOM 2720 O O . VAL A 1 349 ? 4.579 7.129 4.092 1.00 95.06 349 VAL A O 1
ATOM 2723 N N . ASP A 1 350 ? 5.379 9.166 4.671 1.00 93.31 350 ASP A N 1
ATOM 2724 C CA . ASP A 1 350 ? 4.095 9.787 5.002 1.00 93.31 350 ASP A CA 1
ATOM 2725 C C . ASP A 1 350 ? 3.092 9.657 3.844 1.00 93.31 350 ASP A C 1
ATOM 2727 O O . ASP A 1 350 ? 3.446 9.840 2.676 1.00 93.31 350 ASP A O 1
ATOM 2731 N N . MET A 1 351 ? 1.838 9.353 4.172 1.00 91.19 351 MET A N 1
ATOM 2732 C CA . MET A 1 351 ? 0.795 9.050 3.198 1.00 91.19 351 MET A CA 1
ATOM 2733 C C . MET A 1 351 ? 0.521 10.226 2.262 1.00 91.19 351 MET A C 1
ATOM 2735 O O . MET A 1 351 ? 0.456 10.044 1.048 1.00 91.19 351 MET A O 1
ATOM 2739 N N . ASN A 1 352 ? 0.430 11.447 2.793 1.00 84.19 352 ASN A N 1
ATOM 2740 C CA . ASN A 1 352 ? 0.160 12.627 1.973 1.00 84.19 352 ASN A CA 1
ATOM 2741 C C . ASN A 1 352 ? 1.314 12.888 1.003 1.00 84.19 352 ASN A C 1
ATOM 2743 O O . ASN A 1 352 ? 1.093 13.212 -0.167 1.00 84.19 352 ASN A O 1
ATOM 2747 N N . LYS A 1 353 ? 2.557 12.716 1.473 1.00 92.56 353 LYS A N 1
ATOM 2748 C CA . LYS A 1 353 ? 3.747 12.806 0.621 1.00 92.56 353 LYS A CA 1
ATOM 2749 C C . LYS A 1 353 ? 3.743 11.734 -0.467 1.00 92.56 353 LYS A C 1
ATOM 2751 O O . LYS A 1 353 ? 3.942 12.062 -1.637 1.00 92.56 353 LYS A O 1
ATOM 2756 N N . PHE A 1 354 ? 3.501 10.478 -0.095 1.00 97.81 354 PHE A N 1
ATOM 2757 C CA . PHE A 1 354 ? 3.442 9.366 -1.038 1.00 97.81 354 PHE A CA 1
ATOM 2758 C C . PHE A 1 354 ? 2.385 9.623 -2.115 1.00 97.81 354 PHE A C 1
ATOM 2760 O O . PHE A 1 354 ? 2.703 9.604 -3.303 1.00 97.81 354 PHE A O 1
ATOM 2767 N N . MET A 1 355 ? 1.151 9.936 -1.712 1.00 95.31 355 MET A N 1
ATOM 2768 C CA . MET A 1 355 ? 0.041 10.140 -2.639 1.00 95.31 355 MET A CA 1
ATOM 2769 C C . MET A 1 355 ? 0.274 11.340 -3.555 1.00 95.31 355 MET A C 1
ATOM 2771 O O . MET A 1 355 ? -0.038 11.261 -4.741 1.00 95.31 355 MET A O 1
ATOM 2775 N N . ARG A 1 356 ? 0.887 12.427 -3.065 1.00 95.25 356 ARG A N 1
ATOM 2776 C CA . ARG A 1 356 ? 1.299 13.557 -3.913 1.00 95.25 356 ARG A CA 1
ATOM 2777 C C . ARG A 1 356 ? 2.262 13.114 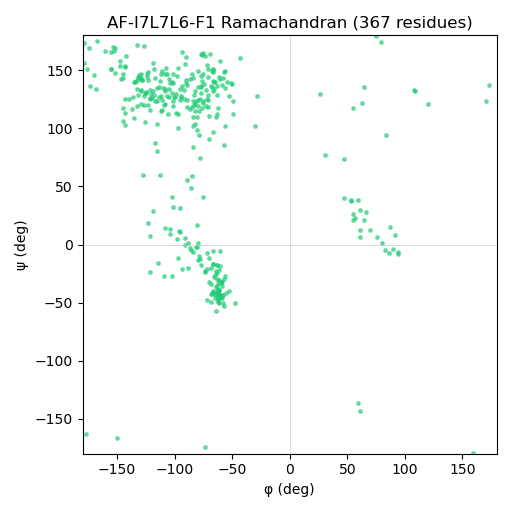-5.020 1.00 95.25 356 ARG A C 1
ATOM 2779 O O . ARG A 1 356 ? 2.018 13.421 -6.185 1.00 95.25 356 ARG A O 1
ATOM 2786 N N . ILE A 1 357 ? 3.325 12.387 -4.671 1.00 96.69 357 ILE A N 1
ATOM 2787 C CA . ILE A 1 357 ? 4.331 11.905 -5.633 1.00 96.69 357 ILE A CA 1
ATOM 2788 C C . ILE A 1 357 ? 3.713 10.900 -6.609 1.00 96.69 357 ILE A C 1
ATOM 2790 O O . ILE A 1 357 ? 3.901 11.015 -7.816 1.00 96.69 357 ILE A O 1
ATOM 2794 N N . TYR A 1 358 ? 2.943 9.942 -6.101 1.00 97.12 358 TYR A N 1
ATOM 2795 C CA . TYR A 1 358 ? 2.261 8.937 -6.909 1.00 97.12 358 TYR A CA 1
ATOM 2796 C C . TYR A 1 358 ? 1.302 9.578 -7.922 1.00 97.12 358 TYR A C 1
ATOM 2798 O O . TYR A 1 358 ? 1.323 9.229 -9.100 1.00 97.12 358 TYR A O 1
ATOM 2806 N N . ASN A 1 359 ? 0.526 10.584 -7.503 1.00 93.75 359 ASN A N 1
ATOM 2807 C CA . ASN A 1 359 ? -0.346 11.353 -8.393 1.00 93.75 359 ASN A CA 1
ATOM 2808 C C . ASN A 1 359 ? 0.445 12.109 -9.467 1.00 93.75 359 ASN A C 1
ATOM 2810 O O . ASN A 1 359 ? 0.038 12.113 -10.624 1.00 93.75 359 ASN A O 1
ATOM 2814 N N . TYR A 1 360 ? 1.578 12.712 -9.096 1.00 95.81 360 TYR A N 1
ATOM 2815 C CA . TYR A 1 360 ? 2.473 13.397 -10.033 1.00 95.81 360 TYR A CA 1
ATOM 2816 C C . TYR A 1 360 ? 3.113 12.442 -11.058 1.00 95.81 360 TYR A C 1
ATOM 2818 O O . TYR A 1 360 ? 3.452 12.855 -12.163 1.00 95.81 360 TYR A O 1
ATOM 2826 N N . ARG A 1 361 ? 3.254 11.155 -10.721 1.00 95.75 361 ARG A N 1
ATOM 2827 C CA . ARG A 1 361 ? 3.760 10.093 -11.610 1.00 95.75 361 ARG A CA 1
ATOM 2828 C C . ARG A 1 361 ? 2.648 9.309 -12.307 1.00 95.75 361 ARG A C 1
ATOM 2830 O O . ARG A 1 361 ? 2.800 8.119 -12.583 1.00 95.75 361 ARG A O 1
ATOM 2837 N N . ASP A 1 362 ? 1.528 9.975 -12.580 1.00 96.69 362 ASP A N 1
ATOM 2838 C CA . ASP A 1 362 ? 0.337 9.433 -13.248 1.00 96.69 362 ASP A CA 1
ATOM 2839 C C . ASP A 1 362 ? -0.243 8.174 -12.590 1.00 96.69 362 ASP A C 1
ATOM 2841 O O . ASP A 1 362 ? -0.862 7.344 -13.258 1.00 96.69 362 ASP A O 1
ATOM 2845 N N . LYS A 1 363 ? -0.023 7.997 -11.285 1.00 97.50 363 LYS A N 1
ATOM 2846 C CA . LYS A 1 363 ? -0.519 6.853 -10.520 1.00 97.50 363 LYS A CA 1
ATOM 2847 C C . LYS A 1 363 ? -0.129 5.501 -11.137 1.00 97.50 363 LYS A C 1
ATOM 2849 O O . LYS A 1 363 ? -0.949 4.589 -11.171 1.00 97.50 363 LYS A O 1
ATOM 2854 N N . LYS A 1 364 ? 1.085 5.362 -11.680 1.00 98.56 364 LYS A N 1
ATOM 2855 C CA . LYS A 1 364 ? 1.530 4.106 -12.311 1.00 98.56 364 LYS A CA 1
ATOM 2856 C C . LYS A 1 364 ? 1.876 3.054 -11.255 1.00 98.56 364 LYS A C 1
ATOM 2858 O O . LYS A 1 364 ? 2.736 3.302 -10.408 1.00 98.56 364 LYS A O 1
ATOM 2863 N N . ALA A 1 365 ? 1.231 1.888 -11.322 1.00 98.81 365 ALA A N 1
ATOM 2864 C CA . ALA A 1 365 ? 1.413 0.818 -10.341 1.00 98.81 365 ALA A CA 1
ATOM 2865 C C . ALA A 1 365 ? 1.163 -0.594 -10.902 1.00 98.81 365 ALA A C 1
ATOM 2867 O O . ALA A 1 365 ? 0.288 -0.800 -11.744 1.00 98.81 365 ALA A O 1
ATOM 2868 N N . VAL A 1 366 ? 1.896 -1.576 -10.372 1.00 98.94 366 VAL A N 1
ATOM 2869 C CA . VAL A 1 366 ? 1.721 -3.016 -10.620 1.00 98.94 366 VAL A CA 1
ATOM 2870 C C . VAL A 1 366 ? 1.648 -3.745 -9.285 1.00 98.94 366 VAL A C 1
ATOM 2872 O O . VAL A 1 366 ? 2.502 -3.539 -8.431 1.00 98.94 366 VAL A O 1
ATOM 2875 N N . VAL A 1 367 ? 0.668 -4.626 -9.106 1.00 98.88 367 VAL A N 1
ATOM 2876 C CA . VAL A 1 367 ? 0.541 -5.476 -7.912 1.00 98.88 367 VAL A CA 1
ATOM 2877 C C . VAL A 1 367 ? 0.910 -6.922 -8.227 1.00 98.88 367 VAL A C 1
ATOM 2879 O O . VAL A 1 367 ? 0.629 -7.397 -9.329 1.00 98.88 367 VAL A O 1
ATOM 2882 N N . ILE A 1 368 ? 1.501 -7.623 -7.254 1.00 98.56 368 ILE A N 1
ATOM 2883 C CA . ILE A 1 368 ? 1.724 -9.076 -7.290 1.00 98.56 368 ILE A CA 1
ATOM 2884 C C . ILE A 1 368 ? 0.812 -9.743 -6.248 1.00 98.56 368 ILE A C 1
ATOM 2886 O O . ILE A 1 368 ? 0.973 -9.492 -5.054 1.00 98.56 368 ILE A O 1
ATOM 2890 N N . ARG A 1 369 ? -0.145 -10.571 -6.677 1.00 96.44 369 ARG A N 1
ATOM 2891 C CA . ARG A 1 369 ? -1.156 -11.198 -5.804 1.00 96.44 369 ARG A CA 1
ATOM 2892 C C . ARG A 1 369 ? -0.850 -12.650 -5.471 1.00 96.44 369 ARG A C 1
ATOM 2894 O O . ARG A 1 369 ? -0.424 -13.384 -6.384 1.00 96.44 369 ARG A O 1
#

Foldseek 3Di:
DDDDDDDDDDDDDDDDDDDDDDDDDDDDPDDADWDKDFDKAKKAFADPDPPAFFKWLDPDPPIDTPPDHDDHGDIAIFGMWIQGPVRWIWTHRDHSTITTCVRIDGPDDDDDDPDDDPDLKDKDFDKDKWAFADPDPDAFFKWLADDPVIDTPPDHDDHGDIAIFTMWIGHPNWIWTHRDHRTITTCVRTQGQDKLFQPWDQAACCPPQHQQQQQLLRQLNRQCRSVPFPVVDDSVNSSVQWDEDCDQDQTWNDRSNDDCPPDDTHHFQPSSQVSSVVSVFPKDWPFPDDPVRQQVCSVVSKKKKAWFAQLLDPDHDIGIWIFRIDGVQWTWIQGNPDDPPDPSNIDIDGSVSGVNRCVVVRRTMMITD

Nearest PDB structures (foldseek):
  3erv-assembly1_A  TM=8.499E-01  e=2.082E-09  Bacillus anthracis
  8ofa-assembly3_C  TM=6.789E-01  e=1.198E-02  Homo sapiens
  7aqh-assembly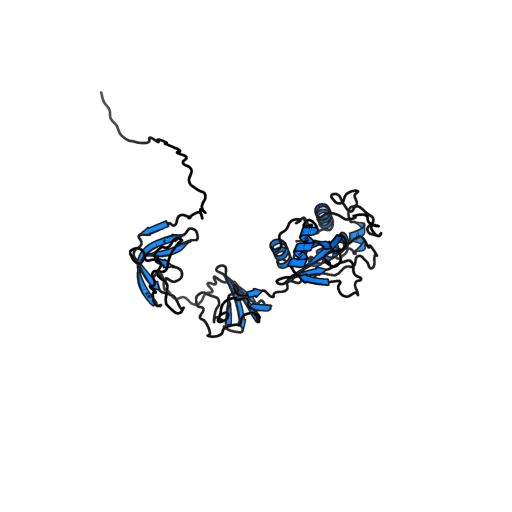7_E  TM=7.157E-01  e=1.197E-01  Staphylococcus phage 2638A
  3bcn-assembly2_B  TM=6.652E-01  e=6.549E-02  Tabernaemontana divaricata
  5xhb-assembly1_A  TM=1.993E-01  e=6.549E-02  Lactococcus lactis subsp. lactis

Solvent-accessible surface area (backbone atoms only — not comparable to full-atom values): 20909 Å² total; per-residue (Å²): 133,89,83,88,87,84,90,82,89,88,86,82,89,82,90,83,79,94,78,93,74,96,74,83,96,68,86,81,75,84,80,76,82,54,51,74,44,86,46,77,46,64,36,33,30,55,50,97,63,84,85,38,51,62,28,17,47,42,90,55,88,91,55,50,73,70,85,45,57,45,53,54,76,40,76,42,62,26,50,28,38,36,34,38,89,86,68,50,43,29,38,23,61,60,85,65,28,25,34,62,37,91,34,50,45,65,96,72,86,86,85,92,72,82,94,68,87,79,69,72,44,53,74,43,87,43,74,49,39,39,31,31,53,58,96,63,85,84,43,47,63,29,17,46,41,78,62,95,85,45,46,76,70,85,48,59,44,55,56,81,39,79,41,62,28,51,29,37,36,42,32,90,97,42,45,27,37,24,58,58,86,64,28,20,33,61,38,93,38,37,50,64,55,52,68,40,71,54,70,58,52,89,45,26,24,53,44,97,68,43,21,77,47,28,34,58,37,22,14,48,52,24,40,34,32,47,74,64,45,50,78,89,52,53,66,58,53,44,50,72,68,49,56,71,32,92,43,33,81,67,9,31,34,61,63,36,68,36,74,58,83,88,52,91,53,47,54,34,38,60,39,47,16,52,49,40,37,78,62,73,40,56,40,40,57,46,55,65,60,49,73,68,53,54,51,50,36,39,74,70,67,20,27,33,34,32,36,32,25,48,93,73,40,98,88,48,55,83,34,33,27,17,40,43,23,37,36,79,65,27,38,28,36,39,41,16,91,31,51,86,88,48,80,83,31,59,46,78,38,50,37,70,61,48,52,52,42,24,56,75,44,70,28,36,21,25,37,44,102

Radius of gyration: 31.04 Å; Cα contacts (8 Å, |Δi|>4): 754; chains: 1; bounding box: 111×50×63 Å

Mean predicted aligned error: 17.97 Å

Sequence (369 aa):
MNFKTRLTFSSALLLSGLVLTNFSLKNNRTVYAATVTDQKQTVKINYSGGGGVAVWNNYQAPQHVTGKYLANNTNWKSFKVATLDNQRKWYNLGGQQWIDGQYVSTNSQANNAPASDNSQYQVKETKGTAHITYSGGGGVAVWNNYDNSRKITGKYLANNTNWHYFKIATGDNKTWYNLGGNQWVDGQYITENQEYILPYTYYSQLTPTFAPSACEAASLKIAMSVKGIGNNLSVKDVIDKMPRASTPDKGFNGDPYKFAGGKFITIYPEPLAAYARSLGANAFNISGASEQALINEIKAGNPIIVACNLHMQDSSSYHVSTIVGYRPGAFLIADPYRYANESGKVFWVDMNKFMRIYNYRDKKAVVIR

Secondary structure (DSSP, 8-state):
----------------------------------EEEEEEEEEEE---STT-EEEES-SSSS--EEEEEEPTT-EEEEEEEEE-TT--EEEE-SSS-EEEGGGEEE-------------SEEEEEEEEEEEE---STT-EEEES-SSTT--EEEEEEPTT-EEEEEEEEEETTEEEEE-SSS-EEEGGGEEE---EE--PPP--SSSSS--TT-HHHHHHHHHHHHTTTTTT--HHHHHHTS-B-SSTTTSB-S-TTS--TT------HHHHHHHHHHTT--EEE-TT--HHHHHHHHHTT--EEEEEEGGG-TT--EEEEEEEEEETTEEEEE-SSS-TT-TTSEEEEEHHHHHHHHHHTTT-EEEE-

pLDDT: mean 77.68, std 21.43, range [26.11, 98.94]